Protein AF-0000000085157052 (afdb_homodimer)

InterPro domains:
  IPR001647 DNA-binding HTH domain, TetR-type [PF00440] (20-66)
  IPR001647 DNA-binding HTH domain, TetR-type [PR00455] (20-33)
  IPR001647 DNA-binding HTH domain, TetR-type [PR00455] (41-64)
  IPR001647 DNA-binding HTH domain, TetR-type [PS50977] (14-74)
  IPR009057 Homedomain-like superfamily [SSF46689] (8-84)
  IPR036271 Tetracyclin repressor-like, C-terminal domain superfamily [SSF48498] (90-199)
  IPR041583 Tetracyclin repressor-like, C-terminal, group 31 [PF17940] (91-197)
  IPR050109 HTH-type, TetR-like transcriptional regulator [PTHR30055] (3-199)

Sequence (402 aa):
MSPVKPLRSRPTRGEVRDRILDAAAKVFAAEGFAGATIDAIGQAAGFTKGAVYSNFESKDELFLALLDREFELRGQQIAIALDRSAGDTTAAAREVSRSVLDSVRDHSDYYVLLVEYWLRAQRDPQLRECLIERRRAAADQALHIVESTDTVPGDRRLTDIAQLVVTLNLGVAMEEVLRPGTINPDLLAQLITALLESIPVMSPVKPLRSRPTRGEVRDRILDAAAKVFAAEGFAGATIDAIGQAAGFTKGAVYSNFESKDELFLALLDREFELRGQQIAIALDRSAGDTTAAAREVSRSVLDSVRDHSDYYVLLVEYWLRAQRDPQLRECLIERRRAAADQALHIVESTDTVPGDRRLTDIAQLVVTLNLGVAMEEVLRPGTINPDLLAQLITALLESIPV

Foldseek 3Di:
DPPPPPPPPDDDLVRLLVLLLVLLLVQCLVQNLVRRDLQSSQVSSVHHSVSSCVNAVDSLRSLLVNLLVLLLVLLVQLLVLCVVCVPVLLSSLLSNLVSLLVSLVVRVSNLVNVVVLVVVCVVPVVSVVSVVVSLLVSLVSNLCSLVVPVDDPDPVLSSVLSSVVSVVSSVVSVVCSVPNPPDDSSVSSVVSSVSSVVRDD/DPPDPPPPPDDDLVRLLVLLLVLLLVQCLVQNLVRRDLQSSQVSSVHHSVSSCVNAVDSLRSLLVNLLVLLLVLLVQLLVLVVVCVPVLLSSLLSNLVSLLVSLVVRVSNLVNVVVLVVVCVVPVVSVVSVVVSLLVSLVSNLCSLVVPVADPPPPLSSVLSSVVSVVSSVVSVVCSVPNPPDDSSVSSVVSSVSSVVRDD

pLDDT: mean 83.73, std 13.66, range [43.28, 97.25]

Organism: Mycolicibacterium paratuberculosis (strain ATCC BAA-968 / K-10) (NCBI:txid262316)

Radius of gyration: 24.21 Å; Cα contacts (8 Å, |Δi|>4): 422; chains: 2; bounding box: 56×78×88 Å

Nearest PDB structures (foldseek):
  5gpa-assembly1_A  TM=6.678E-01  e=8.585E-06  Halalkalibacterium halodurans C-125
  5gp9-assembly1_A  TM=6.999E-01  e=1.475E-05  Halalkalibacterium halodurans C-125
  5gpa-assembly1_B  TM=6.176E-01  e=4.987E-05  Halalkalibacterium halodurans C-125
  3whc-assembly3_F  TM=6.626E-01  e=9.378E-05  Bacillus subtilis subsp. subtilis str. 168
  3on2-assembly3_C  TM=6.661E-01  e=3.317E-04  Rhodococcus jostii RHA1

Secondary structure (DSSP, 8-state):
------------HHHHHHHHHHHHHHHHHHHHHHH--HHHHHHHHTS-HHHHHHH-SSHHHHHHHHHHHHHHHHHHHHHHHHHHTTT-HHHHHHHHHHHHHHHHHHTHHHHHHHHHHHHHHHS-HHHHHHHHHHHHHHHHHHHHHHHTTTPPTT-HHHHHHHHHHHHHHHHHHHHHHHSTT-S-HHHHHHHHHHHHHHS--/------------HHHHHHHHHHHHHHHHHHHHHHH--HHHHHHHHT--HHHHHHH-SSHHHHHHHHHHHHHHHHHHHHHHHHHHTTT-HHHHHHHHHHHHHHHHHHTHHHHHHHHHHHHHHHS-HHHHHHHHHHHHHHHHHHHHHHHTTTSPTT-HHHHHHHHHHHHHHHHHHHHHHHSTT-S-HHHHHHHHHHHHHHS--

Structure (mmCIF, N/CA/C/O backbone):
data_AF-0000000085157052-model_v1
#
loop_
_entity.id
_entity.type
_entity.pdbx_description
1 polymer 'HTH tetR-type domain-containing protein'
#
loop_
_atom_site.group_PDB
_atom_site.id
_atom_site.type_symbol
_atom_site.label_atom_id
_atom_site.label_alt_id
_atom_site.label_comp_id
_atom_site.label_asym_id
_atom_site.label_entity_id
_atom_site.label_seq_id
_atom_site.pdbx_PDB_ins_code
_atom_site.Cartn_x
_atom_site.Cartn_y
_atom_site.Cartn_z
_atom_site.occupancy
_atom_site.B_iso_or_equiv
_atom_site.auth_seq_id
_atom_site.auth_comp_id
_atom_site.auth_asym_id
_atom_site.auth_atom_id
_atom_site.pdbx_PDB_model_num
ATOM 1 N N . MET A 1 1 ? -22.688 35.656 46.062 1 44.59 1 MET A N 1
ATOM 2 C CA . MET A 1 1 ? -22.969 35.719 44.625 1 44.59 1 MET A CA 1
ATOM 3 C C . MET A 1 1 ? -22.094 34.75 43.844 1 44.59 1 MET A C 1
ATOM 5 O O . MET A 1 1 ? -20.875 34.781 43.938 1 44.59 1 MET A O 1
ATOM 9 N N . SER A 1 2 ? -22.516 33.5 43.562 1 53.22 2 SER A N 1
ATOM 10 C CA . SER A 1 2 ? -21.797 32.406 42.938 1 53.22 2 SER A CA 1
ATOM 11 C C . SER A 1 2 ? -21.203 32.812 41.594 1 53.22 2 SER A C 1
ATOM 13 O O . SER A 1 2 ? -21.812 33.562 40.844 1 53.22 2 SER A O 1
ATOM 15 N N . PRO A 1 3 ? -19.906 32.812 41.438 1 49.75 3 PRO A N 1
ATOM 16 C CA . PRO A 1 3 ? -19.281 33.25 40.188 1 49.75 3 PRO A CA 1
ATOM 17 C C . PRO A 1 3 ? -19.984 32.656 38.969 1 49.75 3 PRO A C 1
ATOM 19 O O . PRO A 1 3 ? -20.5 31.516 39.031 1 49.75 3 PRO A O 1
ATOM 22 N N . VAL A 1 4 ? -20.781 33.344 38.219 1 45.78 4 VAL A N 1
ATOM 23 C CA . VAL A 1 4 ? -21.375 32.969 36.938 1 45.78 4 VAL A CA 1
ATOM 24 C C . VAL A 1 4 ? -20.391 32.125 36.125 1 45.78 4 VAL A C 1
ATOM 26 O O . VAL A 1 4 ? -19.203 32.406 36.094 1 45.78 4 VAL A O 1
ATOM 29 N N . LYS A 1 5 ? -20.609 30.938 36.156 1 55.5 5 LYS A N 1
ATOM 30 C CA . LYS A 1 5 ? -19.828 30.062 35.25 1 55.5 5 LYS A CA 1
ATOM 31 C C . LYS A 1 5 ? -19.469 30.781 33.969 1 55.5 5 LYS A C 1
ATOM 33 O O . LYS A 1 5 ? -20.344 31.344 33.312 1 55.5 5 LYS A O 1
ATOM 38 N N . PRO A 1 6 ? -18.344 31.219 33.719 1 49 6 PRO A N 1
ATOM 39 C CA . PRO A 1 6 ? -18.047 31.906 32.469 1 49 6 PRO A CA 1
ATOM 40 C C . PRO A 1 6 ? -18.859 31.375 31.281 1 49 6 PRO A C 1
ATOM 42 O O . PRO A 1 6 ? -19.234 30.203 31.266 1 49 6 PRO A O 1
ATOM 45 N N . LEU A 1 7 ? -19.688 32.125 30.562 1 47.53 7 LEU A N 1
ATOM 46 C CA . LEU A 1 7 ? -20.391 31.766 29.328 1 47.53 7 LEU A CA 1
ATOM 47 C C . LEU A 1 7 ? -19.531 30.938 28.406 1 47.53 7 LEU A C 1
ATOM 49 O O . LEU A 1 7 ? -18.406 31.328 28.078 1 47.53 7 LEU A O 1
ATOM 53 N N . ARG A 1 8 ? -19.516 29.641 28.469 1 53.25 8 ARG A N 1
ATOM 54 C CA . ARG A 1 8 ? -18.781 28.766 27.547 1 53.25 8 ARG A CA 1
ATOM 55 C C . ARG A 1 8 ? -18.781 29.359 26.141 1 53.25 8 ARG A C 1
ATOM 57 O O . ARG A 1 8 ? -19.844 29.562 25.547 1 53.25 8 ARG A O 1
ATOM 64 N N . SER A 1 9 ? -17.969 30.328 25.797 1 58.28 9 SER A N 1
ATOM 65 C CA . SER A 1 9 ? -17.844 30.984 24.5 1 58.28 9 SER A CA 1
ATOM 66 C C . SER A 1 9 ? -18.047 30 23.359 1 58.28 9 SER A C 1
ATOM 68 O O . SER A 1 9 ? -17.766 28.797 23.5 1 58.28 9 SER A O 1
ATOM 70 N N . ARG A 1 10 ? -19.047 30.281 22.453 1 65.5 10 ARG A N 1
ATOM 71 C CA . ARG A 1 10 ? -19.359 29.5 21.266 1 65.5 10 ARG A CA 1
ATOM 72 C C . ARG A 1 10 ? -18.094 29.094 20.531 1 65.5 10 ARG A C 1
ATOM 74 O O . ARG A 1 10 ? -17.219 29.938 20.281 1 65.5 10 ARG A O 1
ATOM 81 N N . PRO A 1 11 ? -17.828 27.828 20.516 1 69.44 11 PRO A N 1
ATOM 82 C CA . PRO A 1 11 ? -16.625 27.422 19.781 1 69.44 11 PRO A CA 1
ATOM 83 C C . PRO A 1 11 ? -16.516 28.094 18.422 1 69.44 11 PRO A C 1
ATOM 85 O O . PRO A 1 11 ? -17.531 28.375 17.766 1 69.44 11 PRO A O 1
ATOM 88 N N . THR A 1 12 ? -15.336 28.672 18.094 1 78.5 12 THR A N 1
ATOM 89 C CA . THR A 1 12 ? -15.047 29.234 16.781 1 78.5 12 THR A CA 1
ATOM 90 C C . THR A 1 12 ? -15.258 28.188 15.68 1 78.5 12 THR A C 1
ATOM 92 O O . THR A 1 12 ? -15.367 26.984 15.977 1 78.5 12 THR A O 1
ATOM 95 N N . ARG A 1 13 ? -15.5 28.578 14.484 1 79.94 13 ARG A N 1
ATOM 96 C CA . ARG A 1 13 ? -15.695 27.688 13.352 1 79.94 13 ARG A CA 1
ATOM 97 C C . ARG A 1 13 ? -14.57 26.656 13.258 1 79.94 13 ARG A C 1
ATOM 99 O O . ARG A 1 13 ? -14.805 25.484 12.961 1 79.94 13 ARG A O 1
ATOM 106 N N . GLY A 1 14 ? -13.398 27.141 13.555 1 85.38 14 GLY A N 1
ATOM 107 C CA . GLY A 1 14 ? -12.242 26.266 13.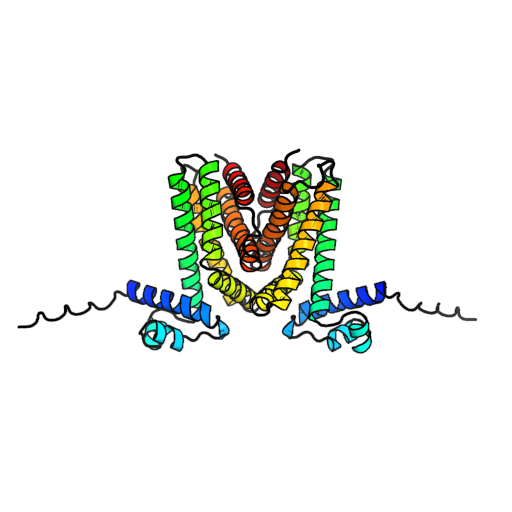523 1 85.38 14 GLY A CA 1
ATOM 108 C C . GLY A 1 14 ? -12.289 25.188 14.602 1 85.38 14 GLY A C 1
ATOM 109 O O . GLY A 1 14 ? -11.969 24.031 14.336 1 85.38 14 GLY A O 1
ATOM 110 N N . GLU A 1 15 ? -12.734 25.594 15.703 1 87.81 15 GLU A N 1
ATOM 111 C CA . GLU A 1 15 ? -12.844 24.656 16.812 1 87.81 15 GLU A CA 1
ATOM 112 C C . GLU A 1 15 ? -13.914 23.594 16.531 1 87.81 15 GLU A C 1
ATOM 114 O O . GLU A 1 15 ? -13.734 22.422 16.844 1 87.81 15 GLU A O 1
ATOM 119 N N . VAL A 1 16 ? -15.055 24.094 15.969 1 90.81 16 VAL A N 1
ATOM 120 C CA . VAL A 1 16 ? -16.141 23.172 15.617 1 90.81 16 VAL A CA 1
ATOM 121 C C . VAL A 1 16 ? -15.641 22.172 14.578 1 90.81 16 VAL A C 1
ATOM 123 O O . VAL A 1 16 ? -15.875 20.969 14.711 1 90.81 16 VAL A O 1
ATOM 126 N N . ARG A 1 17 ? -14.961 22.688 13.633 1 93.25 17 ARG A N 1
ATOM 127 C CA . ARG A 1 17 ? -14.422 21.828 12.578 1 93.25 17 ARG A CA 1
ATOM 128 C C . ARG A 1 17 ? -13.477 20.781 13.156 1 93.25 17 ARG A C 1
ATOM 130 O O . ARG A 1 17 ? -13.555 19.594 12.805 1 93.25 17 ARG A O 1
ATOM 137 N N . ASP A 1 18 ? -12.664 21.172 14.07 1 93.56 18 ASP A N 1
ATOM 138 C CA . ASP A 1 18 ? -11.703 20.266 14.688 1 93.56 18 ASP A CA 1
ATOM 139 C C . ASP A 1 18 ? -12.422 19.188 15.508 1 93.56 18 ASP A C 1
ATOM 141 O O . ASP A 1 18 ? -12.039 18.016 15.469 1 93.56 18 ASP A O 1
ATOM 145 N N . ARG A 1 19 ? -13.367 19.594 16.203 1 94.62 19 ARG A N 1
ATOM 146 C CA . ARG A 1 19 ? -14.133 18.656 17 1 94.62 19 ARG A CA 1
ATOM 147 C C . ARG A 1 19 ? -14.828 17.625 16.125 1 94.62 19 ARG A C 1
ATOM 149 O O . ARG A 1 19 ? -14.891 16.438 16.469 1 94.62 19 ARG A O 1
ATOM 156 N N . ILE A 1 20 ? -15.336 18.109 15.023 1 96.12 20 ILE A N 1
ATOM 157 C CA . ILE A 1 20 ? -16 17.219 14.086 1 96.12 20 ILE A CA 1
ATOM 158 C C . ILE A 1 20 ? -14.984 16.234 13.516 1 96.12 20 ILE A C 1
ATOM 160 O O . ILE A 1 20 ? -15.258 15.031 13.414 1 96.12 20 ILE A O 1
ATOM 164 N N . LEU A 1 21 ? -13.828 16.719 13.18 1 95.56 21 LEU A N 1
ATOM 165 C CA . LEU A 1 21 ? -12.789 15.859 12.625 1 95.56 21 LEU A CA 1
ATOM 166 C C . LEU A 1 21 ? -12.336 14.828 13.656 1 95.56 21 LEU A C 1
ATOM 168 O O . LEU A 1 21 ? -12.102 13.664 13.312 1 95.56 21 LEU A O 1
ATOM 172 N N . ASP A 1 22 ? -12.242 15.219 14.898 1 94.88 22 ASP A N 1
ATOM 173 C CA . ASP A 1 22 ? -11.891 14.289 15.969 1 94.88 22 ASP A CA 1
ATOM 174 C C . ASP A 1 22 ? -12.93 13.18 16.094 1 94.88 22 ASP A C 1
ATOM 176 O O . ASP A 1 22 ? -12.586 12 16.203 1 94.88 22 ASP A O 1
ATOM 180 N N . ALA A 1 23 ? -14.141 13.578 16.078 1 96.31 23 ALA A N 1
ATOM 181 C CA . ALA A 1 23 ? -15.234 12.617 16.156 1 96.31 23 ALA A CA 1
ATOM 182 C C . ALA A 1 23 ? -15.258 11.703 14.938 1 96.31 23 ALA A C 1
ATOM 184 O O . ALA A 1 23 ? -15.477 10.492 15.07 1 96.31 23 ALA A O 1
ATOM 185 N N . ALA A 1 24 ? -15.078 12.32 13.797 1 96.25 24 ALA A N 1
ATOM 186 C CA . ALA A 1 24 ? -15.062 11.547 12.555 1 96.25 24 ALA A CA 1
ATOM 187 C C . ALA A 1 24 ? -13.977 10.469 12.594 1 96.25 24 ALA A C 1
ATOM 189 O O . ALA A 1 24 ? -14.211 9.328 12.195 1 96.25 24 ALA A O 1
ATOM 190 N N . ALA A 1 25 ? -12.805 10.859 13.047 1 93.12 25 ALA A N 1
ATOM 191 C CA . ALA A 1 25 ? -11.703 9.914 13.156 1 93.12 25 ALA A CA 1
ATOM 192 C C . ALA A 1 25 ? -12.102 8.695 13.984 1 93.12 25 ALA A C 1
ATOM 194 O O . ALA A 1 25 ? -11.859 7.555 13.578 1 93.12 25 ALA A O 1
ATOM 195 N N . LYS A 1 26 ? -12.758 8.945 15.039 1 93.44 26 LYS A N 1
ATOM 196 C CA . LYS A 1 26 ? -13.18 7.871 15.938 1 93.44 26 LYS A CA 1
ATOM 197 C C . LYS A 1 26 ? -14.273 7.016 15.305 1 93.44 26 LYS A C 1
ATOM 199 O O . LYS A 1 26 ? -14.219 5.789 15.367 1 93.44 26 LYS A O 1
ATOM 204 N N . VAL A 1 27 ? -15.219 7.637 14.711 1 95.94 27 VAL A N 1
ATOM 205 C CA . VAL A 1 27 ? -16.359 6.926 14.133 1 95.94 27 VAL A CA 1
ATOM 206 C C . VAL A 1 27 ? -15.898 6.129 12.914 1 95.94 27 VAL A C 1
ATOM 208 O O . VAL A 1 27 ? -16.266 4.965 12.758 1 95.94 27 VAL A O 1
ATOM 211 N N . PHE A 1 28 ? -15.07 6.738 12.047 1 94 28 PHE A N 1
ATOM 212 C CA . PHE A 1 28 ? -14.531 6.023 10.898 1 94 28 PHE A CA 1
ATOM 213 C C . PHE A 1 28 ? -13.711 4.82 11.344 1 94 28 PHE A C 1
ATOM 215 O O . PHE A 1 28 ? -13.781 3.752 10.734 1 94 28 PHE A O 1
ATOM 222 N N . ALA A 1 29 ? -12.961 5.02 12.391 1 87.81 29 ALA A N 1
ATOM 223 C CA . ALA A 1 29 ? -12.133 3.928 12.906 1 87.81 29 ALA A CA 1
ATOM 224 C C . ALA A 1 29 ? -13.008 2.783 13.414 1 87.81 29 ALA A C 1
ATOM 226 O O . ALA A 1 29 ? -12.688 1.61 13.195 1 87.81 29 ALA A O 1
ATOM 227 N N . ALA A 1 30 ? -14.086 3.111 14.039 1 90 30 ALA A N 1
ATOM 228 C CA . ALA A 1 30 ? -14.938 2.115 14.688 1 90 30 ALA A CA 1
ATOM 229 C C . ALA A 1 30 ? -15.859 1.438 13.672 1 90 30 ALA A C 1
ATOM 231 O O . ALA A 1 30 ? -16.078 0.225 13.734 1 90 30 ALA A O 1
ATOM 232 N N . GLU A 1 31 ? -16.375 2.229 12.68 1 91.94 31 GLU A N 1
ATOM 233 C CA . GLU A 1 31 ? -17.469 1.735 11.844 1 91.94 31 GLU A CA 1
ATOM 234 C C . GLU A 1 31 ? -17.016 1.54 10.398 1 91.94 31 GLU A C 1
ATOM 236 O O . GLU A 1 31 ? -17.719 0.938 9.594 1 91.94 31 GLU A O 1
ATOM 241 N N . GLY A 1 32 ? -15.828 2.01 10.18 1 89.62 32 GLY A N 1
ATOM 242 C CA . GLY A 1 32 ? -15.445 2.064 8.781 1 89.62 32 GLY A CA 1
ATOM 243 C C . GLY A 1 32 ? -16.125 3.193 8.023 1 89.62 32 GLY A C 1
ATOM 244 O O . GLY A 1 32 ? -17.031 3.848 8.547 1 89.62 32 GLY A O 1
ATOM 245 N N . PHE A 1 33 ? -15.695 3.412 6.809 1 90.75 33 PHE A N 1
ATOM 246 C CA . PHE A 1 33 ? -16.234 4.508 6.02 1 90.75 33 PHE A CA 1
ATOM 247 C C . PHE A 1 33 ? -17.688 4.227 5.641 1 90.75 33 PHE A C 1
ATOM 249 O O . PHE A 1 33 ? -18.562 5.094 5.797 1 90.75 33 PHE A O 1
ATOM 256 N N . ALA A 1 34 ? -17.891 3.074 5.133 1 87.44 34 ALA A N 1
ATOM 257 C CA . ALA A 1 34 ? -19.234 2.719 4.684 1 87.44 34 ALA A CA 1
ATOM 258 C C . ALA A 1 34 ? -20.219 2.727 5.848 1 87.44 34 ALA A C 1
ATOM 260 O O . ALA A 1 34 ? -21.359 3.203 5.711 1 87.44 34 ALA A O 1
ATOM 261 N N . GLY A 1 35 ? -19.812 2.307 6.961 1 91.88 35 GLY A N 1
ATOM 262 C CA . GLY A 1 35 ? -20.703 2.174 8.109 1 91.88 35 GLY A CA 1
ATOM 263 C C . GLY A 1 35 ? -20.906 3.48 8.859 1 91.88 35 GLY A C 1
ATOM 264 O O . GLY A 1 35 ? -21.906 3.652 9.547 1 91.88 35 GLY A O 1
ATOM 265 N N . ALA A 1 36 ? -19.969 4.348 8.742 1 95.38 36 ALA A N 1
ATOM 266 C CA . ALA A 1 36 ? -20.047 5.633 9.43 1 95.38 36 ALA A CA 1
ATOM 267 C C . ALA A 1 36 ? -21.141 6.512 8.805 1 95.38 36 ALA A C 1
ATOM 269 O O . ALA A 1 36 ? -21.312 6.527 7.586 1 95.38 36 ALA A O 1
ATOM 270 N N . THR A 1 37 ? -21.844 7.223 9.688 1 96 37 THR A N 1
ATOM 271 C CA . THR A 1 37 ? -22.844 8.172 9.211 1 96 37 THR A CA 1
ATOM 272 C C . THR A 1 37 ? -22.578 9.57 9.75 1 96 37 THR A C 1
ATOM 274 O O . THR A 1 37 ? -21.938 9.727 10.797 1 96 37 THR A O 1
ATOM 277 N N . ILE A 1 38 ? -23.047 10.477 8.984 1 96.38 38 ILE A N 1
ATOM 278 C CA . ILE A 1 38 ? -22.906 11.859 9.422 1 96.38 38 ILE A CA 1
ATOM 279 C C . ILE A 1 38 ? -23.625 12.062 10.75 1 96.38 38 ILE A C 1
ATOM 281 O O . ILE A 1 38 ? -23.141 12.805 11.609 1 96.38 38 ILE A O 1
ATOM 285 N N . ASP A 1 39 ? -24.703 11.367 10.938 1 95.81 39 ASP A N 1
ATOM 286 C CA . ASP A 1 39 ? -25.453 11.438 12.188 1 95.81 39 ASP A CA 1
ATOM 287 C C . ASP A 1 39 ? -24.609 10.93 13.359 1 95.81 39 ASP A C 1
ATOM 289 O O . ASP A 1 39 ? -24.531 11.586 14.398 1 95.81 39 ASP A O 1
ATOM 293 N N . ALA A 1 40 ? -24.016 9.852 13.227 1 97 40 ALA A N 1
ATOM 294 C CA . ALA A 1 40 ? -23.188 9.273 14.273 1 97 40 ALA A CA 1
ATOM 295 C C . ALA A 1 40 ? -22 10.188 14.594 1 97 40 ALA A C 1
ATOM 297 O O . ALA A 1 40 ? -21.641 10.352 15.766 1 97 40 ALA A O 1
ATOM 298 N N . ILE A 1 41 ? -21.406 10.766 13.531 1 97.25 41 ILE A N 1
ATOM 299 C CA . ILE A 1 41 ? -20.281 11.68 13.703 1 97.25 41 ILE A CA 1
ATOM 300 C C . ILE A 1 41 ? -20.734 12.93 14.445 1 97.25 41 ILE A C 1
ATOM 302 O O . ILE A 1 41 ? -20.062 13.391 15.375 1 97.25 41 ILE A O 1
ATOM 306 N N . GLY A 1 42 ? -21.859 13.484 14.023 1 96.81 42 GLY A N 1
ATOM 307 C CA . GLY A 1 42 ? -22.422 14.625 14.727 1 96.81 42 GLY A CA 1
ATOM 308 C C . GLY A 1 42 ? -22.688 14.352 16.203 1 96.81 42 GLY A C 1
ATOM 309 O O . GLY A 1 42 ? -22.281 15.141 17.062 1 96.81 42 GLY A O 1
ATOM 310 N N . GLN A 1 43 ? -23.281 13.219 16.5 1 96.94 43 GLN A N 1
ATOM 311 C CA . GLN A 1 43 ? -23.578 12.836 17.875 1 96.94 43 GLN A CA 1
ATOM 312 C C . GLN A 1 43 ? -22.297 12.703 18.688 1 96.94 43 GLN A C 1
ATOM 314 O O . GLN A 1 43 ? -22.219 13.195 19.828 1 96.94 43 GLN A O 1
ATOM 319 N N . ALA A 1 44 ? -21.344 12.102 18.172 1 96.44 44 ALA A N 1
ATOM 320 C CA . ALA A 1 44 ? -20.062 11.906 18.844 1 96.44 44 ALA A CA 1
ATOM 321 C C . ALA A 1 44 ? -19.375 13.242 19.109 1 96.44 44 ALA A C 1
ATOM 323 O O . ALA A 1 44 ? -18.656 13.391 20.109 1 96.44 44 ALA A O 1
ATOM 324 N N . ALA A 1 45 ? -19.578 14.18 18.219 1 96.12 45 ALA A N 1
ATOM 325 C CA . ALA A 1 45 ? -18.938 15.492 18.328 1 96.12 45 ALA A CA 1
ATOM 326 C C . ALA A 1 45 ? -19.766 16.422 19.219 1 96.12 45 ALA A C 1
ATOM 328 O O . ALA A 1 45 ? -19.312 17.516 19.578 1 96.12 45 ALA A O 1
ATOM 329 N N . GLY A 1 46 ? -20.953 16.016 19.547 1 95.69 46 GLY A N 1
ATOM 330 C CA . GLY A 1 46 ? -21.859 16.859 20.344 1 95.69 46 GLY A CA 1
ATOM 331 C C . GLY A 1 46 ? -22.594 17.891 19.5 1 95.69 46 GLY A C 1
ATOM 332 O O . GLY A 1 46 ? -22.938 18.969 20 1 95.69 46 GLY A O 1
ATOM 333 N N . PHE A 1 47 ? -22.688 17.625 18.266 1 95.12 47 PHE A N 1
ATOM 334 C CA . PHE A 1 47 ? -23.359 18.547 17.344 1 95.12 47 PHE A CA 1
ATOM 335 C C . PHE A 1 47 ? -24.5 17.844 16.609 1 95.12 47 PHE A C 1
ATOM 337 O O . PHE A 1 47 ? -24.578 16.609 16.625 1 95.12 47 PHE A O 1
ATOM 344 N N . THR A 1 48 ? -25.344 18.641 16 1 92.62 48 THR A N 1
ATOM 345 C CA . THR A 1 48 ? -26.406 18.109 15.148 1 92.62 48 THR A CA 1
ATOM 346 C C . THR A 1 48 ? -25.859 17.719 13.781 1 92.62 48 THR A C 1
ATOM 348 O O . THR A 1 48 ? -24.766 18.156 13.391 1 92.62 48 THR A O 1
ATOM 351 N N . LYS A 1 49 ? -26.625 16.891 13.102 1 93.56 49 LYS A N 1
ATOM 352 C CA . LYS A 1 49 ? -26.297 16.531 11.719 1 93.56 49 LYS A CA 1
ATOM 353 C C . LYS A 1 49 ? -26.172 17.797 10.859 1 93.56 49 LYS A C 1
ATOM 355 O O . LYS A 1 49 ? -25.266 17.875 10.023 1 93.56 49 LYS A O 1
ATOM 360 N N . GLY A 1 50 ? -27.047 18.734 11.109 1 92.38 50 GLY A N 1
ATOM 361 C CA . GLY A 1 50 ? -27.031 19.984 10.375 1 92.38 50 GLY A CA 1
ATOM 362 C C . GLY A 1 50 ? -25.75 20.781 10.578 1 92.38 50 GLY A C 1
ATOM 363 O O . GLY A 1 50 ? -25.219 21.359 9.633 1 92.38 50 GLY A O 1
ATOM 364 N N . ALA A 1 51 ? -25.328 20.812 11.797 1 92.38 51 ALA A N 1
ATOM 365 C CA . ALA A 1 51 ? -24.078 21.5 12.117 1 92.38 51 ALA A CA 1
ATOM 366 C C . ALA A 1 51 ? -22.891 20.891 11.383 1 92.38 51 ALA A C 1
ATOM 368 O O . ALA A 1 51 ? -22 21.594 10.93 1 92.38 51 ALA A O 1
ATOM 369 N N . VAL A 1 52 ? -22.875 19.531 11.234 1 95.62 52 VAL A N 1
ATOM 370 C CA . VAL A 1 52 ? -21.812 18.859 10.508 1 95.62 52 VAL A CA 1
ATOM 371 C C . VAL A 1 52 ? -21.844 19.266 9.039 1 95.62 52 VAL A C 1
ATOM 373 O O . VAL A 1 52 ? -20.812 19.609 8.453 1 95.62 52 VAL A O 1
ATOM 376 N N . TYR A 1 53 ? -23.016 19.375 8.523 1 94.31 53 TYR A N 1
ATOM 377 C CA . TYR A 1 53 ? -23.172 19.688 7.109 1 94.31 53 TYR A CA 1
ATOM 378 C C . TYR A 1 53 ? -22.875 21.156 6.844 1 94.31 53 TYR A C 1
ATOM 380 O O . TYR A 1 53 ? -22.594 21.547 5.703 1 94.31 53 TYR A O 1
ATOM 388 N N . SER A 1 54 ? -23 22 7.852 1 94.12 54 SER A N 1
ATOM 389 C CA . SER A 1 54 ? -22.609 23.406 7.699 1 94.12 54 SER A CA 1
ATOM 390 C C . SER A 1 54 ? -21.094 23.531 7.508 1 94.12 54 SER A C 1
ATOM 392 O O . SER A 1 54 ? -20.625 24.531 6.965 1 94.12 54 SER A O 1
ATOM 394 N N . ASN A 1 55 ? -20.391 22.5 7.902 1 94.62 55 ASN A N 1
ATOM 395 C CA . ASN A 1 55 ? -18.922 22.547 7.84 1 94.62 55 ASN A CA 1
ATOM 396 C C . ASN A 1 55 ? -18.391 21.641 6.734 1 94.62 55 ASN A C 1
ATOM 398 O O . ASN A 1 55 ? -17.328 21.922 6.16 1 94.62 55 ASN A O 1
ATOM 402 N N . PHE A 1 56 ? -19.062 20.516 6.492 1 95.88 56 PHE A N 1
ATOM 403 C CA . PHE A 1 56 ? -18.625 19.547 5.492 1 95.88 56 PHE A CA 1
ATOM 404 C C . PHE A 1 56 ? -19.797 19.141 4.602 1 95.88 56 PHE A C 1
ATOM 406 O O . PHE A 1 56 ? -20.844 18.688 5.094 1 95.88 56 PHE A O 1
ATOM 413 N N . GLU A 1 57 ? -19.547 19.172 3.332 1 93.56 57 GLU A N 1
ATOM 414 C CA . GLU A 1 57 ? -20.609 19 2.355 1 93.56 57 GLU A CA 1
ATOM 415 C C . GLU A 1 57 ? -21.031 17.547 2.236 1 93.56 57 GLU A C 1
ATOM 417 O O . GLU A 1 57 ? -22.141 17.234 1.787 1 93.56 57 GLU A O 1
ATOM 422 N N . SER A 1 58 ? -20.156 16.641 2.555 1 94.38 58 SER A N 1
ATOM 423 C CA . SER A 1 58 ? -20.422 15.219 2.404 1 94.38 58 SER A CA 1
ATOM 424 C C . SER A 1 58 ? -19.5 14.383 3.291 1 94.38 58 SER A C 1
ATOM 426 O O . SER A 1 58 ? -18.516 14.906 3.836 1 94.38 58 SER A O 1
ATOM 428 N N . LYS A 1 59 ? -19.828 13.188 3.432 1 94.56 59 LYS A N 1
ATOM 429 C CA . LYS A 1 59 ? -18.969 12.25 4.168 1 94.56 59 LYS A CA 1
ATOM 430 C C . LYS A 1 59 ? -17.594 12.125 3.516 1 94.56 59 LYS A C 1
ATOM 432 O O . LYS A 1 59 ? -16.578 12.047 4.207 1 94.56 59 LYS A O 1
ATOM 437 N N . ASP A 1 60 ? -17.578 12.18 2.17 1 94.69 60 ASP A N 1
ATOM 438 C CA . ASP A 1 60 ? -16.328 12.133 1.435 1 94.69 60 ASP A CA 1
ATOM 439 C C . ASP A 1 60 ? -15.461 13.352 1.737 1 94.69 60 ASP A C 1
ATOM 441 O O . ASP A 1 60 ? -14.266 13.227 2.006 1 94.69 60 ASP A O 1
ATOM 445 N N . GLU A 1 61 ? -16.094 14.461 1.753 1 94.12 61 GLU A N 1
ATOM 446 C CA . GLU A 1 61 ? -15.352 15.688 2.062 1 94.12 61 GLU A CA 1
ATOM 447 C C . GLU A 1 61 ? -14.805 15.656 3.486 1 94.12 61 GLU A C 1
ATOM 449 O O . GLU A 1 61 ? -13.68 16.094 3.736 1 94.12 61 GLU A O 1
ATOM 454 N N . LEU A 1 62 ? -15.656 15.18 4.348 1 95.25 62 LEU A N 1
ATOM 455 C CA . LEU A 1 62 ? -15.227 15.047 5.738 1 95.25 62 LEU A CA 1
ATOM 456 C C . LEU A 1 62 ? -14.031 14.109 5.852 1 95.25 62 LEU A C 1
ATOM 458 O O . LEU A 1 62 ? -13.062 14.422 6.547 1 95.25 62 LEU A O 1
ATOM 462 N N . PHE A 1 63 ? -14.102 13.055 5.219 1 94.5 63 PHE A N 1
ATOM 463 C CA . PHE A 1 63 ? -13 12.102 5.254 1 94.5 63 PHE A CA 1
ATOM 464 C C . PHE A 1 63 ? -11.742 12.703 4.648 1 94.5 63 PHE A C 1
ATOM 466 O O . PHE A 1 63 ? -10.648 12.562 5.207 1 94.5 63 PHE A O 1
ATOM 473 N N . LEU A 1 64 ? -11.852 13.367 3.498 1 94.06 64 LEU A N 1
ATOM 474 C CA . LEU A 1 64 ? -10.711 13.984 2.834 1 94.06 64 LEU A CA 1
ATOM 475 C C . LEU A 1 64 ? -10.086 15.062 3.717 1 94.06 64 LEU A C 1
ATOM 477 O O . LEU A 1 64 ? -8.859 15.211 3.75 1 94.06 64 LEU A O 1
ATOM 481 N N . ALA A 1 65 ? -10.891 15.742 4.434 1 93.5 65 ALA A N 1
ATOM 482 C CA . ALA A 1 65 ? -10.383 16.734 5.383 1 93.5 65 ALA A CA 1
ATOM 483 C C . ALA A 1 65 ? -9.609 16.062 6.512 1 93.5 65 ALA A C 1
ATOM 485 O O . ALA A 1 65 ? -8.594 16.594 6.977 1 93.5 65 ALA A O 1
ATOM 486 N N . LEU A 1 66 ? -10.117 14.938 6.973 1 93.38 66 LEU A N 1
ATOM 487 C CA . LEU A 1 66 ? -9.422 14.156 7.98 1 93.38 66 LEU A CA 1
ATOM 488 C C . LEU A 1 66 ? -8.062 13.68 7.465 1 93.38 66 LEU A C 1
ATOM 490 O O . LEU A 1 66 ? -7.07 13.719 8.188 1 93.38 66 LEU A O 1
ATOM 494 N N . LEU A 1 67 ? -8.016 13.273 6.227 1 91.38 67 LEU A N 1
ATOM 495 C CA . LEU A 1 67 ? -6.766 12.867 5.594 1 91.38 67 LEU A CA 1
ATOM 496 C C . LEU A 1 67 ? -5.762 14.016 5.578 1 91.38 67 LEU A C 1
ATOM 498 O O . LEU A 1 67 ? -4.594 13.828 5.918 1 91.38 67 LEU A O 1
ATOM 502 N N . ASP A 1 68 ? -6.266 15.156 5.25 1 90.19 68 ASP A N 1
ATOM 503 C CA . ASP A 1 68 ? -5.418 16.344 5.219 1 90.19 68 ASP A CA 1
ATOM 504 C C . ASP A 1 68 ? -4.793 16.609 6.59 1 90.19 68 ASP A C 1
ATOM 506 O O . ASP A 1 68 ? -3.596 16.875 6.688 1 90.19 68 ASP A O 1
ATOM 510 N N . ARG A 1 69 ? -5.594 16.484 7.531 1 89.31 69 ARG A N 1
ATOM 511 C CA . ARG A 1 69 ? -5.113 16.719 8.891 1 89.31 69 ARG A CA 1
ATOM 512 C C . ARG A 1 69 ? -4.047 15.695 9.281 1 89.31 69 ARG A C 1
ATOM 514 O O . ARG A 1 69 ? -3.033 16.062 9.891 1 89.31 69 ARG A O 1
ATOM 521 N N . GLU A 1 70 ? -4.266 14.461 8.984 1 87.5 70 GLU A N 1
ATOM 522 C CA . GLU A 1 70 ? -3.303 13.414 9.312 1 87.5 70 GLU A CA 1
ATOM 523 C C . GLU A 1 70 ? -1.985 13.625 8.578 1 87.5 70 GLU A C 1
ATOM 525 O O . GLU A 1 70 ? -0.91 13.422 9.148 1 87.5 70 GLU A O 1
ATOM 530 N N . PHE A 1 71 ? -2.068 14.023 7.34 1 85.5 71 PHE A N 1
ATOM 531 C CA . PHE A 1 71 ? -0.868 14.305 6.562 1 85.5 71 PHE A CA 1
ATOM 532 C C . PHE A 1 71 ? -0.096 15.477 7.156 1 85.5 71 PHE A C 1
ATOM 534 O O . PHE A 1 71 ? 1.135 15.445 7.223 1 85.5 71 PHE A O 1
ATOM 541 N N . GLU A 1 72 ? -0.835 16.453 7.578 1 85.19 72 GLU A N 1
ATOM 542 C CA . GLU A 1 72 ? -0.205 17.609 8.195 1 85.19 72 GLU A CA 1
ATOM 543 C C . GLU A 1 72 ? 0.511 17.234 9.484 1 85.19 72 GLU A C 1
ATOM 545 O O . GLU A 1 72 ? 1.629 17.688 9.742 1 85.19 72 GLU A O 1
ATOM 550 N N . LEU A 1 73 ? -0.124 16.438 10.25 1 83.81 73 LEU A N 1
ATOM 551 C CA . LEU A 1 73 ? 0.468 15.977 11.508 1 83.81 73 LEU A CA 1
ATOM 552 C C . LEU A 1 73 ? 1.745 15.188 11.25 1 83.81 73 LEU A C 1
ATOM 554 O O . LEU A 1 73 ? 2.75 15.383 11.938 1 83.81 73 LEU A O 1
ATOM 558 N N . ARG A 1 74 ? 1.738 14.359 10.273 1 82.31 74 ARG A N 1
ATOM 559 C CA . ARG A 1 74 ? 2.916 13.578 9.922 1 82.31 74 ARG A CA 1
ATOM 560 C C . ARG A 1 74 ? 4.039 14.469 9.406 1 82.31 74 ARG A C 1
ATOM 562 O O . ARG A 1 74 ? 5.207 14.258 9.734 1 82.31 74 ARG A O 1
ATOM 569 N N . GLY A 1 75 ? 3.648 15.375 8.562 1 80.31 75 GLY A N 1
ATOM 570 C CA . GLY A 1 75 ? 4.625 16.328 8.078 1 80.31 75 GLY A CA 1
ATOM 571 C C . GLY A 1 75 ? 5.316 17.094 9.195 1 80.31 75 GLY A C 1
ATOM 572 O O . GLY A 1 75 ? 6.535 17.297 9.156 1 80.31 75 GLY A O 1
ATOM 573 N N . GLN A 1 76 ? 4.551 17.469 10.148 1 81 76 GLN A N 1
ATOM 574 C CA . GLN A 1 76 ? 5.102 18.188 11.289 1 81 76 GLN A CA 1
ATOM 575 C C . GLN A 1 76 ? 6.078 17.328 12.078 1 81 76 GLN A C 1
ATOM 577 O O . GLN A 1 76 ? 7.117 17.812 12.531 1 81 76 GLN A O 1
ATOM 582 N N . GLN A 1 77 ? 5.746 16.094 12.211 1 77.31 77 GLN A N 1
ATOM 583 C CA . GLN A 1 77 ? 6.617 15.172 12.93 1 77.31 77 GLN A CA 1
ATOM 584 C C . GLN A 1 77 ? 7.949 15 12.203 1 77.31 77 GLN A C 1
ATOM 586 O O . GLN A 1 77 ? 9.008 14.953 12.844 1 77.31 77 GLN A O 1
ATOM 591 N N . ILE A 1 78 ? 7.867 14.922 10.922 1 76.56 78 ILE A N 1
ATOM 592 C CA . ILE A 1 78 ? 9.07 14.781 10.109 1 76.56 78 ILE A CA 1
ATOM 593 C C . ILE A 1 78 ? 9.914 16.047 10.219 1 76.56 78 ILE A C 1
ATOM 595 O O . ILE A 1 78 ? 11.141 15.977 10.375 1 76.56 78 ILE A O 1
ATOM 599 N N . ALA A 1 79 ? 9.242 17.203 10.188 1 77.75 79 ALA A N 1
ATOM 600 C CA . ALA A 1 79 ? 9.938 18.484 10.312 1 77.75 79 ALA A CA 1
ATOM 601 C C . ALA A 1 79 ? 10.664 18.578 11.648 1 77.75 79 ALA A C 1
ATOM 603 O O . ALA A 1 79 ? 11.82 19.016 11.703 1 77.75 79 ALA A O 1
ATOM 604 N N . ILE A 1 80 ? 10.008 18.156 12.688 1 78.25 80 ILE A N 1
ATOM 605 C CA . ILE A 1 80 ? 10.57 18.203 14.031 1 78.25 80 ILE A CA 1
ATOM 606 C C . ILE A 1 80 ? 11.797 17.297 14.109 1 78.25 80 ILE A C 1
ATOM 608 O O . ILE A 1 80 ? 12.828 17.672 14.672 1 78.25 80 ILE A O 1
ATOM 612 N N . ALA A 1 81 ? 11.672 16.125 13.562 1 74 81 ALA A N 1
ATOM 613 C CA . ALA A 1 81 ? 12.773 15.172 13.57 1 74 81 ALA A CA 1
ATOM 614 C C . ALA A 1 81 ? 13.977 15.719 12.812 1 74 81 ALA A C 1
ATOM 616 O O . ALA A 1 81 ? 15.125 15.562 13.25 1 74 81 ALA A O 1
ATOM 617 N N . LEU A 1 82 ? 13.773 16.359 11.664 1 73.38 82 LEU A N 1
ATOM 618 C CA . LEU A 1 82 ? 14.836 16.922 10.852 1 73.38 82 LEU A CA 1
ATOM 619 C C . LEU A 1 82 ? 15.516 18.078 11.57 1 73.38 82 LEU A C 1
ATOM 621 O O . LEU A 1 82 ? 16.75 18.219 11.523 1 73.38 82 LEU A O 1
ATOM 625 N N . ASP A 1 83 ? 14.695 18.844 12.234 1 74.94 83 ASP A N 1
ATOM 626 C CA . ASP A 1 83 ? 15.219 19.984 12.977 1 74.94 83 ASP A CA 1
ATOM 627 C C . ASP A 1 83 ? 16.109 19.516 14.141 1 74.94 83 ASP A C 1
ATOM 629 O O . ASP A 1 83 ? 17.141 20.125 14.414 1 74.94 83 ASP A O 1
ATOM 633 N N . ARG A 1 84 ? 15.695 18.469 14.719 1 76.62 84 ARG A N 1
ATOM 634 C CA . ARG A 1 84 ? 16.391 17.953 15.891 1 76.62 84 ARG A CA 1
ATOM 635 C C . ARG A 1 84 ? 17.75 17.359 15.508 1 76.62 84 ARG A C 1
ATOM 637 O O . ARG A 1 84 ? 18.641 17.234 16.359 1 76.62 84 ARG A O 1
ATOM 644 N N . SER A 1 85 ? 17.906 16.969 14.281 1 75.5 85 SER A N 1
ATOM 645 C CA . SER A 1 85 ? 19.094 16.219 13.859 1 75.5 85 SER A CA 1
ATOM 646 C C . SER A 1 85 ? 20.281 17.156 13.609 1 75.5 85 SER A C 1
ATOM 648 O O . SER A 1 85 ? 21.406 16.703 13.445 1 75.5 85 SER A O 1
ATOM 650 N N . ALA A 1 86 ? 20.188 18.422 13.789 1 72.81 86 ALA A N 1
ATOM 651 C CA . ALA A 1 86 ? 21.234 19.422 13.664 1 72.81 86 ALA A CA 1
ATOM 652 C C . ALA A 1 86 ? 22.109 19.156 12.438 1 72.81 86 ALA A C 1
ATOM 654 O O . ALA A 1 86 ? 23.344 19.172 12.523 1 72.81 86 ALA A O 1
ATOM 655 N N . GLY A 1 87 ? 21.547 18.797 11.398 1 70.44 87 GLY A N 1
ATOM 656 C CA . GLY A 1 87 ? 22.297 18.625 10.156 1 70.44 87 GLY A CA 1
ATOM 657 C C . GLY A 1 87 ? 22.844 17.219 9.977 1 70.44 87 GLY A C 1
ATOM 658 O O . GLY A 1 87 ? 23.375 16.891 8.914 1 70.44 87 GLY A O 1
ATOM 659 N N . ASP A 1 88 ? 22.75 16.375 10.984 1 81 88 ASP A N 1
ATOM 660 C CA . ASP A 1 88 ? 23.156 14.977 10.867 1 81 88 ASP A CA 1
ATOM 661 C C . ASP A 1 88 ? 22.078 14.156 10.148 1 81 88 ASP A C 1
ATOM 663 O O . ASP A 1 88 ? 21.109 13.711 10.766 1 81 88 ASP A O 1
ATOM 667 N N . THR A 1 89 ? 22.297 13.922 8.891 1 75.94 89 THR A N 1
ATOM 668 C CA . THR A 1 89 ? 21.328 13.258 8.023 1 75.94 89 THR A CA 1
ATOM 669 C C . THR A 1 89 ? 20.984 11.867 8.562 1 75.94 89 THR A C 1
ATOM 671 O O . THR A 1 89 ? 19.828 11.469 8.547 1 75.94 89 THR A O 1
ATOM 674 N N . THR A 1 90 ? 21.984 11.219 9.094 1 81.44 90 THR A N 1
ATOM 675 C CA . THR A 1 90 ? 21.781 9.867 9.594 1 81.44 90 THR A CA 1
ATOM 676 C C . THR A 1 90 ? 20.922 9.883 10.859 1 81.44 90 THR A C 1
ATOM 678 O O . THR A 1 90 ? 20 9.078 11.008 1 81.44 90 THR A O 1
ATOM 681 N N . ALA A 1 91 ? 21.266 10.812 11.742 1 85.31 91 ALA A N 1
ATOM 682 C CA . ALA A 1 91 ? 20.469 10.953 12.961 1 85.31 91 ALA A CA 1
ATOM 683 C C . ALA A 1 91 ? 19.031 11.359 12.641 1 85.31 91 ALA A C 1
ATOM 685 O O . ALA A 1 91 ? 18.078 10.844 13.227 1 85.31 91 ALA A O 1
ATOM 686 N N . ALA A 1 92 ? 18.906 12.242 11.672 1 82.31 92 ALA A N 1
ATOM 687 C CA . ALA A 1 92 ? 17.578 12.672 11.242 1 82.31 92 ALA A CA 1
ATOM 688 C C . ALA A 1 92 ? 16.781 11.508 10.664 1 82.31 92 ALA A C 1
ATOM 690 O O . ALA A 1 92 ? 15.602 11.328 10.992 1 82.31 92 ALA A O 1
ATOM 691 N N . ALA A 1 93 ? 17.422 10.734 9.852 1 83.31 93 ALA A N 1
ATOM 692 C CA . ALA A 1 93 ? 16.781 9.586 9.219 1 83.31 93 ALA A CA 1
ATOM 693 C C . ALA A 1 93 ? 16.312 8.57 10.258 1 83.31 93 ALA A C 1
ATOM 695 O O . ALA A 1 93 ? 15.234 7.996 10.133 1 83.31 93 ALA A O 1
ATOM 696 N N . ARG A 1 94 ? 17.094 8.352 11.297 1 88.88 94 ARG A N 1
ATOM 697 C CA . ARG A 1 94 ? 16.734 7.422 12.359 1 88.88 94 ARG A CA 1
ATOM 698 C C . ARG A 1 94 ? 15.508 7.914 13.125 1 88.88 94 ARG A C 1
ATOM 700 O O . ARG A 1 94 ? 14.602 7.137 13.422 1 88.88 94 ARG A O 1
ATOM 707 N N . GLU A 1 95 ? 15.508 9.195 13.391 1 86.62 95 GLU A N 1
ATOM 708 C CA . GLU A 1 95 ? 14.375 9.773 14.102 1 86.62 95 GLU A CA 1
ATOM 709 C C . GLU A 1 95 ? 13.102 9.711 13.258 1 86.62 95 GLU A C 1
ATOM 711 O O . GLU A 1 95 ? 12.031 9.398 13.773 1 86.62 95 GLU A O 1
ATOM 716 N N . VAL A 1 96 ? 13.219 10.008 12.039 1 84.19 96 VAL A N 1
ATOM 717 C CA . VAL A 1 96 ? 12.078 9.969 11.133 1 84.19 96 VAL A CA 1
ATOM 718 C C . VAL A 1 96 ? 11.562 8.531 11.016 1 84.19 96 VAL A C 1
ATOM 720 O O . VAL A 1 96 ? 10.352 8.297 11.078 1 84.19 96 VAL A O 1
ATOM 723 N N . SER A 1 97 ? 12.492 7.621 10.836 1 88.81 97 SER A N 1
ATOM 724 C CA . SER A 1 97 ? 12.125 6.211 10.75 1 88.81 97 SER A CA 1
ATOM 725 C C . SER A 1 97 ? 11.312 5.773 11.961 1 88.81 97 SER A C 1
ATOM 727 O O . SER A 1 97 ? 10.25 5.164 11.82 1 88.81 97 SER A O 1
ATOM 729 N N . ARG A 1 98 ? 11.742 6.113 13.125 1 89 98 ARG A N 1
ATOM 730 C CA . ARG A 1 98 ? 11.047 5.746 14.359 1 89 98 ARG A CA 1
ATOM 731 C C . ARG A 1 98 ? 9.688 6.426 14.445 1 89 98 ARG A C 1
ATOM 733 O O . ARG A 1 98 ? 8.695 5.797 14.82 1 89 98 ARG A O 1
ATOM 740 N N . SER A 1 99 ? 9.703 7.641 14.117 1 85.69 99 SER A N 1
ATOM 741 C CA . SER A 1 99 ? 8.461 8.414 14.172 1 85.69 99 SER A CA 1
ATOM 742 C C . SER A 1 99 ? 7.41 7.84 13.227 1 85.69 99 SER A C 1
ATOM 744 O O . SER A 1 99 ? 6.234 7.75 13.586 1 85.69 99 SER A O 1
ATOM 746 N N . VAL A 1 100 ? 7.848 7.477 12.039 1 87.62 100 VAL A N 1
ATOM 747 C CA . VAL A 1 100 ? 6.953 6.895 11.047 1 87.62 100 VAL A CA 1
ATOM 748 C C . VAL A 1 100 ? 6.367 5.59 11.57 1 87.62 100 VAL A C 1
ATOM 750 O O . VAL A 1 100 ? 5.148 5.398 11.555 1 87.62 100 VAL A O 1
ATOM 753 N N . LEU A 1 101 ? 7.191 4.723 12.078 1 92.06 101 LEU A N 1
ATOM 754 C CA . LEU A 1 101 ? 6.734 3.416 12.539 1 92.06 101 LEU A CA 1
ATOM 755 C C . LEU A 1 101 ? 5.828 3.557 13.758 1 92.06 101 LEU A C 1
ATOM 757 O O . LEU A 1 101 ? 4.809 2.869 13.859 1 92.06 101 LEU A O 1
ATOM 761 N N . ASP A 1 102 ? 6.145 4.488 14.641 1 89.88 102 ASP A N 1
ATOM 762 C CA . ASP A 1 102 ? 5.297 4.75 15.797 1 89.88 102 ASP A CA 1
ATOM 763 C C . ASP A 1 102 ? 3.934 5.285 15.367 1 89.88 102 ASP A C 1
ATOM 765 O O . ASP A 1 102 ? 2.904 4.887 15.922 1 89.88 102 ASP A O 1
ATOM 769 N N . SER A 1 103 ? 3.979 6.152 14.453 1 87.5 103 SER A N 1
ATOM 770 C CA . SER A 1 103 ? 2.734 6.738 13.961 1 87.5 103 SER A CA 1
ATOM 771 C C . SER A 1 103 ? 1.83 5.68 13.344 1 87.5 103 SER A C 1
ATOM 773 O O . SER A 1 103 ? 0.615 5.691 13.547 1 87.5 103 SER A O 1
ATOM 775 N N . VAL A 1 104 ? 2.406 4.773 12.57 1 90.56 104 VAL A N 1
ATOM 776 C CA . VAL A 1 104 ? 1.634 3.699 11.961 1 90.56 104 VAL A CA 1
ATOM 777 C C . VAL A 1 104 ? 1.012 2.822 13.039 1 90.56 104 VAL A C 1
ATOM 779 O O . VAL A 1 104 ? -0.152 2.43 12.938 1 90.56 104 VAL A O 1
ATOM 782 N N . ARG A 1 105 ? 1.77 2.566 14.031 1 89.69 105 ARG A N 1
ATOM 783 C CA . ARG A 1 105 ? 1.28 1.734 15.125 1 89.69 105 ARG A CA 1
ATOM 784 C C . ARG A 1 105 ? 0.149 2.428 15.875 1 89.69 105 ARG A C 1
ATOM 786 O O . ARG A 1 105 ? -0.871 1.807 16.188 1 89.69 105 ARG A O 1
ATOM 793 N N . ASP A 1 106 ? 0.313 3.689 16.109 1 88.31 106 ASP A N 1
ATOM 794 C CA . ASP A 1 106 ? -0.639 4.445 16.922 1 88.31 106 ASP A CA 1
ATOM 795 C C . ASP A 1 106 ? -1.896 4.781 16.109 1 88.31 106 ASP A C 1
ATOM 797 O O . ASP A 1 106 ? -2.951 5.051 16.688 1 88.31 106 ASP A O 1
ATOM 801 N N . HIS A 1 107 ? -1.783 4.781 14.797 1 88.69 107 HIS A N 1
ATOM 802 C CA . HIS A 1 107 ? -2.898 5.184 13.953 1 88.69 107 HIS A CA 1
ATOM 803 C C . HIS A 1 107 ? -3.182 4.137 12.883 1 88.69 107 HIS A C 1
ATOM 805 O O . HIS A 1 107 ? -3.432 4.48 11.719 1 88.69 107 HIS A O 1
ATOM 811 N N . SER A 1 108 ? -3.131 2.9 13.273 1 91.62 108 SER A N 1
ATOM 812 C CA . SER A 1 108 ? -3.328 1.81 12.328 1 91.62 108 SER A CA 1
ATOM 813 C C . SER A 1 108 ? -4.707 1.888 11.68 1 91.62 108 SER A C 1
ATOM 815 O O . SER A 1 108 ? -4.852 1.617 10.484 1 91.62 108 SER A O 1
ATOM 817 N N . ASP A 1 109 ? -5.711 2.318 12.453 1 90 109 ASP A N 1
ATOM 818 C CA . ASP A 1 109 ? -7.074 2.412 11.93 1 90 109 ASP A CA 1
ATOM 819 C C . ASP A 1 109 ? -7.16 3.432 10.797 1 90 109 ASP A C 1
ATOM 821 O O . ASP A 1 109 ? -7.949 3.262 9.867 1 90 109 ASP A O 1
ATOM 825 N N . TYR A 1 110 ? -6.398 4.441 10.945 1 88.88 110 TYR A N 1
ATOM 826 C CA . TYR A 1 110 ? -6.371 5.465 9.906 1 88.88 110 TYR A CA 1
ATOM 827 C C . TYR A 1 110 ? -5.922 4.875 8.578 1 88.88 110 TYR A C 1
ATOM 829 O O . TYR A 1 110 ? -6.52 5.152 7.535 1 88.88 110 TYR A O 1
ATOM 837 N N . TYR A 1 111 ? -4.887 4.094 8.594 1 93.06 111 TYR A N 1
ATOM 838 C CA . TYR A 1 111 ? -4.344 3.527 7.359 1 93.06 111 TYR A CA 1
ATOM 839 C C . TYR A 1 111 ? -5.305 2.508 6.758 1 93.06 111 TYR A C 1
ATOM 841 O O . TYR A 1 111 ? -5.43 2.41 5.535 1 93.06 111 TYR A O 1
ATOM 849 N N . VAL A 1 112 ? -5.945 1.779 7.633 1 93.62 112 VAL A N 1
ATOM 850 C CA . VAL A 1 112 ? -6.961 0.858 7.133 1 93.62 112 VAL A CA 1
ATOM 851 C C . VAL A 1 112 ? -8.055 1.638 6.402 1 93.62 112 VAL A C 1
ATOM 853 O O . VAL A 1 112 ? -8.477 1.25 5.312 1 93.62 112 VAL A O 1
ATOM 856 N N . LEU A 1 113 ? -8.461 2.721 6.973 1 92.69 113 LEU A N 1
ATOM 857 C CA . LEU A 1 113 ? -9.477 3.562 6.359 1 92.69 113 LEU A CA 1
ATOM 858 C C . LEU A 1 113 ? -8.977 4.156 5.047 1 92.69 113 LEU A C 1
ATOM 860 O O . LEU A 1 113 ? -9.727 4.254 4.074 1 92.69 113 LEU A O 1
ATOM 864 N N . LEU A 1 114 ? -7.723 4.582 5.051 1 93.12 114 LEU A N 1
ATOM 865 C CA . LEU A 1 114 ? -7.133 5.141 3.838 1 93.12 114 LEU A CA 1
ATOM 866 C C . LEU A 1 114 ? -7.137 4.113 2.709 1 93.12 114 LEU A C 1
ATOM 868 O O . LEU A 1 114 ? -7.48 4.441 1.571 1 93.12 114 LEU A O 1
ATOM 872 N N . VAL A 1 115 ? -6.812 2.926 3.004 1 94.56 115 VAL A N 1
ATOM 873 C CA . VAL A 1 115 ? -6.789 1.853 2.018 1 94.56 115 VAL A CA 1
ATOM 874 C C . VAL A 1 115 ? -8.211 1.556 1.541 1 94.56 115 VAL A C 1
ATOM 876 O O . VAL A 1 115 ? -8.438 1.329 0.35 1 94.56 115 VAL A O 1
ATOM 879 N N . GLU A 1 116 ? -9.133 1.559 2.49 1 92.69 116 GLU A N 1
ATOM 880 C CA . GLU A 1 116 ? -10.531 1.396 2.104 1 92.69 116 GLU A CA 1
ATOM 881 C C . GLU A 1 116 ? -10.969 2.49 1.135 1 92.69 116 GLU A C 1
ATOM 883 O O . GLU A 1 116 ? -11.648 2.215 0.142 1 92.69 116 GLU A O 1
ATOM 888 N N . TYR A 1 117 ? -10.625 3.664 1.479 1 93.06 117 TYR A N 1
ATOM 889 C CA . TYR A 1 117 ? -10.984 4.793 0.629 1 93.06 117 TYR A CA 1
ATOM 890 C C . TYR A 1 117 ? -10.289 4.699 -0.725 1 93.06 117 TYR A C 1
ATOM 892 O O . TYR A 1 117 ? -10.875 5.039 -1.755 1 93.06 117 TYR A O 1
ATOM 900 N N . TRP A 1 118 ? -9.039 4.281 -0.768 1 95.06 118 TRP A N 1
ATOM 901 C CA . TRP A 1 118 ? -8.297 4.055 -2.004 1 95.06 118 TRP A CA 1
ATOM 902 C C . TRP A 1 118 ? -9.039 3.07 -2.906 1 95.06 118 TRP A C 1
ATOM 904 O O . TRP A 1 118 ? -9.156 3.293 -4.113 1 95.06 118 TRP A O 1
ATOM 914 N N . LEU A 1 119 ? -9.594 2.047 -2.357 1 92.94 119 LEU A N 1
ATOM 915 C CA . LEU A 1 119 ? -10.344 1.061 -3.127 1 92.94 119 LEU A CA 1
ATOM 916 C C . LEU A 1 119 ? -11.609 1.677 -3.711 1 92.94 119 LEU A C 1
ATOM 918 O O . LEU A 1 119 ? -11.945 1.437 -4.875 1 92.94 119 LEU A O 1
ATOM 922 N N . ARG A 1 120 ? -12.266 2.414 -2.869 1 91.75 120 ARG A N 1
ATOM 923 C CA . ARG A 1 120 ? -13.477 3.082 -3.342 1 91.75 120 ARG A CA 1
ATOM 924 C C . ARG A 1 120 ? -13.164 4.016 -4.508 1 91.75 120 ARG A C 1
ATOM 926 O O . ARG A 1 120 ? -13.945 4.113 -5.457 1 91.75 120 ARG A O 1
ATOM 933 N N . ALA A 1 121 ? -12.055 4.676 -4.398 1 93.94 121 ALA A N 1
ATOM 934 C CA . ALA A 1 121 ? -11.633 5.637 -5.414 1 93.94 121 ALA A CA 1
ATOM 935 C C . ALA A 1 121 ? -11.383 4.945 -6.754 1 93.94 121 ALA A C 1
ATOM 937 O O . ALA A 1 121 ? -11.438 5.582 -7.809 1 93.94 121 ALA A O 1
ATOM 938 N N . GLN A 1 122 ? -11.078 3.627 -6.723 1 91.31 122 GLN A N 1
ATOM 939 C CA . GLN A 1 122 ? -10.844 2.885 -7.957 1 91.31 122 GLN A CA 1
ATOM 940 C C . GLN A 1 122 ? -12.133 2.746 -8.766 1 91.31 122 GLN A C 1
ATOM 942 O O . GLN A 1 122 ? -12.086 2.578 -9.984 1 91.31 122 GLN A O 1
ATOM 947 N N . ARG A 1 123 ? -13.266 2.859 -8.125 1 88.5 123 ARG A N 1
ATOM 948 C CA . ARG A 1 123 ? -14.547 2.625 -8.773 1 88.5 123 ARG A CA 1
ATOM 949 C C . ARG A 1 123 ? -15.32 3.93 -8.945 1 88.5 123 ARG A C 1
ATOM 951 O O . ARG A 1 123 ? -16.453 3.928 -9.438 1 88.5 123 ARG A O 1
ATOM 958 N N . ASP A 1 124 ? -14.797 5.047 -8.484 1 93.75 124 ASP A N 1
ATOM 959 C CA . ASP A 1 124 ? -15.414 6.371 -8.547 1 93.75 124 ASP A CA 1
ATOM 960 C C . ASP A 1 124 ? -14.414 7.418 -9.047 1 93.75 124 ASP A C 1
ATOM 962 O O . ASP A 1 124 ? -13.602 7.922 -8.266 1 93.75 124 ASP A O 1
ATOM 966 N N . PRO A 1 125 ? -14.562 7.789 -10.289 1 94.5 125 PRO A N 1
ATOM 967 C CA . PRO A 1 125 ? -13.586 8.711 -10.883 1 94.5 125 PRO A CA 1
ATOM 968 C C . PRO A 1 125 ? -13.5 10.031 -10.125 1 94.5 125 PRO A C 1
ATOM 970 O O . PRO A 1 125 ? -12.414 10.617 -10.031 1 94.5 125 PRO A O 1
ATOM 973 N N . GLN A 1 126 ? -14.602 10.508 -9.664 1 94.5 126 GLN A N 1
ATOM 974 C CA . GLN A 1 126 ? -14.578 11.766 -8.922 1 94.5 126 GLN A CA 1
ATOM 975 C C . GLN A 1 126 ? -13.805 11.617 -7.617 1 94.5 126 GLN A C 1
ATOM 977 O O . GLN A 1 126 ? -12.992 12.477 -7.266 1 94.5 126 GLN A O 1
ATOM 982 N N . LEU A 1 127 ? -14.086 10.562 -6.934 1 93.56 127 LEU A N 1
ATOM 983 C CA . LEU A 1 127 ? -13.367 10.289 -5.695 1 93.56 127 LEU A CA 1
ATOM 984 C C . LEU A 1 127 ? -11.883 10.078 -5.961 1 93.56 127 LEU A C 1
ATOM 986 O O . LEU A 1 127 ? -11.039 10.5 -5.168 1 93.56 127 LEU A O 1
ATOM 990 N N . ARG A 1 128 ? -11.625 9.414 -7.07 1 95.44 128 ARG A N 1
ATOM 991 C CA . ARG A 1 128 ? -10.234 9.18 -7.465 1 95.44 128 ARG A CA 1
ATOM 992 C C . ARG A 1 128 ? -9.492 10.5 -7.641 1 95.44 128 ARG A C 1
ATOM 994 O O . ARG A 1 128 ? -8.383 10.664 -7.121 1 95.44 128 ARG A O 1
ATOM 1001 N N . GLU A 1 129 ? -10.07 11.445 -8.32 1 95.69 129 GLU A N 1
ATOM 1002 C CA . GLU A 1 129 ? -9.445 12.75 -8.539 1 95.69 129 GLU A CA 1
ATOM 1003 C C . GLU A 1 129 ? -9.234 13.492 -7.219 1 95.69 129 GLU A C 1
ATOM 1005 O O . GLU A 1 129 ? -8.203 14.133 -7.016 1 95.69 129 GLU A O 1
ATOM 1010 N N . CYS A 1 130 ? -10.172 13.352 -6.34 1 93.81 130 CYS A N 1
ATOM 1011 C CA . CYS A 1 130 ? -10.055 13.984 -5.031 1 93.81 130 CYS A CA 1
ATOM 1012 C C . CYS A 1 130 ? -8.891 13.391 -4.242 1 93.81 130 CYS A C 1
ATOM 1014 O O . CYS A 1 130 ? -8.109 14.125 -3.637 1 93.81 130 CYS A O 1
ATOM 1016 N N . LEU A 1 131 ? -8.797 12.102 -4.246 1 93.88 131 LEU A N 1
ATOM 1017 C CA . LEU A 1 131 ? -7.73 11.43 -3.516 1 93.88 131 LEU A CA 1
ATOM 1018 C C . LEU A 1 131 ? -6.367 11.773 -4.113 1 93.88 131 LEU A C 1
ATOM 1020 O O . LEU A 1 131 ? -5.402 12.008 -3.377 1 93.88 131 LEU A O 1
ATOM 1024 N N . ILE A 1 132 ? -6.293 11.844 -5.469 1 94.06 132 ILE A N 1
ATOM 1025 C CA . ILE A 1 132 ? -5.059 12.211 -6.152 1 94.06 132 ILE A CA 1
ATOM 1026 C C . ILE A 1 132 ? -4.613 13.602 -5.699 1 94.06 132 ILE A C 1
ATOM 1028 O O . ILE A 1 132 ? -3.439 13.82 -5.391 1 94.06 132 ILE A O 1
ATOM 1032 N N . GLU A 1 133 ? -5.512 14.453 -5.609 1 92.38 133 GLU A N 1
ATOM 1033 C CA . GLU A 1 133 ? -5.211 15.82 -5.191 1 92.38 133 GLU A CA 1
ATOM 1034 C C . GLU A 1 133 ? -4.688 15.852 -3.758 1 92.38 133 GLU A C 1
ATOM 1036 O O . GLU A 1 133 ? -3.76 16.609 -3.449 1 92.38 133 GLU A O 1
ATOM 1041 N N . ARG A 1 134 ? -5.25 15.062 -2.949 1 90.06 134 ARG A N 1
ATOM 1042 C CA . ARG A 1 134 ? -4.812 15.047 -1.559 1 90.06 134 ARG A CA 1
ATOM 1043 C C . ARG A 1 134 ? -3.43 14.414 -1.428 1 90.06 134 ARG A C 1
ATOM 1045 O O . ARG A 1 134 ? -2.609 14.867 -0.628 1 90.06 134 ARG A O 1
ATOM 1052 N N . ARG A 1 135 ? -3.215 13.391 -2.164 1 87.75 135 ARG A N 1
ATOM 1053 C CA . ARG A 1 135 ? -1.895 12.766 -2.15 1 87.75 135 ARG A CA 1
ATOM 1054 C C . ARG A 1 135 ? -0.827 13.742 -2.645 1 87.75 135 ARG A C 1
ATOM 1056 O O . ARG A 1 135 ? 0.279 13.781 -2.102 1 87.75 135 ARG A O 1
ATOM 1063 N N . ARG A 1 136 ? -1.18 14.508 -3.662 1 87.31 136 ARG A N 1
ATOM 1064 C CA . ARG A 1 136 ? -0.272 15.531 -4.168 1 87.31 136 ARG A CA 1
ATOM 1065 C C . ARG A 1 136 ? 0.014 16.578 -3.102 1 87.31 136 ARG A C 1
ATOM 1067 O O . ARG A 1 136 ? 1.152 17.031 -2.953 1 87.31 136 ARG A O 1
ATOM 1074 N N . ALA A 1 137 ? -1.008 16.953 -2.441 1 86.19 137 ALA A N 1
ATOM 1075 C CA . ALA A 1 137 ? -0.84 17.922 -1.369 1 86.19 137 ALA A CA 1
ATOM 1076 C C . ALA A 1 137 ? 0.081 17.391 -0.277 1 86.19 137 ALA A C 1
ATOM 1078 O O . ALA A 1 137 ? 0.874 18.141 0.298 1 86.19 137 ALA A O 1
ATOM 1079 N N . ALA A 1 138 ? -0.047 16.125 0.046 1 84.88 138 ALA A N 1
ATOM 1080 C CA . ALA A 1 138 ? 0.834 15.484 1.021 1 84.88 138 ALA A CA 1
ATOM 1081 C C . ALA A 1 138 ? 2.287 15.523 0.557 1 84.88 138 ALA A C 1
ATOM 1083 O O . ALA A 1 138 ? 3.188 15.828 1.344 1 84.88 138 ALA A O 1
ATOM 1084 N N . ALA A 1 139 ? 2.523 15.234 -0.705 1 83.94 139 ALA A N 1
ATOM 1085 C CA . ALA A 1 139 ? 3.867 15.297 -1.273 1 83.94 139 ALA A CA 1
ATOM 1086 C C . ALA A 1 139 ? 4.418 16.719 -1.234 1 83.94 139 ALA A C 1
ATOM 1088 O O . ALA A 1 139 ? 5.594 16.922 -0.935 1 83.94 139 ALA A O 1
ATOM 1089 N N . ASP A 1 140 ? 3.553 17.672 -1.548 1 83.81 140 ASP A N 1
ATOM 1090 C CA . ASP A 1 140 ? 3.949 19.078 -1.504 1 83.81 140 ASP A CA 1
ATOM 1091 C C . ASP A 1 140 ? 4.34 19.5 -0.088 1 83.81 140 ASP A C 1
ATOM 1093 O O . ASP A 1 140 ? 5.293 20.266 0.1 1 83.81 140 ASP A O 1
ATOM 1097 N N . GLN A 1 141 ? 3.609 19.016 0.859 1 80.62 141 GLN A N 1
ATOM 1098 C CA . GLN A 1 141 ? 3.932 19.297 2.252 1 80.62 141 GLN A CA 1
ATOM 1099 C C . GLN A 1 141 ? 5.281 18.703 2.641 1 80.62 141 GLN A C 1
ATOM 1101 O O . GLN A 1 141 ? 6.074 19.344 3.33 1 80.62 141 GLN A O 1
ATOM 1106 N N . ALA A 1 142 ? 5.488 17.469 2.221 1 75.31 142 ALA A N 1
ATOM 1107 C CA . ALA A 1 142 ? 6.77 16.828 2.482 1 75.31 142 ALA A CA 1
ATOM 1108 C C . ALA A 1 142 ? 7.918 17.609 1.854 1 75.31 142 ALA A C 1
ATOM 1110 O O . ALA A 1 142 ? 8.992 17.734 2.453 1 75.31 142 ALA A O 1
ATOM 1111 N N . LEU A 1 143 ? 7.684 18.094 0.668 1 76.69 143 LEU A N 1
ATOM 1112 C CA . LEU A 1 143 ? 8.672 18.906 -0.039 1 76.69 143 LEU A CA 1
ATOM 1113 C C . LEU A 1 143 ? 9.008 20.156 0.754 1 76.69 143 LEU A C 1
ATOM 1115 O O . LEU A 1 143 ? 10.18 20.516 0.888 1 76.69 143 LEU A O 1
ATOM 1119 N N . HIS A 1 144 ? 7.977 20.812 1.236 1 76.44 144 HIS A N 1
ATOM 1120 C CA . HIS A 1 144 ? 8.156 22.047 1.975 1 76.44 144 HIS A CA 1
ATOM 1121 C C . HIS A 1 144 ? 8.984 21.828 3.238 1 76.44 144 HIS A C 1
ATOM 1123 O O . HIS A 1 144 ? 9.773 22.688 3.625 1 76.44 144 HIS A O 1
ATOM 1129 N N . ILE A 1 145 ? 8.844 20.75 3.818 1 70.81 145 ILE A N 1
ATOM 1130 C CA . ILE A 1 145 ? 9.562 20.422 5.047 1 70.81 145 ILE A CA 1
ATOM 1131 C C . ILE A 1 145 ? 11.039 20.219 4.738 1 70.81 145 ILE A C 1
ATOM 1133 O O . ILE A 1 145 ? 11.906 20.656 5.496 1 70.81 145 ILE A O 1
ATOM 1137 N N . VAL A 1 146 ? 11.281 19.578 3.609 1 65 146 VAL A N 1
ATOM 1138 C CA . VAL A 1 146 ? 12.664 19.297 3.246 1 65 146 VAL A CA 1
ATOM 1139 C C . VAL A 1 146 ? 13.328 20.562 2.725 1 65 146 VAL A C 1
ATOM 1141 O O . VAL A 1 146 ? 14.523 20.781 2.936 1 65 146 VAL A O 1
ATOM 1144 N N . GLU A 1 147 ? 12.531 21.312 1.842 1 65.38 147 GLU A N 1
ATOM 1145 C CA . GLU A 1 147 ? 13.062 22.547 1.303 1 65.38 147 GLU A CA 1
ATOM 1146 C C . GLU A 1 147 ? 13.383 23.547 2.418 1 65.38 147 GLU A C 1
ATOM 1148 O O . GLU A 1 147 ? 14.258 24.391 2.266 1 65.38 147 GLU A O 1
ATOM 1153 N N . SER A 1 148 ? 12.492 23.625 3.303 1 55.25 148 SER A N 1
ATOM 1154 C CA . SER A 1 148 ? 12.797 24.609 4.328 1 55.25 148 SER A CA 1
ATOM 1155 C C . SER A 1 148 ? 14.227 24.469 4.828 1 55.25 148 SER A C 1
ATOM 1157 O O . SER A 1 148 ? 14.75 25.375 5.492 1 55.25 148 SER A O 1
ATOM 1159 N N . THR A 1 149 ? 14.727 23.344 4.422 1 48.34 149 THR A N 1
ATOM 1160 C CA . THR A 1 149 ? 16.172 23.328 4.605 1 48.34 149 THR A CA 1
ATOM 1161 C C . THR A 1 149 ? 16.875 23.938 3.398 1 48.34 149 THR A C 1
ATOM 1163 O O . THR A 1 149 ? 16.297 24.047 2.32 1 48.34 149 THR A O 1
ATOM 1166 N N . ASP A 1 150 ? 18 24.609 3.477 1 45.25 150 ASP A N 1
ATOM 1167 C CA . ASP A 1 150 ? 18.719 25.484 2.553 1 45.25 150 ASP A CA 1
ATOM 1168 C C . ASP A 1 150 ? 18.641 24.953 1.123 1 45.25 150 ASP A C 1
ATOM 1170 O O . ASP A 1 150 ? 19.484 25.281 0.285 1 45.25 150 ASP A O 1
ATOM 1174 N N . THR A 1 151 ? 17.75 24.031 0.933 1 46.41 151 THR A N 1
ATOM 1175 C CA . THR A 1 151 ? 17.859 23.5 -0.419 1 46.41 151 THR A CA 1
ATOM 1176 C C . THR A 1 151 ? 17 24.312 -1.392 1 46.41 151 THR A C 1
ATOM 1178 O O . THR A 1 151 ? 16.016 24.922 -0.995 1 46.41 151 THR A O 1
ATOM 1181 N N . VAL A 1 152 ? 17.406 24.562 -2.66 1 43.81 152 VAL A N 1
ATOM 1182 C CA . VAL A 1 152 ? 16.906 25.391 -3.75 1 43.81 152 VAL A CA 1
ATOM 1183 C C . VAL A 1 152 ? 15.469 24.984 -4.07 1 43.81 152 VAL A C 1
ATOM 1185 O O . VAL A 1 152 ? 15.172 23.812 -4.281 1 43.81 152 VAL A O 1
ATOM 1188 N N . PRO A 1 153 ? 14.477 25.828 -3.965 1 47.53 153 PRO A N 1
ATOM 1189 C CA . PRO A 1 153 ? 13.078 25.828 -4.387 1 47.53 153 PRO A CA 1
ATOM 1190 C C . PRO A 1 153 ? 12.891 25.375 -5.832 1 47.53 153 PRO A C 1
ATOM 1192 O O . PRO A 1 153 ? 13.688 25.734 -6.703 1 47.53 153 PRO A O 1
ATOM 1195 N N . GLY A 1 154 ? 12.008 24.469 -6.188 1 52.12 154 GLY A N 1
ATOM 1196 C CA . GLY A 1 154 ? 11.578 24.266 -7.562 1 52.12 154 GLY A CA 1
ATOM 1197 C C . GLY A 1 154 ? 12.164 23.016 -8.195 1 52.12 154 GLY A C 1
ATOM 1198 O O . GLY A 1 154 ? 12.031 22.812 -9.406 1 52.12 154 GLY A O 1
ATOM 1199 N N . ASP A 1 155 ? 13.078 22.328 -7.516 1 63.12 155 ASP A N 1
ATOM 1200 C CA . ASP A 1 155 ? 13.797 21.234 -8.156 1 63.12 155 ASP A CA 1
ATOM 1201 C C . ASP A 1 155 ? 12.906 20 -8.312 1 63.12 155 ASP A C 1
ATOM 1203 O O . ASP A 1 155 ? 12.383 19.469 -7.32 1 63.12 155 ASP A O 1
ATOM 1207 N N . ARG A 1 156 ? 12.352 19.797 -9.516 1 68.44 156 ARG A N 1
ATOM 1208 C CA . ARG A 1 156 ? 11.578 18.625 -9.906 1 68.44 156 ARG A CA 1
ATOM 1209 C C . ARG A 1 156 ? 12.07 17.375 -9.172 1 68.44 156 ARG A C 1
ATOM 1211 O O . ARG A 1 156 ? 11.273 16.531 -8.781 1 68.44 156 ARG A O 1
ATOM 1218 N N . ARG A 1 157 ? 13.242 17.531 -8.883 1 72 157 ARG A N 1
ATOM 1219 C CA . ARG A 1 157 ? 13.836 16.391 -8.203 1 72 157 ARG A CA 1
ATOM 1220 C C . ARG A 1 157 ? 13.336 16.281 -6.766 1 72 157 ARG A C 1
ATOM 1222 O O . ARG A 1 157 ? 13.062 15.188 -6.277 1 72 157 ARG A O 1
ATOM 1229 N N . LEU A 1 158 ? 13.125 17.469 -6.145 1 73.12 158 LEU A N 1
ATOM 1230 C CA . LEU A 1 158 ? 12.633 17.469 -4.77 1 73.12 158 LEU A CA 1
ATOM 1231 C C . LEU A 1 158 ? 11.18 17 -4.711 1 73.12 158 LEU A C 1
ATOM 1233 O O . LEU A 1 158 ? 10.805 16.266 -3.791 1 73.12 158 LEU A O 1
ATOM 1237 N N . THR A 1 159 ? 10.523 17.422 -5.75 1 77.12 159 THR A N 1
ATOM 1238 C CA . THR A 1 159 ? 9.133 16.984 -5.832 1 77.12 159 THR A CA 1
ATOM 1239 C C . THR A 1 159 ? 9.055 15.469 -6.008 1 77.12 159 THR A C 1
ATOM 1241 O O . THR A 1 159 ? 8.227 14.805 -5.371 1 77.12 159 THR A O 1
ATOM 1244 N N . ASP A 1 160 ? 9.922 14.938 -6.812 1 80.25 160 ASP A N 1
ATOM 1245 C CA . ASP A 1 160 ? 9.945 13.5 -7.055 1 80.25 160 ASP A CA 1
ATOM 1246 C C . ASP A 1 160 ? 10.344 12.734 -5.793 1 80.25 160 ASP A C 1
ATOM 1248 O O . ASP A 1 160 ? 9.797 11.664 -5.508 1 80.25 160 ASP A O 1
ATOM 1252 N N . ILE A 1 161 ? 11.203 13.289 -5.047 1 76.94 161 ILE A N 1
ATOM 1253 C CA . ILE A 1 161 ? 11.648 12.664 -3.807 1 76.94 161 ILE A CA 1
ATOM 1254 C C . ILE A 1 161 ? 10.508 12.672 -2.791 1 76.94 161 ILE A C 1
ATOM 1256 O O . ILE A 1 161 ? 10.242 11.656 -2.146 1 76.94 161 ILE A O 1
ATOM 1260 N N . ALA A 1 162 ? 9.844 13.844 -2.664 1 78.44 162 ALA A N 1
ATOM 1261 C CA . ALA A 1 162 ? 8.719 13.953 -1.743 1 78.44 162 ALA A CA 1
ATOM 1262 C C . ALA A 1 162 ? 7.633 12.93 -2.086 1 78.44 162 ALA A C 1
ATOM 1264 O O . ALA A 1 162 ? 7.074 12.289 -1.193 1 78.44 162 ALA A O 1
ATOM 1265 N N . GLN A 1 163 ? 7.379 12.758 -3.326 1 83.12 163 GLN A N 1
ATOM 1266 C CA . GLN A 1 163 ? 6.41 11.773 -3.793 1 83.12 163 GLN A CA 1
ATOM 1267 C C . GLN A 1 163 ? 6.832 10.359 -3.4 1 83.12 163 GLN A C 1
ATOM 1269 O O . GLN A 1 163 ? 6 9.555 -2.973 1 83.12 163 GLN A O 1
ATOM 1274 N N . LEU A 1 164 ? 8.062 10.086 -3.545 1 79.44 164 LEU A N 1
ATOM 1275 C CA . LEU A 1 164 ? 8.57 8.758 -3.227 1 79.44 164 LEU A CA 1
ATOM 1276 C C . LEU A 1 164 ? 8.484 8.492 -1.728 1 79.44 164 LEU A C 1
ATOM 1278 O O . LEU A 1 164 ? 8.188 7.367 -1.311 1 79.44 164 LEU A O 1
ATOM 1282 N N . VAL A 1 165 ? 8.703 9.516 -0.931 1 79.69 165 VAL A N 1
ATOM 1283 C CA . VAL A 1 165 ? 8.609 9.375 0.519 1 79.69 165 VAL A CA 1
ATOM 1284 C C . VAL A 1 165 ? 7.176 9.031 0.916 1 79.69 165 VAL A C 1
ATOM 1286 O O . VAL A 1 165 ? 6.945 8.117 1.71 1 79.69 165 VAL A O 1
ATOM 1289 N N . VAL A 1 166 ? 6.246 9.727 0.325 1 84.69 166 VAL A N 1
ATOM 1290 C CA . VAL A 1 166 ? 4.836 9.484 0.609 1 84.69 166 VAL A CA 1
ATOM 1291 C C . VAL A 1 166 ? 4.457 8.07 0.156 1 84.69 166 VAL A C 1
ATOM 1293 O O . VAL A 1 166 ? 3.727 7.367 0.853 1 84.69 166 VAL A O 1
ATOM 1296 N N . THR A 1 167 ? 4.984 7.688 -0.968 1 87.12 167 THR A N 1
ATOM 1297 C CA . THR A 1 167 ? 4.738 6.363 -1.528 1 87.12 167 THR A CA 1
ATOM 1298 C C . THR A 1 167 ? 5.285 5.277 -0.61 1 87.12 167 THR A C 1
ATOM 1300 O O . THR A 1 167 ? 4.594 4.301 -0.31 1 87.12 167 THR A O 1
ATOM 1303 N N . LEU A 1 168 ? 6.469 5.449 -0.158 1 85.25 168 LEU A N 1
ATOM 1304 C CA . LEU A 1 168 ? 7.105 4.484 0.734 1 85.25 168 LEU A CA 1
ATOM 1305 C C . LEU A 1 168 ? 6.336 4.371 2.047 1 85.25 168 LEU A C 1
ATOM 1307 O O . LEU A 1 168 ? 6.199 3.275 2.596 1 85.25 168 LEU A O 1
ATOM 1311 N N . ASN A 1 169 ? 5.91 5.492 2.527 1 88.06 169 ASN A N 1
ATOM 1312 C CA . ASN A 1 169 ? 5.152 5.484 3.775 1 88.06 169 ASN A CA 1
ATOM 1313 C C . ASN A 1 169 ? 3.91 4.605 3.674 1 88.06 169 ASN A C 1
ATOM 1315 O O . ASN A 1 169 ? 3.58 3.879 4.613 1 88.06 169 ASN A O 1
ATOM 1319 N N . LEU A 1 170 ? 3.254 4.688 2.6 1 91.38 170 LEU A N 1
ATOM 1320 C CA . LEU A 1 170 ? 2.057 3.877 2.408 1 91.38 170 LEU A CA 1
ATOM 1321 C C . LEU A 1 170 ? 2.398 2.393 2.414 1 91.38 170 LEU A C 1
ATOM 1323 O O . LEU A 1 170 ? 1.716 1.596 3.062 1 91.38 170 LEU A O 1
ATOM 1327 N N . GLY A 1 171 ? 3.475 1.991 1.689 1 93.94 171 GLY A N 1
ATOM 1328 C CA . GLY A 1 171 ? 3.918 0.606 1.71 1 93.94 171 GLY A CA 1
ATOM 1329 C C . GLY A 1 171 ? 4.305 0.123 3.096 1 93.94 171 GLY A C 1
ATOM 1330 O O . GLY A 1 171 ? 3.9 -0.963 3.516 1 93.94 171 GLY A O 1
ATOM 1331 N N . VAL A 1 172 ? 5.027 0.92 3.795 1 93 172 VAL A N 1
ATOM 1332 C CA . VAL A 1 172 ? 5.457 0.607 5.152 1 93 172 VAL A CA 1
ATOM 1333 C C . VAL A 1 172 ? 4.242 0.454 6.062 1 93 172 VAL A C 1
ATOM 1335 O O . VAL A 1 172 ? 4.156 -0.496 6.844 1 93 172 VAL A O 1
ATOM 1338 N N . ALA A 1 173 ? 3.34 1.374 5.938 1 94.44 173 ALA A N 1
ATOM 1339 C CA . ALA A 1 173 ? 2.141 1.338 6.773 1 94.44 173 ALA A CA 1
ATOM 1340 C C . ALA A 1 173 ? 1.354 0.049 6.547 1 94.44 173 ALA A C 1
ATOM 1342 O O . ALA A 1 173 ? 0.941 -0.607 7.504 1 94.44 173 ALA A O 1
ATOM 1343 N N . MET A 1 174 ? 1.188 -0.302 5.348 1 95.56 174 MET A N 1
ATOM 1344 C CA . MET A 1 174 ? 0.407 -1.496 5.043 1 95.56 174 MET A CA 1
ATOM 1345 C C . MET A 1 174 ? 1.076 -2.744 5.609 1 95.56 174 MET A C 1
ATOM 1347 O O . MET A 1 174 ? 0.407 -3.607 6.18 1 95.56 174 MET A O 1
ATOM 1351 N N . GLU A 1 175 ? 2.387 -2.818 5.457 1 94.69 175 GLU A N 1
ATOM 1352 C CA . GLU A 1 175 ? 3.105 -3.975 5.984 1 94.69 175 GLU A CA 1
ATOM 1353 C C . GLU A 1 175 ? 3.041 -4.02 7.508 1 94.69 175 GLU A C 1
ATOM 1355 O O . GLU A 1 175 ? 2.791 -5.074 8.094 1 94.69 175 GLU A O 1
ATOM 1360 N N . GLU A 1 176 ? 3.229 -2.895 8.133 1 94.81 176 GLU A N 1
ATOM 1361 C CA . GLU A 1 176 ? 3.258 -2.82 9.594 1 94.81 176 GLU A CA 1
ATOM 1362 C C . GLU A 1 176 ? 1.872 -3.062 10.188 1 94.81 176 GLU A C 1
ATOM 1364 O O . GLU A 1 176 ? 1.746 -3.629 11.273 1 94.81 176 GLU A O 1
ATOM 1369 N N . VAL A 1 177 ? 0.862 -2.572 9.5 1 94.81 177 VAL A N 1
ATOM 1370 C CA . VAL A 1 177 ? -0.5 -2.814 9.961 1 94.81 177 VAL A CA 1
ATOM 1371 C C . VAL A 1 177 ? -0.821 -4.305 9.867 1 94.81 177 VAL A C 1
ATOM 1373 O O . VAL A 1 177 ? -1.449 -4.867 10.773 1 94.81 177 VAL A O 1
ATOM 1376 N N . LEU A 1 178 ? -0.426 -4.945 8.797 1 94.31 178 LEU A N 1
ATOM 1377 C CA . LEU A 1 178 ? -0.674 -6.367 8.594 1 94.31 178 LEU A CA 1
ATOM 1378 C C . LEU A 1 178 ? 0.065 -7.207 9.625 1 94.31 178 LEU A C 1
ATOM 1380 O O . LEU A 1 178 ? -0.522 -8.102 10.242 1 94.31 178 LEU A O 1
ATOM 1384 N N . ARG A 1 179 ? 1.349 -6.902 9.781 1 93.69 179 ARG A N 1
ATOM 1385 C CA . ARG A 1 179 ? 2.213 -7.602 10.734 1 93.69 179 ARG A CA 1
ATOM 1386 C C . ARG A 1 179 ? 3.137 -6.625 11.453 1 93.69 179 ARG A C 1
ATOM 1388 O O . ARG A 1 179 ? 4.219 -6.301 10.953 1 93.69 179 ARG A O 1
ATOM 1395 N N . PRO A 1 180 ? 2.713 -6.184 12.664 1 92.56 180 PRO A N 1
ATOM 1396 C CA . PRO A 1 180 ? 3.525 -5.227 13.422 1 92.56 180 PRO A CA 1
ATOM 1397 C C . PRO A 1 180 ? 4.945 -5.734 13.68 1 92.56 180 PRO A C 1
ATOM 1399 O O . PRO A 1 180 ? 5.133 -6.906 14.016 1 92.56 180 PRO A O 1
ATOM 1402 N N . GLY A 1 181 ? 5.941 -4.883 13.43 1 91.38 181 GLY A N 1
ATOM 1403 C CA . GLY A 1 181 ? 7.332 -5.227 13.68 1 91.38 181 GLY A CA 1
ATOM 1404 C C . GLY A 1 181 ? 8.031 -5.793 12.453 1 91.38 181 GLY A C 1
ATOM 1405 O O . GLY A 1 181 ? 9.188 -6.215 12.531 1 91.38 181 GLY A O 1
ATOM 1406 N N . THR A 1 182 ? 7.363 -5.809 11.352 1 91.06 182 THR A N 1
ATOM 1407 C CA . THR A 1 182 ? 7.906 -6.398 10.133 1 91.06 182 THR A CA 1
ATOM 1408 C C . THR A 1 182 ? 9.039 -5.539 9.57 1 91.06 182 THR A C 1
ATOM 1410 O O . THR A 1 182 ? 10.008 -6.062 9.016 1 91.06 182 THR A O 1
ATOM 1413 N N . ILE A 1 183 ? 8.906 -4.219 9.688 1 91.69 183 ILE A N 1
ATOM 1414 C CA . ILE A 1 183 ? 9.875 -3.305 9.094 1 91.69 183 ILE A CA 1
ATOM 1415 C C . ILE A 1 183 ? 11.016 -3.055 10.078 1 91.69 183 ILE A C 1
ATOM 1417 O O . ILE A 1 183 ? 10.789 -2.662 11.227 1 91.69 183 ILE A O 1
ATOM 1421 N N . ASN A 1 184 ? 12.195 -3.355 9.648 1 90.62 184 ASN A N 1
ATOM 1422 C CA . ASN A 1 184 ? 13.375 -3.021 10.43 1 90.62 184 ASN A CA 1
ATOM 1423 C C . ASN A 1 184 ? 13.641 -1.518 10.438 1 90.62 184 ASN A C 1
ATOM 1425 O O . ASN A 1 184 ? 13.953 -0.934 9.398 1 90.62 184 ASN A O 1
ATOM 1429 N N . PRO A 1 185 ? 13.516 -0.917 11.641 1 90.5 185 PRO A N 1
ATOM 1430 C CA . PRO A 1 185 ? 13.648 0.542 11.688 1 90.5 185 PRO A CA 1
ATOM 1431 C C . PRO A 1 185 ? 15.016 1.024 11.195 1 90.5 185 PRO A C 1
ATOM 1433 O O . PRO A 1 185 ? 15.117 2.102 10.602 1 90.5 185 PRO A O 1
ATOM 1436 N N . ASP A 1 186 ? 16.047 0.263 11.414 1 88.06 186 ASP A N 1
ATOM 1437 C CA . ASP A 1 186 ? 17.375 0.67 10.977 1 88.06 186 ASP A CA 1
ATOM 1438 C C . ASP A 1 186 ? 17.5 0.651 9.461 1 88.06 186 ASP A C 1
ATOM 1440 O O . ASP A 1 186 ? 18.125 1.527 8.867 1 88.06 186 ASP A O 1
ATOM 1444 N N . LEU A 1 187 ? 16.922 -0.282 8.898 1 82.12 187 LEU A N 1
ATOM 1445 C CA . LEU A 1 187 ? 16.953 -0.364 7.445 1 82.12 187 LEU A CA 1
ATOM 1446 C C . LEU A 1 187 ? 16.094 0.729 6.816 1 82.12 187 LEU A C 1
ATOM 1448 O O . LEU A 1 187 ? 16.469 1.295 5.785 1 82.12 187 LEU A O 1
ATOM 1452 N N . LEU A 1 188 ? 14.93 0.963 7.391 1 87.19 188 LEU A N 1
ATOM 1453 C CA . LEU A 1 188 ? 14.125 2.084 6.922 1 87.19 188 LEU A CA 1
ATOM 1454 C C . LEU A 1 188 ? 14.906 3.391 7.008 1 87.19 188 LEU A C 1
ATOM 1456 O O . LEU A 1 188 ? 14.867 4.199 6.078 1 87.19 188 LEU A O 1
ATOM 1460 N N . ALA A 1 189 ? 15.617 3.562 8.133 1 86.06 189 ALA A N 1
ATOM 1461 C CA . ALA A 1 189 ? 16.453 4.754 8.305 1 86.06 189 ALA A CA 1
ATOM 1462 C C . ALA A 1 189 ? 17.5 4.848 7.211 1 86.06 189 ALA A C 1
ATOM 1464 O O . ALA A 1 189 ? 17.797 5.938 6.715 1 86.06 189 ALA A O 1
ATOM 1465 N N . GLN A 1 190 ? 18.062 3.756 6.863 1 81 190 GLN A N 1
ATOM 1466 C CA . GLN A 1 190 ? 19.062 3.727 5.809 1 81 190 GLN A CA 1
ATOM 1467 C C . GLN A 1 190 ? 18.469 4.133 4.465 1 81 190 GLN A C 1
ATOM 1469 O O . GLN A 1 190 ? 19.109 4.844 3.686 1 81 190 GLN A O 1
ATOM 1474 N N . LEU A 1 191 ? 17.312 3.703 4.215 1 79.94 191 LEU A N 1
ATOM 1475 C CA . LEU A 1 191 ? 16.625 4.066 2.98 1 79.94 191 LEU A CA 1
ATOM 1476 C C . LEU A 1 191 ? 16.328 5.562 2.943 1 79.94 191 LEU A C 1
ATOM 1478 O O . LEU A 1 191 ? 16.531 6.215 1.919 1 79.94 191 LEU A O 1
ATOM 1482 N N . ILE A 1 192 ? 15.844 6.02 4.043 1 79.94 192 ILE A N 1
ATOM 1483 C CA . ILE A 1 192 ? 15.555 7.445 4.145 1 79.94 192 ILE A CA 1
ATOM 1484 C C . ILE A 1 192 ? 16.844 8.25 3.949 1 79.94 192 ILE A C 1
ATOM 1486 O O . ILE A 1 192 ? 16.828 9.273 3.262 1 79.94 192 ILE A O 1
ATOM 1490 N N . THR A 1 193 ? 17.906 7.773 4.539 1 78.31 193 THR A N 1
ATOM 1491 C CA . THR A 1 193 ? 19.203 8.43 4.383 1 78.31 193 THR A CA 1
ATOM 1492 C C . THR A 1 193 ? 19.609 8.477 2.912 1 78.31 193 THR A C 1
ATOM 1494 O O . THR A 1 193 ? 20.047 9.523 2.418 1 78.31 193 THR A O 1
ATOM 1497 N N . ALA A 1 194 ? 19.438 7.422 2.234 1 73.56 194 ALA A N 1
ATOM 1498 C CA . ALA A 1 194 ? 19.781 7.352 0.818 1 73.56 194 ALA A CA 1
ATOM 1499 C C . ALA A 1 194 ? 18.953 8.336 0.001 1 73.56 194 ALA A C 1
ATOM 1501 O O . ALA A 1 194 ? 19.469 8.984 -0.912 1 73.56 194 ALA A O 1
ATOM 1502 N N . LEU A 1 195 ? 17.734 8.469 0.317 1 73.88 195 LEU A N 1
ATOM 1503 C CA . LEU A 1 195 ? 16.844 9.398 -0.377 1 73.88 195 LEU A CA 1
ATOM 1504 C C . LEU A 1 195 ? 17.25 10.844 -0.12 1 73.88 195 LEU A C 1
ATOM 1506 O O . LEU A 1 195 ? 17.312 11.648 -1.05 1 73.88 195 LEU A O 1
ATOM 1510 N N . LEU A 1 196 ? 17.562 11.078 1.145 1 70.88 196 LEU A N 1
ATOM 1511 C CA . LEU A 1 196 ? 17.953 12.438 1.509 1 70.88 196 LEU A CA 1
ATOM 1512 C C . LEU A 1 196 ? 19.281 12.812 0.856 1 70.88 196 LEU A C 1
ATOM 1514 O O . LEU A 1 196 ? 19.469 13.969 0.468 1 70.88 196 LEU A O 1
ATOM 1518 N N . GLU A 1 197 ? 20.109 11.812 0.757 1 70.69 197 GLU A N 1
ATOM 1519 C CA . GLU A 1 197 ? 21.422 12.07 0.172 1 70.69 197 GLU A CA 1
ATOM 1520 C C . GLU A 1 197 ? 21.344 12.203 -1.346 1 70.69 197 GLU A C 1
ATOM 1522 O O . GLU A 1 197 ? 22.25 12.727 -1.983 1 70.69 197 GLU A O 1
ATOM 1527 N N . SER A 1 198 ? 20.344 11.586 -1.922 1 64.81 198 SER A N 1
ATOM 1528 C CA . SER A 1 198 ? 20.141 11.688 -3.365 1 64.81 198 SER A CA 1
ATOM 1529 C C . SER A 1 198 ? 19.641 13.07 -3.756 1 64.81 198 SER A C 1
ATOM 1531 O O . SER A 1 198 ? 19.609 13.414 -4.941 1 64.81 198 SER A O 1
ATOM 1533 N N . ILE A 1 199 ? 19.141 13.828 -2.777 1 55.88 199 ILE A N 1
ATOM 1534 C CA . ILE A 1 199 ? 18.734 15.203 -3.008 1 55.88 199 ILE A CA 1
ATOM 1535 C C . ILE A 1 199 ? 19.953 16.078 -3.287 1 55.88 199 ILE A C 1
ATOM 1537 O O . ILE A 1 199 ? 20.891 16.109 -2.49 1 55.88 199 ILE A O 1
ATOM 1541 N N . PRO A 1 200 ? 20.094 16.281 -4.66 1 48.06 200 PRO A N 1
ATOM 1542 C CA . PRO A 1 200 ? 21.25 17.141 -4.949 1 48.06 200 PRO A CA 1
ATOM 1543 C C . PRO A 1 200 ? 21.328 18.359 -4.027 1 48.06 200 PRO A C 1
ATOM 1545 O O . PRO A 1 200 ? 20.312 18.906 -3.637 1 48.06 200 PRO A O 1
ATOM 1548 N N . VAL A 1 201 ? 22.484 18.453 -3.162 1 44.03 201 VAL A N 1
ATOM 1549 C CA . VAL A 1 201 ? 22.812 19.688 -2.445 1 44.03 201 VAL A CA 1
ATOM 1550 C C . VAL A 1 201 ? 22.953 20.844 -3.436 1 44.03 201 VAL A C 1
ATOM 1552 O O . VAL A 1 201 ? 23.422 20.641 -4.562 1 44.03 201 VAL A O 1
ATOM 1555 N N . MET B 1 1 ? -8.617 -42.656 -44.719 1 44.19 1 MET B N 1
ATOM 1556 C CA . MET B 1 1 ? -8.703 -42.812 -43.281 1 44.19 1 MET B CA 1
ATOM 1557 C C . MET B 1 1 ? -8.227 -41.562 -42.562 1 44.19 1 MET B C 1
ATOM 1559 O O . MET B 1 1 ? -7.102 -41.094 -42.781 1 44.19 1 MET B O 1
ATOM 1563 N N . SER B 1 2 ? -9.078 -40.594 -42.219 1 52.34 2 SER B N 1
ATOM 1564 C CA . SER B 1 2 ? -8.789 -39.25 -41.656 1 52.34 2 SER B CA 1
ATOM 1565 C C . SER B 1 2 ? -7.969 -39.375 -40.375 1 52.34 2 SER B C 1
ATOM 1567 O O . SER B 1 2 ? -8.172 -40.312 -39.562 1 52.34 2 SER B O 1
ATOM 1569 N N . PRO B 1 3 ? -6.762 -38.875 -40.344 1 48.5 3 PRO B N 1
ATOM 1570 C CA . PRO B 1 3 ? -5.93 -39 -39.156 1 48.5 3 PRO B CA 1
ATOM 1571 C C . PRO B 1 3 ? -6.695 -38.688 -37.875 1 48.5 3 PRO B C 1
ATOM 1573 O O . PRO B 1 3 ? -7.633 -37.875 -37.875 1 48.5 3 PRO B O 1
ATOM 1576 N N . VAL B 1 4 ? -7.066 -39.656 -37.062 1 44.5 4 VAL B N 1
ATOM 1577 C CA . VAL B 1 4 ? -7.633 -39.5 -35.719 1 44.5 4 VAL B CA 1
ATOM 1578 C C . VAL B 1 4 ? -6.992 -38.312 -35.031 1 44.5 4 VAL B C 1
ATOM 1580 O O . VAL B 1 4 ? -5.781 -38.094 -35.125 1 44.5 4 VAL B O 1
ATOM 1583 N N . LYS B 1 5 ? -7.621 -37.281 -35 1 54.53 5 LYS B N 1
ATOM 1584 C CA . LYS B 1 5 ? -7.18 -36.156 -34.188 1 54.53 5 LYS B CA 1
ATOM 1585 C C . LYS B 1 5 ? -6.422 -36.625 -32.938 1 54.53 5 LYS B C 1
ATOM 1587 O O . LYS B 1 5 ? -6.91 -37.469 -32.188 1 54.53 5 LYS B O 1
ATOM 1592 N N . PRO B 1 6 ? -5.207 -36.562 -32.812 1 49.09 6 PRO B N 1
ATOM 1593 C CA . PRO B 1 6 ? -4.516 -37.031 -31.609 1 49.09 6 PRO B CA 1
ATOM 1594 C C . PRO B 1 6 ? -5.359 -36.875 -30.359 1 49.09 6 PRO B C 1
ATOM 1596 O O . PRO B 1 6 ? -6.195 -35.969 -30.281 1 49.09 6 PRO B O 1
ATOM 1599 N N . LEU B 1 7 ? -5.719 -37.844 -29.547 1 47.56 7 LEU B N 1
ATOM 1600 C CA . LEU B 1 7 ? -6.387 -37.812 -28.25 1 47.56 7 LEU B CA 1
ATOM 1601 C C . LEU B 1 7 ? -5.867 -36.656 -27.391 1 47.56 7 LEU B C 1
ATOM 1603 O O . LEU B 1 7 ? -4.656 -36.531 -27.203 1 47.56 7 LEU B O 1
ATOM 1607 N N . ARG B 1 8 ? -6.41 -35.5 -27.438 1 53.38 8 ARG B N 1
ATOM 1608 C CA . ARG B 1 8 ? -6.051 -34.375 -26.578 1 53.38 8 ARG B CA 1
ATOM 1609 C C . ARG B 1 8 ? -5.637 -34.875 -25.188 1 53.38 8 ARG B C 1
ATOM 1611 O O . ARG B 1 8 ? -6.422 -35.531 -24.5 1 53.38 8 ARG B O 1
ATOM 1618 N N . SER B 1 9 ? -4.449 -35.375 -24.969 1 57.66 9 SER B N 1
ATOM 1619 C CA . SER B 1 9 ? -3.916 -35.875 -23.703 1 57.66 9 SER B CA 1
ATOM 1620 C C . SER B 1 9 ? -4.445 -35.062 -22.516 1 57.66 9 SER B C 1
ATOM 1622 O O . SER B 1 9 ? -4.75 -33.875 -22.656 1 57.66 9 SER B O 1
ATOM 1624 N N . ARG B 1 10 ? -5.117 -35.781 -21.547 1 64.88 10 ARG B N 1
ATOM 1625 C CA . ARG B 1 10 ? -5.645 -35.188 -20.312 1 64.88 10 ARG B CA 1
ATOM 1626 C C . ARG B 1 10 ? -4.641 -34.25 -19.672 1 64.88 10 ARG B C 1
ATOM 1628 O O . ARG B 1 10 ? -3.469 -34.594 -19.516 1 64.88 10 ARG B O 1
ATOM 1635 N N . PRO B 1 11 ? -4.969 -33 -19.656 1 69.06 11 PRO B N 1
ATOM 1636 C CA . PRO B 1 11 ? -4.031 -32.062 -19.016 1 69.06 11 PRO B CA 1
ATOM 1637 C C . PRO B 1 11 ? -3.504 -32.594 -17.672 1 69.06 11 PRO B C 1
ATOM 1639 O O . PRO B 1 11 ? -4.223 -33.281 -16.953 1 69.06 11 PRO B O 1
ATOM 1642 N N . THR B 1 12 ? -2.168 -32.531 -17.469 1 77.94 12 THR B N 1
ATOM 1643 C CA . THR B 1 12 ? -1.553 -32.875 -16.188 1 77.94 12 THR B CA 1
ATOM 1644 C C . THR B 1 12 ? -2.121 -32.031 -15.062 1 77.94 12 THR B C 1
ATOM 1646 O O . THR B 1 12 ? -2.781 -31.016 -15.328 1 77.94 12 THR B O 1
ATOM 1649 N N . ARG B 1 13 ? -2.064 -32.469 -13.867 1 79.69 13 ARG B N 1
ATOM 1650 C CA . ARG B 1 13 ? -2.551 -31.734 -12.703 1 79.69 13 ARG B CA 1
ATOM 1651 C C . ARG B 1 13 ? -2.006 -30.297 -12.688 1 79.69 13 ARG B C 1
ATOM 1653 O O . ARG B 1 13 ? -2.725 -29.359 -12.352 1 79.69 13 ARG B O 1
ATOM 1660 N N . GLY B 1 14 ? -0.77 -30.219 -13.086 1 85.25 14 GLY B N 1
ATOM 1661 C CA . GLY B 1 14 ? -0.144 -28.906 -13.133 1 85.25 14 GLY B CA 1
ATOM 1662 C C . GLY B 1 14 ? -0.755 -28 -14.188 1 85.25 14 GLY B C 1
ATOM 1663 O O . GLY B 1 14 ? -0.977 -26.812 -13.93 1 85.25 14 GLY B O 1
ATOM 1664 N N . GLU B 1 15 ? -1.064 -28.578 -15.258 1 87.81 15 GLU B N 1
ATOM 1665 C CA . GLU B 1 15 ? -1.682 -27.812 -16.328 1 87.81 15 GLU B CA 1
ATOM 1666 C C . GLU B 1 15 ? -3.086 -27.359 -15.945 1 87.81 15 GLU B C 1
ATOM 1668 O O . GLU B 1 15 ? -3.482 -26.234 -16.25 1 87.81 15 GLU B O 1
ATOM 1673 N N . VAL B 1 16 ? -3.836 -28.297 -15.312 1 90.81 16 VAL B N 1
ATOM 1674 C CA . VAL B 1 16 ? -5.18 -27.953 -14.852 1 90.81 16 VAL B CA 1
ATOM 1675 C C . VAL B 1 16 ? -5.113 -26.812 -13.844 1 90.81 16 VAL B C 1
ATOM 1677 O O . VAL B 1 16 ? -5.875 -25.844 -13.938 1 90.81 16 VAL B O 1
ATOM 1680 N N . ARG B 1 17 ? -4.203 -26.9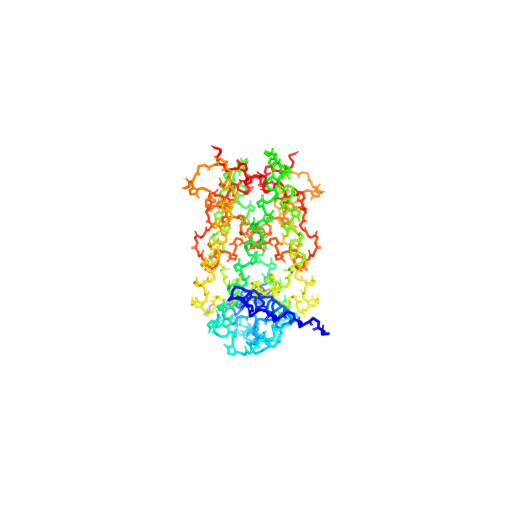53 -12.961 1 93.31 17 ARG B N 1
ATOM 1681 C CA . ARG B 1 17 ? -4.027 -25.922 -11.938 1 93.31 17 ARG B CA 1
ATOM 1682 C C . ARG B 1 17 ? -3.709 -24.578 -12.57 1 93.31 17 ARG B C 1
ATOM 1684 O O . ARG B 1 17 ? -4.285 -23.547 -12.195 1 93.31 17 ARG B O 1
ATOM 1691 N N . ASP B 1 18 ? -2.877 -24.578 -13.547 1 93.62 18 ASP B N 1
ATOM 1692 C CA . ASP B 1 18 ? -2.488 -23.344 -14.219 1 93.62 18 ASP B CA 1
ATOM 1693 C C . ASP B 1 18 ? -3.674 -22.734 -14.961 1 93.62 18 ASP B C 1
ATOM 1695 O O . ASP B 1 18 ? -3.861 -21.516 -14.93 1 93.62 18 ASP B O 1
ATOM 1699 N N . ARG B 1 19 ? -4.375 -23.547 -15.586 1 94.62 19 ARG B N 1
ATOM 1700 C CA . ARG B 1 19 ? -5.547 -23.062 -16.312 1 94.62 19 ARG B CA 1
ATOM 1701 C C . ARG B 1 19 ? -6.566 -22.438 -15.352 1 94.62 19 ARG B C 1
ATOM 1703 O O . ARG B 1 19 ? -7.18 -21.422 -15.672 1 94.62 19 ARG B O 1
ATOM 1710 N N . ILE B 1 20 ? -6.715 -23.078 -14.234 1 96.12 20 ILE B N 1
ATOM 1711 C CA . ILE B 1 20 ? -7.633 -22.562 -13.227 1 96.12 20 ILE B CA 1
ATOM 1712 C C . ILE B 1 20 ? -7.133 -21.203 -12.719 1 96.12 20 ILE B C 1
ATOM 1714 O O . ILE B 1 20 ? -7.91 -20.266 -12.578 1 96.12 20 ILE B O 1
ATOM 1718 N N . LEU B 1 21 ? -5.859 -21.109 -12.484 1 95.62 21 LEU B N 1
ATOM 1719 C CA . LEU B 1 21 ? -5.281 -19.859 -12 1 95.62 21 LEU B CA 1
ATOM 1720 C C . LEU B 1 21 ? -5.426 -18.766 -13.047 1 95.62 21 LEU B C 1
ATOM 1722 O O . LEU B 1 21 ? -5.719 -17.609 -12.703 1 95.62 21 LEU B O 1
ATOM 1726 N N . ASP B 1 22 ? -5.262 -19.094 -14.312 1 94.94 22 ASP B N 1
ATOM 1727 C CA . ASP B 1 22 ? -5.453 -18.125 -15.383 1 94.94 22 ASP B CA 1
ATOM 1728 C C . ASP B 1 22 ? -6.891 -17.609 -15.406 1 94.94 22 ASP B C 1
ATOM 1730 O O . ASP B 1 22 ? -7.125 -16.406 -15.531 1 94.94 22 ASP B O 1
ATOM 1734 N N . ALA B 1 23 ? -7.777 -18.516 -15.289 1 96.31 23 ALA B N 1
ATOM 1735 C CA . ALA B 1 23 ? -9.195 -18.156 -15.266 1 96.31 23 ALA B CA 1
ATOM 1736 C C . ALA B 1 23 ? -9.531 -17.312 -14.039 1 96.31 23 ALA B C 1
ATOM 1738 O O . ALA B 1 23 ? -10.281 -16.344 -14.125 1 96.31 23 ALA B O 1
ATOM 1739 N N . ALA B 1 24 ? -9 -17.75 -12.922 1 96.31 24 ALA B N 1
ATOM 1740 C CA . ALA B 1 24 ? -9.234 -17.031 -11.68 1 96.31 24 ALA B CA 1
ATOM 1741 C C . ALA B 1 24 ? -8.758 -15.586 -11.781 1 96.31 24 ALA B C 1
ATOM 1743 O O . ALA B 1 24 ? -9.445 -14.664 -11.344 1 96.31 24 ALA B O 1
ATOM 1744 N N . ALA B 1 25 ? -7.57 -15.422 -12.344 1 93.25 25 ALA B N 1
ATOM 1745 C CA . ALA B 1 25 ? -7.027 -14.078 -12.523 1 93.25 25 ALA B CA 1
ATOM 1746 C C . ALA B 1 25 ? -8.008 -13.188 -13.289 1 93.25 25 ALA B C 1
ATOM 1748 O O . ALA B 1 25 ? -8.273 -12.055 -12.891 1 93.25 25 ALA B O 1
ATOM 1749 N N . LYS B 1 26 ? -8.562 -13.734 -14.289 1 93.5 26 LYS B N 1
ATOM 1750 C CA . LYS B 1 26 ? -9.492 -12.984 -15.133 1 93.5 26 LYS B CA 1
ATOM 1751 C C . LYS B 1 26 ? -10.805 -12.703 -14.398 1 93.5 26 LYS B C 1
ATOM 1753 O O . LYS B 1 26 ? -11.312 -11.586 -14.438 1 93.5 26 LYS B O 1
ATOM 1758 N N . VAL B 1 27 ? -11.328 -13.664 -13.75 1 96 27 VAL B N 1
ATOM 1759 C CA . VAL B 1 27 ? -12.609 -13.531 -13.07 1 96 27 VAL B CA 1
ATOM 1760 C C . VAL B 1 27 ? -12.469 -12.586 -11.875 1 96 27 VAL B C 1
ATOM 1762 O O . VAL B 1 27 ? -13.312 -11.711 -11.664 1 96 27 VAL B O 1
ATOM 1765 N N . PHE B 1 28 ? -11.383 -12.742 -11.086 1 94.06 28 PHE B N 1
ATOM 1766 C CA . PHE B 1 28 ? -11.133 -11.836 -9.977 1 94.06 28 PHE B CA 1
ATOM 1767 C C . PHE B 1 28 ? -10.984 -10.406 -10.461 1 94.06 28 PHE B C 1
ATOM 1769 O O . PHE B 1 28 ? -11.484 -9.469 -9.836 1 94.06 28 PHE B O 1
ATOM 1776 N N . ALA B 1 29 ? -10.305 -10.266 -11.57 1 87.88 29 ALA B N 1
ATOM 1777 C CA . ALA B 1 29 ? -10.117 -8.93 -12.125 1 87.88 29 ALA B CA 1
ATOM 1778 C C . ALA B 1 29 ? -11.445 -8.312 -12.547 1 87.88 29 ALA B C 1
ATOM 1780 O O . ALA B 1 29 ? -11.68 -7.121 -12.336 1 87.88 29 ALA B O 1
ATOM 1781 N N . ALA B 1 30 ? -12.312 -9.109 -13.086 1 90.12 30 ALA B N 1
ATOM 1782 C CA . ALA B 1 30 ? -13.57 -8.617 -13.648 1 90.12 30 ALA B CA 1
ATOM 1783 C C . ALA B 1 30 ? -14.609 -8.414 -12.562 1 90.12 30 ALA B C 1
ATOM 1785 O O . ALA B 1 30 ? -15.359 -7.43 -12.586 1 90.12 30 ALA B O 1
ATOM 1786 N N . GLU B 1 31 ? -14.633 -9.336 -11.539 1 92.06 31 GLU B N 1
ATOM 1787 C CA . GLU B 1 31 ? -15.766 -9.375 -10.609 1 92.06 31 GLU B CA 1
ATOM 1788 C C . GLU B 1 31 ? -15.336 -8.969 -9.203 1 92.06 31 GLU B C 1
ATOM 1790 O O . GLU B 1 31 ? -16.188 -8.742 -8.328 1 92.06 31 GLU B O 1
ATOM 1795 N N . GLY B 1 32 ? -14.047 -8.836 -9.086 1 89.69 32 GLY B N 1
ATOM 1796 C CA . GLY B 1 32 ? -13.578 -8.68 -7.723 1 89.69 32 GLY B CA 1
ATOM 1797 C C . GLY B 1 32 ? -13.602 -9.977 -6.93 1 89.69 32 GLY B C 1
ATOM 1798 O O . GLY B 1 32 ? -14.141 -10.984 -7.391 1 89.69 32 GLY B O 1
ATOM 1799 N N . PHE B 1 33 ? -13.031 -9.945 -5.762 1 90.88 33 PHE B N 1
ATOM 1800 C CA . PHE B 1 33 ? -12.961 -11.148 -4.945 1 90.88 33 PHE B CA 1
ATOM 1801 C C . PHE B 1 33 ? -14.344 -11.555 -4.449 1 90.88 33 PHE B C 1
ATOM 1803 O O . PHE B 1 33 ? -14.727 -12.719 -4.547 1 90.88 33 PHE B O 1
ATOM 1810 N N . ALA B 1 34 ? -14.992 -10.602 -3.898 1 87.5 34 ALA B N 1
ATOM 1811 C CA . ALA B 1 34 ? -16.312 -10.883 -3.34 1 87.5 34 ALA B CA 1
ATOM 1812 C C . ALA B 1 34 ? -17.281 -11.359 -4.422 1 87.5 34 ALA B C 1
ATOM 1814 O O . ALA B 1 34 ? -18.062 -12.289 -4.203 1 87.5 34 ALA B O 1
ATOM 1815 N N . GLY B 1 35 ? -17.203 -10.82 -5.555 1 91.94 35 GLY B N 1
ATOM 1816 C CA . GLY B 1 35 ? -18.125 -11.125 -6.633 1 91.94 35 GLY B CA 1
ATOM 1817 C C . GLY B 1 35 ? -17.781 -12.398 -7.379 1 91.94 35 GLY B C 1
ATOM 1818 O O . GLY B 1 35 ? -18.656 -13.023 -7.988 1 91.94 35 GLY B O 1
ATOM 1819 N N . ALA B 1 36 ? -16.547 -12.758 -7.355 1 95.5 36 ALA B N 1
ATOM 1820 C CA . ALA B 1 36 ? -16.094 -13.961 -8.055 1 95.5 36 ALA B CA 1
ATOM 1821 C C . ALA B 1 36 ? -16.609 -15.219 -7.359 1 95.5 36 ALA B C 1
ATOM 1823 O O . ALA B 1 36 ? -16.672 -15.281 -6.129 1 95.5 36 ALA B O 1
ATOM 1824 N N . THR B 1 37 ? -16.984 -16.188 -8.18 1 96 37 THR B N 1
ATOM 1825 C CA . THR B 1 37 ? -17.406 -17.484 -7.641 1 96 37 THR B CA 1
ATOM 1826 C C . THR B 1 37 ? -16.578 -18.609 -8.227 1 96 37 THR B C 1
ATOM 1828 O O . THR B 1 37 ? -16.031 -18.484 -9.32 1 96 37 THR B O 1
ATOM 1831 N N . ILE B 1 38 ? -16.531 -19.625 -7.453 1 96.31 38 ILE B N 1
ATOM 1832 C CA . ILE B 1 38 ? -15.812 -20.812 -7.918 1 96.31 38 ILE B CA 1
ATOM 1833 C C . ILE B 1 38 ? -16.469 -21.344 -9.195 1 96.31 38 ILE B C 1
ATOM 1835 O O . ILE B 1 38 ? -15.781 -21.797 -10.102 1 96.31 38 ILE B O 1
ATOM 1839 N N . ASP B 1 39 ? -17.766 -21.219 -9.273 1 95.81 39 ASP B N 1
ATOM 1840 C CA . ASP B 1 39 ? -18.484 -21.641 -10.461 1 95.81 39 ASP B CA 1
ATOM 1841 C C . ASP B 1 39 ? -18.062 -20.828 -11.688 1 95.81 39 ASP B C 1
ATOM 1843 O O . ASP B 1 39 ? -17.781 -21.406 -12.742 1 95.81 39 ASP B O 1
ATOM 1847 N N . ALA B 1 40 ? -18.016 -19.594 -11.586 1 97 40 ALA B N 1
ATOM 1848 C CA . ALA B 1 40 ? -17.625 -18.719 -12.688 1 97 40 ALA B CA 1
ATOM 1849 C C . ALA B 1 40 ? -16.188 -19 -13.125 1 97 40 ALA B C 1
ATOM 1851 O O . ALA B 1 40 ? -15.891 -19 -14.32 1 97 40 ALA B O 1
ATOM 1852 N N . ILE B 1 41 ? -15.312 -19.234 -12.117 1 97.25 41 ILE B N 1
ATOM 1853 C CA . ILE B 1 41 ? -13.914 -19.531 -12.406 1 97.25 41 ILE B CA 1
ATOM 1854 C C . ILE B 1 41 ? -13.812 -20.875 -13.133 1 97.25 41 ILE B C 1
ATOM 1856 O O . ILE B 1 41 ? -13.086 -21 -14.125 1 97.25 41 ILE B O 1
ATOM 1860 N N . GLY B 1 42 ? -14.523 -21.875 -12.633 1 96.88 42 GLY B N 1
ATOM 1861 C CA . GLY B 1 42 ? -14.57 -23.156 -13.305 1 96.88 42 GLY B CA 1
ATOM 1862 C C . GLY B 1 42 ? -15.039 -23.062 -14.742 1 96.88 42 GLY B C 1
ATOM 1863 O O . GLY B 1 42 ? -14.391 -23.594 -15.648 1 96.88 42 GLY B O 1
ATOM 1864 N N . GLN B 1 43 ? -16.094 -22.328 -14.969 1 96.94 43 GLN B N 1
ATOM 1865 C CA . GLN B 1 43 ? -16.641 -22.141 -16.312 1 96.94 43 GLN B CA 1
ATOM 1866 C C . GLN B 1 43 ? -15.633 -21.469 -17.234 1 96.94 43 GLN B C 1
ATOM 1868 O O . GLN B 1 43 ? -15.438 -21.891 -18.375 1 96.94 43 GLN B O 1
ATOM 1873 N N . ALA B 1 44 ? -15.016 -20.484 -16.766 1 96.44 44 ALA B N 1
ATOM 1874 C CA . ALA B 1 44 ? -14.023 -19.75 -17.547 1 96.44 44 ALA B CA 1
ATOM 1875 C C . ALA B 1 44 ? -12.828 -20.641 -17.891 1 96.44 44 ALA B C 1
ATOM 1877 O O . ALA B 1 44 ? -12.203 -20.469 -18.938 1 96.44 44 ALA B O 1
ATOM 1878 N N . ALA B 1 45 ? -12.508 -21.547 -17 1 96.19 45 ALA B N 1
ATOM 1879 C CA . ALA B 1 45 ? -11.367 -22.438 -17.188 1 96.19 45 ALA B CA 1
ATOM 1880 C C . ALA B 1 45 ? -11.75 -23.656 -18.016 1 96.19 45 ALA B C 1
ATOM 1882 O O . ALA B 1 45 ? -10.891 -24.438 -18.422 1 96.19 45 ALA B O 1
ATOM 1883 N N . GLY B 1 46 ? -13.023 -23.828 -18.25 1 95.75 46 GLY B N 1
ATOM 1884 C CA . GLY B 1 46 ? -13.508 -25 -18.984 1 95.75 46 GLY B CA 1
ATOM 1885 C C . GLY B 1 46 ? -13.625 -26.234 -18.109 1 95.75 46 GLY B C 1
ATOM 1886 O O . GLY B 1 46 ? -13.492 -27.359 -18.594 1 95.75 46 GLY B O 1
ATOM 1887 N N . PHE B 1 47 ? -13.727 -26.016 -16.859 1 95.12 47 PHE B N 1
ATOM 1888 C CA . PHE B 1 47 ? -13.836 -27.109 -15.906 1 95.12 47 PHE B CA 1
ATOM 1889 C C . PHE B 1 47 ? -15.102 -26.984 -15.07 1 95.12 47 PHE B C 1
ATOM 1891 O O . PHE B 1 47 ? -15.734 -25.938 -15.055 1 95.12 47 PHE B O 1
ATOM 1898 N N . THR B 1 48 ? -15.453 -28.078 -14.391 1 92.69 48 THR B N 1
ATOM 1899 C CA . THR B 1 48 ? -16.562 -28.047 -13.453 1 92.69 48 THR B CA 1
ATOM 1900 C C . THR B 1 48 ? -16.141 -27.438 -12.125 1 92.69 48 THR B C 1
ATOM 1902 O O . THR B 1 48 ? -14.945 -27.328 -11.836 1 92.69 48 THR B O 1
ATOM 1905 N N . LYS B 1 49 ? -17.141 -27.016 -11.383 1 93.5 49 LYS B N 1
ATOM 1906 C CA . LYS B 1 49 ? -16.906 -26.547 -10.023 1 93.5 49 LYS B CA 1
ATOM 1907 C C . LYS B 1 49 ? -16.156 -27.578 -9.203 1 93.5 49 LYS B C 1
ATOM 1909 O O . LYS B 1 49 ? -15.242 -27.234 -8.438 1 93.5 49 LYS B O 1
ATOM 1914 N N . GLY B 1 50 ? -16.531 -28.812 -9.383 1 92.38 50 GLY B N 1
ATOM 1915 C CA . GLY B 1 50 ? -15.891 -29.922 -8.68 1 92.38 50 GLY B CA 1
ATOM 1916 C C . GLY B 1 50 ? -14.414 -30.047 -9 1 92.38 50 GLY B C 1
ATOM 1917 O O . GLY B 1 50 ? -13.594 -30.297 -8.117 1 92.38 50 GLY B O 1
ATOM 1918 N N . ALA B 1 51 ? -14.109 -29.906 -10.258 1 92.38 51 ALA B N 1
ATOM 1919 C CA . ALA B 1 51 ? -12.711 -29.984 -10.688 1 92.38 51 ALA B CA 1
ATOM 1920 C C . ALA B 1 51 ? -11.883 -28.875 -10.039 1 92.38 51 ALA B C 1
ATOM 1922 O O . ALA B 1 51 ? -10.719 -29.094 -9.688 1 92.38 51 ALA B O 1
ATOM 1923 N N . VAL B 1 52 ? -12.461 -27.656 -9.867 1 95.62 52 VAL B N 1
ATOM 1924 C CA . VAL B 1 52 ? -11.758 -26.562 -9.219 1 95.62 52 VAL B CA 1
ATOM 1925 C C . VAL B 1 52 ? -11.484 -26.922 -7.754 1 95.62 52 VAL B C 1
ATOM 1927 O O . VAL B 1 52 ? -10.367 -26.734 -7.266 1 95.62 52 VAL B O 1
ATOM 1930 N N . TYR B 1 53 ? -12.43 -27.531 -7.145 1 94.31 53 TYR B N 1
ATOM 1931 C CA . TYR B 1 53 ? -12.312 -27.859 -5.73 1 94.31 53 TYR B CA 1
ATOM 1932 C C . TYR B 1 53 ? -11.359 -29.031 -5.52 1 94.31 53 TYR B C 1
ATOM 1934 O O . TYR B 1 53 ? -10.844 -29.219 -4.414 1 94.31 53 TYR B O 1
ATOM 1942 N N . SER B 1 54 ? -11.18 -29.859 -6.531 1 94.19 54 SER B N 1
ATOM 1943 C CA . SER B 1 54 ? -10.188 -30.922 -6.438 1 94.19 54 SER B CA 1
ATOM 1944 C C . SER B 1 54 ? -8.773 -30.359 -6.367 1 94.19 54 SER B C 1
ATOM 1946 O O . SER B 1 54 ? -7.855 -31.016 -5.883 1 94.19 54 SER B O 1
ATOM 1948 N N . ASN B 1 55 ? -8.633 -29.125 -6.801 1 94.62 55 ASN B N 1
ATOM 1949 C CA . ASN B 1 55 ? -7.312 -28.5 -6.855 1 94.62 55 ASN B CA 1
ATOM 1950 C C . ASN B 1 55 ? -7.152 -27.422 -5.777 1 94.62 55 ASN B C 1
ATOM 1952 O O . ASN B 1 55 ? -6.043 -27.188 -5.293 1 94.62 55 ASN B O 1
ATOM 1956 N N . PHE B 1 56 ? -8.234 -26.719 -5.453 1 95.94 56 PHE B N 1
ATOM 1957 C CA . PHE B 1 56 ? -8.219 -25.641 -4.477 1 95.94 56 PHE B CA 1
ATOM 1958 C C . PHE B 1 56 ? -9.367 -25.781 -3.488 1 95.94 56 PHE B C 1
ATOM 1960 O O . PHE B 1 56 ? -10.531 -25.859 -3.887 1 95.94 56 PHE B O 1
ATOM 1967 N N . GLU B 1 57 ? -9.031 -25.656 -2.258 1 93.56 57 GLU B N 1
ATOM 1968 C CA . GLU B 1 57 ? -9.977 -25.969 -1.194 1 93.56 57 GLU B CA 1
ATOM 1969 C C . GLU B 1 57 ? -11 -24.859 -1.02 1 93.56 57 GLU B C 1
ATOM 1971 O O . GLU B 1 57 ? -12.094 -25.078 -0.491 1 93.56 57 GLU B O 1
ATOM 1976 N N . SER B 1 58 ? -10.656 -23.672 -1.376 1 94.31 58 SER B N 1
ATOM 1977 C CA . SER B 1 58 ? -11.523 -22.516 -1.182 1 94.31 58 SER B CA 1
ATOM 1978 C C .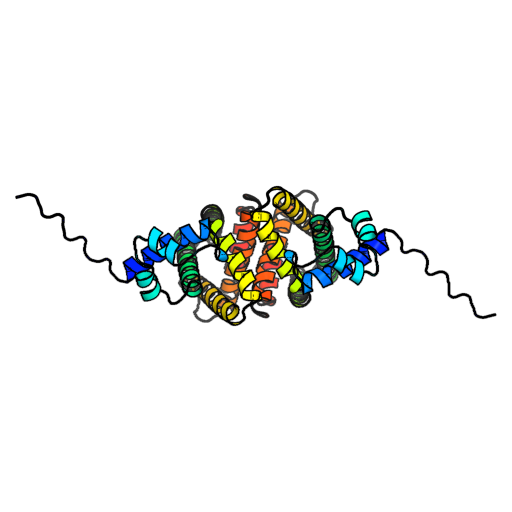 SER B 1 58 ? -11.148 -21.375 -2.125 1 94.31 58 SER B C 1
ATOM 1980 O O . SER B 1 58 ? -10.094 -21.406 -2.75 1 94.31 58 SER B O 1
ATOM 1982 N N . LYS B 1 59 ? -11.992 -20.469 -2.232 1 94.62 59 LYS B N 1
ATOM 1983 C CA . LYS B 1 59 ? -11.727 -19.266 -3.016 1 94.62 59 LYS B CA 1
ATOM 1984 C C . LYS B 1 59 ? -10.508 -18.516 -2.477 1 94.62 59 LYS B C 1
ATOM 1986 O O . LYS B 1 59 ? -9.695 -18 -3.246 1 94.62 59 LYS B O 1
ATOM 1991 N N . ASP B 1 60 ? -10.367 -18.516 -1.132 1 94.81 60 ASP B N 1
ATOM 1992 C CA . ASP B 1 60 ? -9.211 -17.875 -0.499 1 94.81 60 ASP B CA 1
ATOM 1993 C C . ASP B 1 60 ? -7.918 -18.594 -0.891 1 94.81 60 ASP B C 1
ATOM 1995 O O . ASP B 1 60 ? -6.934 -17.938 -1.25 1 94.81 60 ASP B O 1
ATOM 1999 N N . GLU B 1 61 ? -7.98 -19.875 -0.884 1 94.25 61 GLU B N 1
ATOM 2000 C CA . GLU B 1 61 ? -6.793 -20.625 -1.27 1 94.25 61 GLU B CA 1
ATOM 2001 C C . GLU B 1 61 ? -6.434 -20.391 -2.732 1 94.25 61 GLU B C 1
ATOM 2003 O O . GLU B 1 61 ? -5.254 -20.281 -3.078 1 94.25 61 GLU B O 1
ATOM 2008 N N . LEU B 1 62 ? -7.461 -20.359 -3.512 1 95.38 62 LEU B N 1
ATOM 2009 C CA . LEU B 1 62 ? -7.25 -20.094 -4.93 1 95.38 62 LEU B CA 1
ATOM 2010 C C . LEU B 1 62 ? -6.621 -18.719 -5.125 1 95.38 62 LEU B C 1
ATOM 2012 O O . LEU B 1 62 ? -5.672 -18.562 -5.895 1 95.38 62 LEU B O 1
ATOM 2016 N N . PHE B 1 63 ? -7.117 -17.781 -4.469 1 94.56 63 PHE B N 1
ATOM 2017 C CA . PHE B 1 63 ? -6.574 -16.438 -4.574 1 94.56 63 PHE B CA 1
ATOM 2018 C C . PHE B 1 63 ? -5.133 -16.391 -4.082 1 94.56 63 PHE B C 1
ATOM 2020 O O . PHE B 1 63 ? -4.27 -15.781 -4.723 1 94.56 63 PHE B O 1
ATOM 2027 N N . LEU B 1 64 ? -4.848 -17.016 -2.939 1 94.19 64 LEU B N 1
ATOM 2028 C CA . LEU B 1 64 ? -3.502 -17.031 -2.379 1 94.19 64 LEU B CA 1
ATOM 2029 C C . LEU B 1 64 ? -2.529 -17.734 -3.322 1 94.19 64 LEU B C 1
ATOM 2031 O O . LEU B 1 64 ? -1.377 -17.312 -3.457 1 94.19 64 LEU B O 1
ATOM 2035 N N . ALA B 1 65 ? -2.988 -18.719 -3.986 1 93.62 65 ALA B N 1
ATOM 2036 C CA . ALA B 1 65 ? -2.164 -19.391 -4.988 1 93.62 65 ALA B CA 1
ATOM 2037 C C . ALA B 1 65 ? -1.869 -18.469 -6.164 1 93.62 65 ALA B C 1
ATOM 2039 O O . ALA B 1 65 ? -0.768 -18.484 -6.723 1 93.62 65 ALA B O 1
ATOM 2040 N N . LEU B 1 66 ? -2.867 -17.703 -6.566 1 93.56 66 LEU B N 1
ATOM 2041 C CA . LEU B 1 66 ? -2.682 -16.703 -7.617 1 93.56 66 LEU B CA 1
ATOM 2042 C C . LEU B 1 66 ? -1.648 -15.664 -7.203 1 93.56 66 LEU B C 1
ATOM 2044 O O . LEU B 1 66 ? -0.807 -15.266 -8.008 1 93.56 66 LEU B O 1
ATOM 2048 N N . LEU B 1 67 ? -1.692 -15.258 -5.965 1 91.62 67 LEU B N 1
ATOM 2049 C CA . LEU B 1 67 ? -0.715 -14.312 -5.43 1 91.62 67 LEU B CA 1
ATOM 2050 C C . LEU B 1 67 ? 0.696 -14.891 -5.52 1 91.62 67 LEU B C 1
ATOM 2052 O O . LEU B 1 67 ? 1.624 -14.195 -5.945 1 91.62 67 LEU B O 1
ATOM 2056 N N . ASP B 1 68 ? 0.79 -16.125 -5.168 1 90.38 68 ASP B N 1
ATOM 2057 C CA . ASP B 1 68 ? 2.084 -16.797 -5.23 1 90.38 68 ASP B CA 1
ATOM 2058 C C . ASP B 1 68 ? 2.646 -16.781 -6.648 1 90.38 68 ASP B C 1
ATOM 2060 O O . ASP B 1 68 ? 3.826 -16.484 -6.852 1 90.38 68 ASP B O 1
ATOM 2064 N N . ARG B 1 69 ? 1.795 -17.047 -7.52 1 89.44 69 ARG B N 1
ATOM 2065 C CA . ARG B 1 69 ? 2.219 -17.078 -8.914 1 89.44 69 ARG B CA 1
ATOM 2066 C C . ARG B 1 69 ? 2.678 -15.695 -9.375 1 89.44 69 ARG B C 1
ATOM 2068 O O . ARG B 1 69 ? 3.688 -15.57 -10.07 1 89.44 69 ARG B O 1
ATOM 2075 N N . GLU B 1 70 ? 1.95 -14.68 -9.039 1 87.5 70 GLU B N 1
ATOM 2076 C CA . GLU B 1 70 ? 2.307 -13.32 -9.43 1 87.5 70 GLU B CA 1
ATOM 2077 C C . GLU B 1 70 ? 3.633 -12.891 -8.805 1 87.5 70 GLU B C 1
ATOM 2079 O O . GLU B 1 70 ? 4.453 -12.25 -9.453 1 87.5 70 GLU B O 1
ATOM 2084 N N . PHE B 1 71 ? 3.844 -13.266 -7.578 1 85.62 71 PHE B N 1
ATOM 2085 C CA . PHE B 1 71 ? 5.098 -12.961 -6.902 1 85.62 71 PHE B CA 1
ATOM 2086 C C . PHE B 1 71 ? 6.266 -13.672 -7.578 1 85.62 71 PHE B C 1
ATOM 2088 O O . PHE B 1 71 ? 7.34 -13.094 -7.742 1 85.62 71 PHE B O 1
ATOM 2095 N N . GLU B 1 72 ? 6.008 -14.875 -7.961 1 85.31 72 GLU B N 1
ATOM 2096 C CA . GLU B 1 72 ? 7.043 -15.648 -8.648 1 85.31 72 GLU B CA 1
ATOM 2097 C C . GLU B 1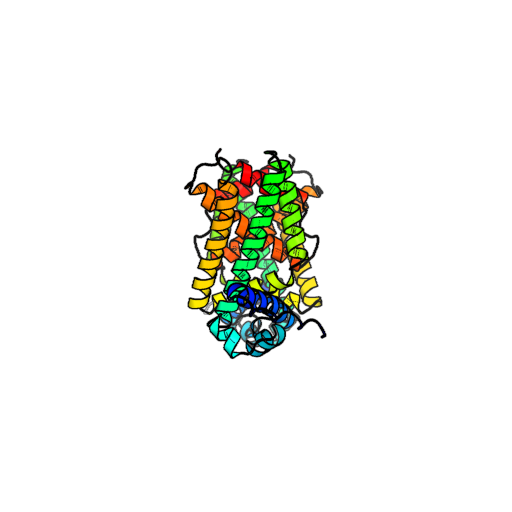 72 ? 7.402 -15.016 -9.992 1 85.31 72 GLU B C 1
ATOM 2099 O O . GLU B 1 72 ? 8.578 -14.922 -10.344 1 85.31 72 GLU B O 1
ATOM 2104 N N . LEU B 1 73 ? 6.418 -14.602 -10.68 1 83.88 73 LEU B N 1
ATOM 2105 C CA . LEU B 1 73 ? 6.641 -13.961 -11.977 1 83.88 73 LEU B CA 1
ATOM 2106 C C . LEU B 1 73 ? 7.441 -12.672 -11.812 1 83.88 73 LEU B C 1
ATOM 2108 O O . LEU B 1 73 ? 8.367 -12.406 -12.578 1 83.88 73 LEU B O 1
ATOM 2112 N N . ARG B 1 74 ? 7.145 -11.914 -10.812 1 82.19 74 ARG B N 1
ATOM 2113 C CA . ARG B 1 74 ? 7.867 -10.68 -10.547 1 82.19 74 ARG B CA 1
ATOM 2114 C C . ARG B 1 74 ? 9.305 -10.961 -10.133 1 82.19 74 ARG B C 1
ATOM 2116 O O . ARG B 1 74 ? 10.227 -10.258 -10.555 1 82.19 74 ARG B O 1
ATOM 2123 N N . GLY B 1 75 ? 9.438 -11.922 -9.281 1 80.19 75 GLY B N 1
ATOM 2124 C CA . GLY B 1 75 ? 10.773 -12.336 -8.891 1 80.19 75 GLY B CA 1
ATOM 2125 C C . GLY B 1 75 ? 11.641 -12.727 -10.07 1 80.19 75 GLY B C 1
ATOM 2126 O O . GLY B 1 75 ? 12.82 -12.352 -10.141 1 80.19 75 GLY B O 1
ATOM 2127 N N . GLN B 1 76 ? 11.055 -13.414 -10.969 1 81 76 GLN B N 1
ATOM 2128 C CA . GLN B 1 76 ? 11.781 -13.844 -12.156 1 81 76 GLN B CA 1
ATOM 2129 C C . GLN B 1 76 ? 12.203 -12.656 -13.008 1 81 76 GLN B C 1
ATOM 2131 O O . GLN B 1 76 ? 13.305 -12.625 -13.555 1 81 76 GLN B O 1
ATOM 2136 N N . GLN B 1 77 ? 11.344 -11.711 -13.094 1 77 77 GLN B N 1
ATOM 2137 C CA . GLN B 1 77 ? 11.648 -10.508 -13.867 1 77 77 GLN B CA 1
ATOM 2138 C C . GLN B 1 77 ? 12.82 -9.742 -13.25 1 77 77 GLN B C 1
ATOM 2140 O O . GLN B 1 77 ? 13.688 -9.242 -13.969 1 77 77 GLN B O 1
ATOM 2145 N N . ILE B 1 78 ? 12.812 -9.68 -11.961 1 76.31 78 ILE B N 1
ATOM 2146 C CA . ILE B 1 78 ? 13.891 -9 -11.25 1 76.31 78 ILE B CA 1
ATOM 2147 C C . ILE B 1 78 ? 15.195 -9.758 -11.445 1 76.31 78 ILE B C 1
ATOM 2149 O O . ILE B 1 78 ? 16.234 -9.148 -11.703 1 76.31 78 ILE B O 1
ATOM 2153 N N . ALA B 1 79 ? 15.117 -11.078 -11.383 1 77.56 79 ALA B N 1
ATOM 2154 C CA . ALA B 1 79 ? 16.297 -11.914 -11.578 1 77.56 79 ALA B CA 1
ATOM 2155 C C . ALA B 1 79 ? 16.891 -11.719 -12.977 1 77.56 79 ALA B C 1
ATOM 2157 O O . ALA B 1 79 ? 18.109 -11.594 -13.125 1 77.56 79 ALA B O 1
ATOM 2158 N N . ILE B 1 80 ? 16.016 -11.648 -13.945 1 78.31 80 ILE B N 1
ATOM 2159 C CA . ILE B 1 80 ? 16.438 -11.469 -15.328 1 78.31 80 ILE B CA 1
ATOM 2160 C C . ILE B 1 80 ? 17.125 -10.117 -15.492 1 78.31 80 ILE B C 1
ATOM 2162 O O . ILE B 1 80 ? 18.156 -10.008 -16.141 1 78.31 80 ILE B O 1
ATOM 2166 N N . ALA B 1 81 ? 16.531 -9.102 -14.914 1 74 81 ALA B N 1
ATOM 2167 C CA . ALA B 1 81 ? 17.094 -7.758 -14.992 1 74 81 ALA B CA 1
ATOM 2168 C C . ALA B 1 81 ? 18.469 -7.695 -14.344 1 74 81 ALA B C 1
ATOM 2170 O O . ALA B 1 81 ? 19.391 -7.059 -14.875 1 74 81 ALA B O 1
ATOM 2171 N N . LEU B 1 82 ? 18.656 -8.336 -13.203 1 73.38 82 LEU B N 1
ATOM 2172 C CA . LEU B 1 82 ? 19.922 -8.352 -12.477 1 73.38 82 LEU B CA 1
ATOM 2173 C C . LEU B 1 82 ? 21 -9.094 -13.273 1 73.38 82 LEU B C 1
ATOM 2175 O O . LEU B 1 82 ? 22.156 -8.664 -13.328 1 73.38 82 LEU B O 1
ATOM 2179 N N . ASP B 1 83 ? 20.547 -10.148 -13.891 1 75.06 83 ASP B N 1
ATOM 2180 C CA . ASP B 1 83 ? 21.469 -10.945 -14.688 1 75.06 83 ASP B CA 1
ATOM 2181 C C . ASP B 1 83 ? 21.953 -10.172 -15.906 1 75.06 83 ASP B C 1
ATOM 2183 O O . ASP B 1 83 ? 23.125 -10.25 -16.266 1 75.06 83 ASP B O 1
ATOM 2187 N N . ARG B 1 84 ? 21.062 -9.422 -16.438 1 76.69 84 ARG B N 1
ATOM 2188 C CA . ARG B 1 84 ? 21.375 -8.68 -17.656 1 76.69 84 ARG B CA 1
ATOM 2189 C C . ARG B 1 84 ? 22.328 -7.527 -17.375 1 76.69 84 ARG B C 1
ATOM 2191 O O . ARG B 1 84 ? 23 -7.027 -18.281 1 76.69 84 ARG B O 1
ATOM 2198 N N . SER B 1 85 ? 22.391 -7.062 -16.156 1 75.5 85 SER B N 1
ATOM 2199 C CA . SER B 1 85 ? 23.141 -5.855 -15.828 1 75.5 85 SER B CA 1
ATOM 2200 C C . SER B 1 85 ? 24.625 -6.145 -15.688 1 75.5 85 SER B C 1
ATOM 2202 O O . SER B 1 85 ? 25.438 -5.219 -15.609 1 75.5 85 SER B O 1
ATOM 2204 N N . ALA B 1 86 ? 25.109 -7.324 -15.875 1 73.06 86 ALA B N 1
ATOM 2205 C CA . ALA B 1 86 ? 26.5 -7.734 -15.852 1 73.06 86 ALA B CA 1
ATOM 2206 C C . ALA B 1 86 ? 27.25 -7.066 -14.703 1 73.06 86 ALA B C 1
ATOM 2208 O O . ALA B 1 86 ? 28.344 -6.531 -14.891 1 73.06 86 ALA B O 1
ATOM 2209 N N . GLY B 1 87 ? 26.688 -6.969 -13.609 1 70.5 87 GLY B N 1
ATOM 2210 C CA . GLY B 1 87 ? 27.359 -6.449 -12.438 1 70.5 87 GLY B CA 1
ATOM 2211 C C . GLY B 1 87 ? 27.219 -4.949 -12.273 1 70.5 87 GLY B C 1
ATOM 2212 O O . GLY B 1 87 ? 27.625 -4.387 -11.258 1 70.5 87 GLY B O 1
ATOM 2213 N N . ASP B 1 88 ? 26.672 -4.254 -13.25 1 80.88 88 ASP B N 1
ATOM 2214 C CA . ASP B 1 88 ? 26.391 -2.826 -13.141 1 80.88 88 ASP B CA 1
ATOM 2215 C C . ASP B 1 88 ? 25.125 -2.57 -12.328 1 80.88 88 ASP B C 1
ATOM 2217 O O . ASP B 1 88 ? 24.016 -2.607 -12.875 1 80.88 88 ASP B O 1
ATOM 2221 N N . THR B 1 89 ? 25.297 -2.248 -11.094 1 75.75 89 THR B N 1
ATOM 2222 C CA . THR B 1 89 ? 24.203 -2.086 -10.141 1 75.75 89 THR B CA 1
ATOM 2223 C C . THR B 1 89 ? 23.234 -1.012 -10.617 1 75.75 89 THR B C 1
ATOM 2225 O O . THR B 1 89 ? 22.016 -1.175 -10.5 1 75.75 89 THR B O 1
ATOM 2228 N N . THR B 1 90 ? 23.797 0.01 -11.203 1 81.38 90 THR B N 1
ATOM 2229 C CA . THR B 1 90 ? 22.953 1.116 -11.656 1 81.38 90 THR B CA 1
ATOM 2230 C C . THR B 1 90 ? 22.109 0.699 -12.852 1 81.38 90 THR B C 1
ATOM 2232 O O . THR B 1 90 ? 20.922 1.006 -12.914 1 81.38 90 THR B O 1
ATOM 2235 N N . ALA B 1 91 ? 22.75 0.011 -13.773 1 85.25 91 ALA B N 1
ATOM 2236 C CA . ALA B 1 91 ? 22.016 -0.489 -14.938 1 85.25 91 ALA B CA 1
ATOM 2237 C C . ALA B 1 91 ? 20.938 -1.495 -14.516 1 85.25 91 ALA B C 1
ATOM 2239 O O . ALA B 1 91 ? 19.812 -1.467 -15.016 1 85.25 91 ALA B O 1
ATOM 2240 N N . ALA B 1 92 ? 21.297 -2.314 -13.562 1 82.12 92 ALA B N 1
ATOM 2241 C CA . ALA B 1 92 ? 20.344 -3.293 -13.039 1 82.12 92 ALA B CA 1
ATOM 2242 C C . ALA B 1 92 ? 19.156 -2.602 -12.383 1 82.12 92 ALA B C 1
ATOM 2244 O O . ALA B 1 92 ? 18 -2.98 -12.609 1 82.12 92 ALA B O 1
ATOM 2245 N N . ALA B 1 93 ? 19.453 -1.609 -11.609 1 83.12 93 ALA B N 1
ATOM 2246 C CA . ALA B 1 93 ? 18.406 -0.869 -10.898 1 83.12 93 ALA B CA 1
ATOM 2247 C C . ALA B 1 93 ? 17.453 -0.182 -11.875 1 83.12 93 ALA B C 1
ATOM 2249 O O . ALA B 1 93 ? 16.25 -0.15 -11.648 1 83.12 93 ALA B O 1
ATOM 2250 N N . ARG B 1 94 ? 17.969 0.347 -12.961 1 88.81 94 ARG B N 1
ATOM 2251 C CA . ARG B 1 94 ? 17.141 0.995 -13.977 1 88.81 94 ARG B CA 1
ATOM 2252 C C . ARG B 1 94 ? 16.219 -0.009 -14.648 1 88.81 94 ARG B C 1
ATOM 2254 O O . ARG B 1 94 ? 15.031 0.275 -14.852 1 88.81 94 ARG B O 1
ATOM 2261 N N . GLU B 1 95 ? 16.766 -1.149 -14.938 1 86.5 95 GLU B N 1
ATOM 2262 C CA . GLU B 1 95 ? 15.961 -2.188 -15.57 1 86.5 95 GLU B CA 1
ATOM 2263 C C . GLU B 1 95 ? 14.867 -2.691 -14.625 1 86.5 95 GLU B C 1
ATOM 2265 O O . GLU B 1 95 ? 13.727 -2.902 -15.039 1 86.5 95 GLU B O 1
ATOM 2270 N N . VAL B 1 96 ? 15.203 -2.883 -13.414 1 84.12 96 VAL B N 1
ATOM 2271 C CA . VAL B 1 96 ? 14.242 -3.342 -12.414 1 84.12 96 VAL B CA 1
ATOM 2272 C C . VAL B 1 96 ? 13.148 -2.293 -12.234 1 84.12 96 VAL B C 1
ATOM 2274 O O . VAL B 1 96 ? 11.961 -2.625 -12.195 1 84.12 96 VAL B O 1
ATOM 2277 N N . SER B 1 97 ? 13.586 -1.06 -12.117 1 88.62 97 SER B N 1
ATOM 2278 C CA . SER B 1 97 ? 12.633 0.04 -11.977 1 88.62 97 SER B CA 1
ATOM 2279 C C . SER B 1 97 ? 11.617 0.046 -13.109 1 88.62 97 SER B C 1
ATOM 2281 O O . SER B 1 97 ? 10.414 0.109 -12.867 1 88.62 97 SER B O 1
ATOM 2283 N N . ARG B 1 98 ? 12.055 -0.085 -14.312 1 88.88 98 ARG B N 1
ATOM 2284 C CA . ARG B 1 98 ? 11.172 -0.089 -15.477 1 88.88 98 ARG B CA 1
ATOM 2285 C C . ARG B 1 98 ? 10.258 -1.31 -15.461 1 88.88 98 ARG B C 1
ATOM 2287 O O . ARG B 1 98 ? 9.062 -1.199 -15.75 1 88.88 98 ARG B O 1
ATOM 2294 N N . SER B 1 99 ? 10.844 -2.381 -15.172 1 85.75 99 SER B N 1
ATOM 2295 C CA . SER B 1 99 ? 10.078 -3.625 -15.141 1 85.75 99 SER B CA 1
ATOM 2296 C C . SER B 1 99 ? 8.961 -3.57 -14.102 1 85.75 99 SER B C 1
ATOM 2298 O O . SER B 1 99 ? 7.848 -4.027 -14.359 1 85.75 99 SER B O 1
ATOM 2300 N N . VAL B 1 100 ? 9.297 -3.039 -12.945 1 87.56 100 VAL B N 1
ATOM 2301 C CA . VAL B 1 100 ? 8.32 -2.9 -11.867 1 87.56 100 VAL B CA 1
ATOM 2302 C C . VAL B 1 100 ? 7.164 -2.01 -12.328 1 87.56 100 VAL B C 1
ATOM 2304 O O . VAL B 1 100 ? 5.996 -2.385 -12.203 1 87.56 100 VAL B O 1
ATOM 2307 N N . LEU B 1 101 ? 7.465 -0.875 -12.875 1 92 101 LEU B N 1
ATOM 2308 C CA . LEU B 1 101 ? 6.434 0.078 -13.281 1 92 101 LEU B CA 1
ATOM 2309 C C . LEU B 1 101 ? 5.594 -0.48 -14.422 1 92 101 LEU B C 1
ATOM 2311 O O . LEU B 1 101 ? 4.367 -0.328 -14.422 1 92 101 LEU B O 1
ATOM 2315 N N . ASP B 1 102 ? 6.223 -1.188 -15.344 1 89.81 102 ASP B N 1
ATOM 2316 C CA . ASP B 1 102 ? 5.492 -1.829 -16.438 1 89.81 102 ASP B CA 1
ATOM 2317 C C . ASP B 1 102 ? 4.555 -2.912 -15.906 1 89.81 102 ASP B C 1
ATOM 2319 O O . ASP B 1 102 ? 3.416 -3.031 -16.359 1 89.81 102 ASP B O 1
ATOM 2323 N N . SER B 1 103 ? 5.059 -3.641 -15 1 87.5 103 SER B N 1
ATOM 2324 C CA . SER B 1 103 ? 4.254 -4.715 -14.43 1 87.5 103 SER B CA 1
ATOM 2325 C C . SER B 1 103 ? 3.025 -4.164 -13.719 1 87.5 103 SER B C 1
ATOM 2327 O O . SER B 1 103 ? 1.934 -4.723 -13.828 1 87.5 103 SER B O 1
ATOM 2329 N N . VAL B 1 104 ? 3.191 -3.088 -12.984 1 90.56 104 VAL B N 1
ATOM 2330 C CA . VAL B 1 104 ? 2.07 -2.465 -12.289 1 90.56 104 VAL B CA 1
ATOM 2331 C C . VAL B 1 104 ? 1.035 -1.986 -13.305 1 90.56 104 VAL B C 1
ATOM 2333 O O . VAL B 1 104 ? -0.169 -2.158 -13.102 1 90.56 104 VAL B O 1
ATOM 2336 N N . ARG B 1 105 ? 1.514 -1.433 -14.352 1 89.75 105 ARG B N 1
ATOM 2337 C CA . ARG B 1 105 ? 0.617 -0.933 -15.391 1 89.75 105 ARG B CA 1
ATOM 2338 C C . ARG B 1 105 ? -0.137 -2.076 -16.062 1 89.75 105 ARG B C 1
ATOM 2340 O O . ARG B 1 105 ? -1.348 -1.987 -16.266 1 89.75 105 ARG B O 1
ATOM 2347 N N . ASP B 1 106 ? 0.559 -3.133 -16.328 1 88.38 106 ASP B N 1
ATOM 2348 C CA . ASP B 1 106 ? -0.011 -4.25 -17.062 1 88.38 106 ASP B CA 1
ATOM 2349 C C . ASP B 1 106 ? -0.911 -5.102 -16.172 1 88.38 106 ASP B C 1
ATOM 2351 O O . ASP B 1 106 ? -1.771 -5.832 -16.672 1 88.38 106 ASP B O 1
ATOM 2355 N N . HIS B 1 107 ? -0.701 -5.02 -14.875 1 88.69 107 HIS B N 1
ATOM 2356 C CA . HIS B 1 107 ? -1.44 -5.867 -13.945 1 88.69 107 HIS B CA 1
ATOM 2357 C C . HIS B 1 107 ? -2.082 -5.043 -12.836 1 88.69 107 HIS B C 1
ATOM 2359 O O . HIS B 1 107 ? -2.061 -5.441 -11.664 1 88.69 107 HIS B O 1
ATOM 2365 N N . SER B 1 108 ? -2.627 -3.932 -13.203 1 91.69 108 SER B N 1
ATOM 2366 C CA . SER B 1 108 ? -3.221 -3.033 -12.219 1 91.69 108 SER B CA 1
ATOM 2367 C C . SER B 1 108 ? -4.355 -3.713 -11.461 1 91.69 108 SER B C 1
ATOM 2369 O O . SER B 1 108 ? -4.512 -3.514 -10.258 1 91.69 108 SER B O 1
ATOM 2371 N N . ASP B 1 109 ? -5.117 -4.562 -12.164 1 90.12 109 ASP B N 1
ATOM 2372 C CA . ASP B 1 109 ? -6.242 -5.25 -11.539 1 90.12 109 ASP B CA 1
ATOM 2373 C C . ASP B 1 109 ? -5.766 -6.176 -10.422 1 90.12 109 ASP B C 1
ATOM 2375 O O . ASP B 1 109 ? -6.465 -6.363 -9.422 1 90.12 109 ASP B O 1
ATOM 2379 N N . TYR B 1 110 ? -4.645 -6.73 -10.656 1 89.06 110 TYR B N 1
ATOM 2380 C CA . TYR B 1 110 ? -4.074 -7.609 -9.641 1 89.06 110 TYR B CA 1
ATOM 2381 C C . TYR B 1 110 ? -3.83 -6.855 -8.336 1 89.06 110 TYR B C 1
ATOM 2383 O O . TYR B 1 110 ? -4.156 -7.352 -7.258 1 89.06 110 TYR B O 1
ATOM 2391 N N . TYR B 1 111 ? -3.27 -5.699 -8.414 1 93.06 111 TYR B N 1
ATOM 2392 C CA . TYR B 1 111 ? -2.943 -4.926 -7.219 1 93.06 111 TYR B CA 1
ATOM 2393 C C . TYR B 1 111 ? -4.207 -4.441 -6.52 1 93.06 111 TYR B C 1
ATOM 2395 O O . TYR B 1 111 ? -4.262 -4.387 -5.289 1 93.06 111 TYR B O 1
ATOM 2403 N N . VAL B 1 112 ? -5.184 -4.098 -7.324 1 93.62 112 VAL B N 1
ATOM 2404 C CA . VAL B 1 112 ? -6.461 -3.729 -6.727 1 93.62 112 VAL B CA 1
ATOM 2405 C C . VAL B 1 112 ? -7.016 -4.902 -5.926 1 93.62 112 VAL B C 1
ATOM 2407 O O . VAL B 1 112 ? -7.484 -4.73 -4.797 1 93.62 112 VAL B O 1
ATOM 2410 N N . LEU B 1 113 ? -6.926 -6.059 -6.484 1 92.81 113 LEU B N 1
ATOM 2411 C CA . LEU B 1 113 ? -7.402 -7.258 -5.801 1 92.81 113 LEU B CA 1
ATOM 2412 C C . LEU B 1 113 ? -6.578 -7.531 -4.547 1 92.81 113 LEU B C 1
ATOM 2414 O O . LEU B 1 113 ? -7.121 -7.941 -3.52 1 92.81 113 LEU B O 1
ATOM 2418 N N . LEU B 1 114 ? -5.27 -7.352 -4.66 1 93.25 114 LEU B N 1
ATOM 2419 C CA . LEU B 1 114 ? -4.395 -7.555 -3.51 1 93.25 114 LEU B CA 1
ATOM 2420 C C . LEU B 1 114 ? -4.777 -6.625 -2.363 1 93.25 114 LEU B C 1
ATOM 2422 O O . LEU B 1 114 ? -4.844 -7.051 -1.209 1 93.25 114 LEU B O 1
ATOM 2426 N N . VAL B 1 115 ? -5.051 -5.418 -2.66 1 94.5 115 VAL B N 1
ATOM 2427 C CA . VAL B 1 115 ? -5.441 -4.43 -1.658 1 94.5 115 VAL B CA 1
ATOM 2428 C C . VAL B 1 115 ? -6.797 -4.805 -1.063 1 94.5 115 VAL B C 1
ATOM 2430 O O . VAL B 1 115 ? -7.004 -4.688 0.146 1 94.5 115 VAL B O 1
ATOM 2433 N N . GLU B 1 116 ? -7.695 -5.242 -1.933 1 92.69 116 GLU B N 1
ATOM 2434 C CA . GLU B 1 116 ? -8.977 -5.727 -1.433 1 92.69 116 GLU B CA 1
ATOM 2435 C C . GLU B 1 116 ? -8.789 -6.879 -0.453 1 92.69 116 GLU B C 1
ATOM 2437 O O . GLU B 1 116 ? -9.438 -6.922 0.598 1 92.69 116 GLU B O 1
ATOM 2442 N N . TYR B 1 117 ? -7.98 -7.773 -0.843 1 93.19 117 TYR B N 1
ATOM 2443 C CA . TYR B 1 117 ? -7.719 -8.93 0.012 1 93.19 117 TYR B CA 1
ATOM 2444 C C . TYR B 1 117 ? -7.039 -8.5 1.308 1 93.19 117 TYR B C 1
ATOM 2446 O O . TYR B 1 117 ? -7.32 -9.055 2.375 1 93.19 117 TYR B O 1
ATOM 2454 N N . TRP B 1 118 ? -6.109 -7.562 1.256 1 95.12 118 TRP B N 1
ATOM 2455 C CA . TRP B 1 118 ? -5.453 -7 2.434 1 95.12 118 TRP B CA 1
ATOM 2456 C C . TRP B 1 118 ? -6.484 -6.441 3.41 1 95.12 118 TRP B C 1
ATOM 2458 O O . TRP B 1 118 ? -6.387 -6.668 4.621 1 95.12 118 TRP B O 1
ATOM 2468 N N . LEU B 1 119 ? -7.484 -5.789 2.928 1 92.94 119 LEU B N 1
ATOM 2469 C CA . LEU B 1 119 ? -8.539 -5.238 3.775 1 92.94 119 LEU B CA 1
ATOM 2470 C C . LEU B 1 119 ? -9.336 -6.355 4.445 1 92.94 119 LEU B C 1
ATOM 2472 O O . LEU B 1 119 ? -9.641 -6.273 5.637 1 92.94 119 LEU B O 1
ATOM 2476 N N . ARG B 1 120 ? -9.656 -7.332 3.65 1 91.94 120 ARG B N 1
ATOM 2477 C CA . ARG B 1 120 ? -10.383 -8.469 4.207 1 91.94 120 ARG B CA 1
ATOM 2478 C C . ARG B 1 120 ? -9.586 -9.133 5.324 1 91.94 120 ARG B C 1
ATOM 2480 O O . ARG B 1 120 ? -10.156 -9.555 6.332 1 91.94 120 ARG B O 1
ATOM 2487 N N . ALA B 1 121 ? -8.312 -9.227 5.109 1 94.06 121 ALA B N 1
ATOM 2488 C CA . ALA B 1 121 ? -7.414 -9.867 6.066 1 94.06 121 ALA B CA 1
ATOM 2489 C C . ALA B 1 121 ? -7.395 -9.109 7.395 1 94.06 121 ALA B C 1
ATOM 2491 O O . ALA B 1 121 ? -7.07 -9.68 8.438 1 94.06 121 ALA B O 1
ATOM 2492 N N . GLN B 1 122 ? -7.727 -7.789 7.352 1 91.38 122 GLN B N 1
ATOM 2493 C CA . GLN B 1 122 ? -7.75 -6.996 8.578 1 91.38 122 GLN B CA 1
ATOM 2494 C C . GLN B 1 122 ? -8.883 -7.438 9.5 1 91.38 122 GLN B C 1
ATOM 2496 O O . GLN B 1 122 ? -8.82 -7.238 10.711 1 91.38 122 GLN B O 1
ATOM 2501 N N . ARG B 1 123 ? -9.898 -8.062 8.945 1 88.56 123 ARG B N 1
ATOM 2502 C CA . ARG B 1 123 ? -11.086 -8.414 9.703 1 88.56 123 ARG B CA 1
ATOM 2503 C C . ARG B 1 123 ? -11.172 -9.922 9.922 1 88.56 123 ARG B C 1
ATOM 2505 O O . ARG B 1 123 ? -12.141 -10.414 10.508 1 88.56 123 ARG B O 1
ATOM 2512 N N . ASP B 1 124 ? -10.234 -10.695 9.406 1 93.94 124 ASP B N 1
ATOM 2513 C CA . ASP B 1 124 ? -10.18 -12.148 9.508 1 93.94 124 ASP B CA 1
ATOM 2514 C C . ASP B 1 124 ? -8.781 -12.625 9.891 1 93.94 124 ASP B C 1
ATOM 2516 O O . ASP B 1 124 ? -7.895 -12.719 9.039 1 93.94 124 ASP B O 1
ATOM 2520 N N . PRO B 1 125 ? -8.633 -12.992 11.141 1 94.56 125 PRO B N 1
ATOM 2521 C CA . PRO B 1 125 ? -7.305 -13.367 11.633 1 94.56 125 PRO B CA 1
ATOM 2522 C C . PRO B 1 125 ? -6.691 -14.523 10.844 1 94.56 125 PRO B C 1
ATOM 2524 O O . PRO B 1 125 ? -5.473 -14.562 10.641 1 94.56 125 PRO B O 1
ATOM 2527 N N . GLN B 1 126 ? -7.5 -15.438 10.469 1 94.62 126 GLN B N 1
ATOM 2528 C CA . GLN B 1 126 ? -6.977 -16.562 9.703 1 94.62 126 GLN B CA 1
ATOM 2529 C C . GLN B 1 126 ? -6.465 -16.109 8.336 1 94.62 126 GLN B C 1
ATOM 2531 O O . GLN B 1 126 ? -5.387 -16.516 7.902 1 94.62 126 GLN B O 1
ATOM 2536 N N . LEU B 1 127 ? -7.25 -15.32 7.699 1 93.75 127 LEU B N 1
ATOM 2537 C CA . LEU B 1 127 ? -6.84 -14.773 6.406 1 93.75 127 LEU B CA 1
ATOM 2538 C C . LEU B 1 127 ? -5.594 -13.914 6.559 1 93.75 127 LEU B C 1
ATOM 2540 O O . LEU B 1 127 ? -4.715 -13.922 5.688 1 93.75 127 LEU B O 1
ATOM 2544 N N . ARG B 1 128 ? -5.574 -13.18 7.652 1 95.56 128 ARG B N 1
ATOM 2545 C CA . ARG B 1 128 ? -4.414 -12.344 7.938 1 95.56 128 ARG B CA 1
ATOM 2546 C C . ARG B 1 128 ? -3.143 -13.18 8.023 1 95.56 128 ARG B C 1
ATOM 2548 O O . ARG B 1 128 ? -2.127 -12.836 7.414 1 95.56 128 ARG B O 1
ATOM 2555 N N . GLU B 1 129 ? -3.174 -14.258 8.734 1 95.88 129 GLU B N 1
ATOM 2556 C CA . GLU B 1 129 ? -2.014 -15.133 8.875 1 95.88 129 GLU B CA 1
ATOM 2557 C C . GLU B 1 129 ? -1.604 -15.727 7.531 1 95.88 129 GLU B C 1
ATOM 2559 O O . GLU B 1 129 ? -0.412 -15.836 7.234 1 95.88 129 GLU B O 1
ATOM 2564 N N . CYS B 1 130 ? -2.57 -16.047 6.734 1 94 130 CYS B N 1
ATOM 2565 C CA . CYS B 1 130 ? -2.287 -16.594 5.406 1 94 130 CYS B CA 1
ATOM 2566 C C . CYS B 1 130 ? -1.585 -15.555 4.539 1 94 130 CYS B C 1
ATOM 2568 O O . CYS B 1 130 ? -0.608 -15.867 3.857 1 94 130 CYS B O 1
ATOM 2570 N N . LEU B 1 131 ? -2.086 -14.367 4.559 1 94.06 131 LEU B N 1
ATOM 2571 C CA . LEU B 1 131 ? -1.495 -13.305 3.756 1 94.06 1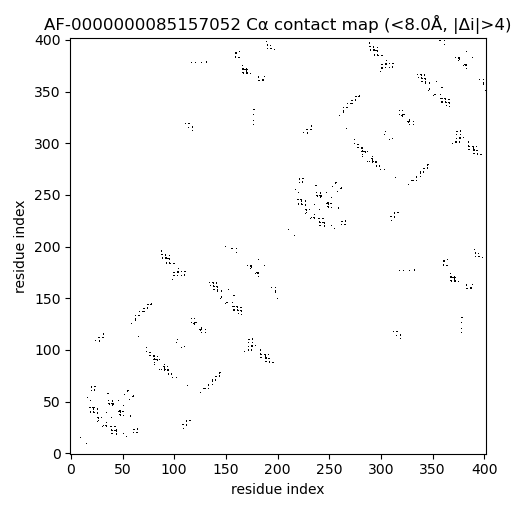31 LEU B CA 1
ATOM 2572 C C . LEU B 1 131 ? -0.082 -12.984 4.234 1 94.06 131 LEU B C 1
ATOM 2574 O O . LEU B 1 131 ? 0.819 -12.766 3.418 1 94.06 131 LEU B O 1
ATOM 2578 N N . ILE B 1 132 ? 0.126 -12.977 5.582 1 94.12 132 ILE B N 1
ATOM 2579 C CA . ILE B 1 132 ? 1.446 -12.734 6.152 1 94.12 132 ILE B CA 1
ATOM 2580 C C . ILE B 1 132 ? 2.432 -13.781 5.637 1 94.12 132 ILE B C 1
ATOM 2582 O O . ILE B 1 132 ? 3.547 -13.445 5.23 1 94.12 132 ILE B O 1
ATOM 2586 N N . GLU B 1 133 ? 2.008 -14.945 5.605 1 92.56 133 GLU B N 1
ATOM 2587 C CA . GLU B 1 133 ? 2.859 -16.031 5.141 1 92.56 133 GLU B CA 1
ATOM 2588 C C . GLU B 1 133 ? 3.221 -15.859 3.668 1 92.56 133 GLU B C 1
ATOM 2590 O O . GLU B 1 133 ? 4.359 -16.109 3.27 1 92.56 133 GLU B O 1
ATOM 2595 N N . ARG B 1 134 ? 2.297 -15.438 2.928 1 90.25 134 ARG B N 1
ATOM 2596 C CA . ARG B 1 134 ? 2.562 -15.258 1.504 1 90.25 134 ARG B CA 1
ATOM 2597 C C . ARG B 1 134 ? 3.49 -14.07 1.268 1 90.25 134 ARG B C 1
ATOM 2599 O O . ARG B 1 134 ? 4.359 -14.117 0.395 1 90.25 134 ARG B O 1
ATOM 2606 N N . ARG B 1 135 ? 3.277 -13.031 1.997 1 87.81 135 ARG B N 1
ATOM 2607 C CA . ARG B 1 135 ? 4.168 -11.883 1.882 1 87.81 135 ARG B CA 1
ATOM 2608 C C . ARG B 1 135 ? 5.598 -12.25 2.268 1 87.81 135 ARG B C 1
ATOM 2610 O O . ARG B 1 135 ? 6.555 -11.805 1.634 1 87.81 135 ARG B O 1
ATOM 2617 N N . ARG B 1 136 ? 5.715 -13.07 3.297 1 87.38 136 ARG B N 1
ATOM 2618 C CA . ARG B 1 136 ? 7.027 -13.562 3.707 1 87.38 136 ARG B CA 1
ATOM 2619 C C . ARG B 1 136 ? 7.668 -14.398 2.604 1 87.38 136 ARG B C 1
ATOM 2621 O O . ARG B 1 136 ? 8.875 -14.289 2.354 1 87.38 136 ARG B O 1
ATOM 2628 N N . ALA B 1 137 ? 6.875 -15.203 2.023 1 86.19 137 ALA B N 1
ATOM 2629 C CA . ALA B 1 137 ? 7.379 -16.031 0.924 1 86.19 137 ALA B CA 1
ATOM 2630 C C . ALA B 1 137 ? 7.863 -15.156 -0.234 1 86.19 137 ALA B C 1
ATOM 2632 O O . ALA B 1 137 ? 8.859 -15.477 -0.887 1 86.19 137 ALA B O 1
ATOM 2633 N N . ALA B 1 138 ? 7.145 -14.086 -0.521 1 84.81 138 ALA B N 1
ATOM 2634 C CA . ALA B 1 138 ? 7.559 -13.148 -1.557 1 84.81 138 ALA B CA 1
ATOM 2635 C C . ALA B 1 138 ? 8.906 -12.516 -1.219 1 84.81 138 ALA B C 1
ATOM 2637 O O . ALA B 1 138 ? 9.773 -12.398 -2.084 1 84.81 138 ALA B O 1
ATOM 2638 N N . ALA B 1 139 ? 9.094 -12.125 0.022 1 83.69 139 ALA B N 1
ATOM 2639 C CA . ALA B 1 139 ? 10.359 -11.555 0.472 1 83.69 139 ALA B CA 1
ATOM 2640 C C . ALA B 1 139 ? 11.484 -12.578 0.364 1 83.69 139 ALA B C 1
ATOM 2642 O O . ALA B 1 139 ? 12.602 -12.242 -0.039 1 83.69 139 ALA B O 1
ATOM 2643 N N . ASP B 1 140 ? 11.172 -13.812 0.737 1 83.69 140 ASP B N 1
ATOM 2644 C CA . ASP B 1 140 ? 12.156 -14.891 0.641 1 83.69 140 ASP B CA 1
ATOM 2645 C C . ASP B 1 140 ? 12.578 -15.117 -0.809 1 83.69 140 ASP B C 1
ATOM 2647 O O . ASP B 1 140 ? 13.75 -15.367 -1.087 1 83.69 140 ASP B O 1
ATOM 2651 N N . GLN B 1 141 ? 11.648 -15.047 -1.679 1 80.38 141 GLN B N 1
ATOM 2652 C CA . GLN B 1 141 ? 11.953 -15.195 -3.098 1 80.38 141 GLN B CA 1
ATOM 2653 C C . GLN B 1 141 ? 12.852 -14.062 -3.588 1 80.38 141 GLN B C 1
ATOM 2655 O O . GLN B 1 141 ? 13.797 -14.289 -4.348 1 80.38 141 GLN B O 1
ATOM 2660 N N . ALA B 1 142 ? 12.508 -12.852 -3.182 1 75.06 142 ALA B N 1
ATOM 2661 C CA . ALA B 1 142 ? 13.336 -11.695 -3.541 1 75.06 142 ALA B CA 1
ATOM 2662 C C . ALA B 1 142 ? 14.758 -11.859 -3.021 1 75.06 142 ALA B C 1
ATOM 2664 O O . ALA B 1 142 ? 15.719 -11.508 -3.709 1 75.06 142 ALA B O 1
ATOM 2665 N N . LEU B 1 143 ? 14.859 -12.375 -1.819 1 76.31 143 LEU B N 1
ATOM 2666 C CA . LEU B 1 143 ? 16.156 -12.633 -1.206 1 76.31 143 LEU B CA 1
ATOM 2667 C C . LEU B 1 143 ? 16.969 -13.625 -2.039 1 76.31 143 LEU B C 1
ATOM 2669 O O . LEU B 1 143 ? 18.156 -13.414 -2.277 1 76.31 143 LEU B O 1
ATOM 2673 N N . HIS B 1 144 ? 16.297 -14.672 -2.436 1 76.31 144 HIS B N 1
ATOM 2674 C CA . HIS B 1 144 ? 16.969 -15.719 -3.199 1 76.31 144 HIS B CA 1
ATOM 2675 C C . HIS B 1 144 ? 17.5 -15.188 -4.523 1 76.31 144 HIS B C 1
ATOM 2677 O O . HIS B 1 144 ? 18.562 -15.602 -4.984 1 76.31 144 HIS B O 1
ATOM 2683 N N . ILE B 1 145 ? 16.859 -14.312 -5.078 1 70.5 145 ILE B N 1
ATOM 2684 C CA . ILE B 1 145 ? 17.25 -13.719 -6.355 1 70.5 145 ILE B CA 1
ATOM 2685 C C . ILE B 1 145 ? 18.484 -12.859 -6.168 1 70.5 145 ILE B C 1
ATOM 2687 O O . ILE B 1 145 ? 19.406 -12.883 -7 1 70.5 145 ILE B O 1
ATOM 2691 N N . VAL B 1 146 ? 18.484 -12.133 -5.059 1 64.69 146 VAL B N 1
ATOM 2692 C CA . VAL B 1 146 ? 19.625 -11.242 -4.805 1 64.69 146 VAL B CA 1
ATOM 2693 C C . VAL B 1 146 ? 20.828 -12.062 -4.359 1 64.69 146 VAL B C 1
ATOM 2695 O O . VAL B 1 146 ? 21.969 -11.727 -4.676 1 64.69 146 VAL B O 1
ATOM 2698 N N . GLU B 1 147 ? 20.516 -13.07 -3.428 1 64.94 147 GLU B N 1
ATOM 2699 C CA . GLU B 1 147 ? 21.609 -13.93 -2.959 1 64.94 147 GLU B CA 1
ATOM 2700 C C . GLU B 1 147 ? 22.234 -14.695 -4.113 1 64.94 147 GLU B C 1
ATOM 2702 O O . GLU B 1 147 ? 23.422 -15.055 -4.055 1 64.94 147 GLU B O 1
ATOM 2707 N N . SER B 1 148 ? 21.391 -15.195 -4.902 1 55.41 148 SER B N 1
ATOM 2708 C CA . SER B 1 148 ? 22.016 -15.969 -5.973 1 55.41 148 SER B CA 1
ATOM 2709 C C . SER B 1 148 ? 23.172 -15.211 -6.609 1 55.41 148 SER B C 1
ATOM 2711 O O . SER B 1 148 ? 23.984 -15.797 -7.328 1 55.41 148 SER B O 1
ATOM 2713 N N . THR B 1 149 ? 23.125 -13.977 -6.242 1 48.69 149 THR B N 1
ATOM 2714 C CA . THR B 1 149 ? 24.375 -13.305 -6.57 1 48.69 149 THR B CA 1
ATOM 2715 C C . THR B 1 149 ? 25.406 -13.477 -5.449 1 48.69 149 THR B C 1
ATOM 2717 O O . THR B 1 149 ? 25.031 -13.82 -4.324 1 48.69 149 THR B O 1
ATOM 2720 N N . ASP B 1 150 ? 26.688 -13.492 -5.648 1 45.81 150 ASP B N 1
ATOM 2721 C CA . ASP B 1 150 ? 27.812 -13.898 -4.812 1 45.81 150 ASP B CA 1
ATOM 2722 C C . ASP B 1 150 ? 27.625 -13.445 -3.369 1 45.81 150 ASP B C 1
ATOM 2724 O O . ASP B 1 150 ? 28.594 -13.305 -2.621 1 45.81 150 ASP B O 1
ATOM 2728 N N . THR B 1 151 ? 26.406 -13.086 -3.084 1 47.09 151 THR B N 1
ATOM 2729 C CA . THR B 1 151 ? 26.359 -12.523 -1.737 1 47.09 151 THR B CA 1
ATOM 2730 C C . THR B 1 151 ? 26.078 -13.617 -0.708 1 47.09 151 THR B C 1
ATOM 2732 O O . THR B 1 151 ? 25.453 -14.641 -1.029 1 47.09 151 THR B O 1
ATOM 2735 N N . VAL B 1 152 ? 26.656 -13.602 0.52 1 44.34 152 VAL B N 1
ATOM 2736 C CA . VAL B 1 152 ? 26.672 -14.547 1.631 1 44.34 152 VAL B CA 1
ATOM 2737 C C . VAL B 1 152 ? 25.25 -14.852 2.076 1 44.34 152 VAL B C 1
ATOM 2739 O O . VAL B 1 152 ? 24.469 -13.938 2.35 1 44.34 152 VAL B O 1
ATOM 2742 N N . PRO B 1 153 ? 24.75 -16.078 2.018 1 47.94 153 PRO B N 1
ATOM 2743 C CA . PRO B 1 153 ? 23.531 -16.688 2.549 1 47.94 153 PRO B CA 1
ATOM 2744 C C . PRO B 1 153 ? 23.297 -16.344 4.016 1 47.94 153 PRO B C 1
ATOM 2746 O O . PRO B 1 153 ? 24.234 -16.297 4.809 1 47.94 153 PRO B O 1
ATOM 2749 N N . GLY B 1 154 ? 22.125 -15.93 4.48 1 52.22 154 GLY B N 1
ATOM 2750 C CA . GLY B 1 154 ? 21.766 -15.922 5.891 1 52.22 154 GLY B CA 1
ATOM 2751 C C . GLY B 1 154 ? 21.797 -14.539 6.504 1 52.22 154 GLY B C 1
ATOM 2752 O O . GLY B 1 154 ? 21.688 -14.391 7.723 1 52.22 154 GLY B O 1
ATOM 2753 N N . ASP B 1 155 ? 22.219 -13.516 5.789 1 63 155 ASP B N 1
ATOM 2754 C CA . ASP B 1 155 ? 22.422 -12.195 6.371 1 63 155 AS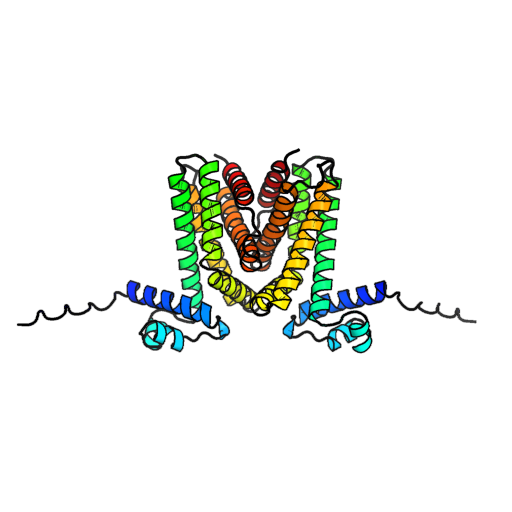P B CA 1
ATOM 2755 C C . ASP B 1 155 ? 21.078 -11.5 6.621 1 63 155 ASP B C 1
ATOM 2757 O O . ASP B 1 155 ? 20.297 -11.297 5.691 1 63 155 ASP B O 1
ATOM 2761 N N . ARG B 1 156 ? 20.609 -11.586 7.898 1 68.38 156 ARG B N 1
ATOM 2762 C CA . ARG B 1 156 ? 19.438 -10.867 8.375 1 68.38 156 ARG B CA 1
ATOM 2763 C C . ARG B 1 156 ? 19.25 -9.555 7.621 1 68.38 156 ARG B C 1
ATOM 2765 O O . ARG B 1 156 ? 18.125 -9.156 7.324 1 68.38 156 ARG B O 1
ATOM 2772 N N . ARG B 1 157 ? 20.344 -9.18 7.234 1 71.25 157 ARG B N 1
ATOM 2773 C CA . ARG B 1 157 ? 20.297 -7.898 6.535 1 71.25 157 ARG B CA 1
ATOM 2774 C C . ARG B 1 157 ? 19.688 -8.055 5.145 1 71.25 157 ARG B C 1
ATOM 2776 O O . ARG B 1 157 ? 18.906 -7.211 4.703 1 71.25 157 ARG B O 1
ATOM 2783 N N . LEU B 1 158 ? 19.969 -9.211 4.52 1 73 158 LEU B N 1
ATOM 2784 C CA . LEU B 1 158 ? 19.422 -9.469 3.189 1 73 158 LEU B CA 1
ATOM 2785 C C . LEU B 1 158 ? 17.906 -9.695 3.258 1 73 158 LEU B C 1
ATOM 2787 O O . LEU B 1 158 ? 17.172 -9.242 2.387 1 73 158 LEU B O 1
ATOM 2791 N N . THR B 1 159 ? 17.609 -10.352 4.344 1 76.75 159 THR B N 1
ATOM 2792 C CA . THR B 1 159 ? 16.188 -10.586 4.547 1 76.75 159 THR B CA 1
ATOM 2793 C C . THR B 1 159 ? 15.438 -9.273 4.758 1 76.75 159 THR B C 1
ATOM 2795 O O . THR B 1 159 ? 14.352 -9.07 4.203 1 76.75 159 THR B O 1
ATOM 2798 N N . ASP B 1 160 ? 16.047 -8.391 5.504 1 79.44 160 ASP B N 1
ATOM 2799 C CA . ASP B 1 160 ? 15.43 -7.094 5.77 1 79.44 160 ASP B CA 1
ATOM 2800 C C . ASP B 1 160 ? 15.328 -6.266 4.492 1 79.44 160 ASP B C 1
ATOM 2802 O O . ASP B 1 160 ? 14.336 -5.562 4.277 1 79.44 160 ASP B O 1
ATOM 2806 N N . ILE B 1 161 ? 16.281 -6.375 3.67 1 76.44 161 ILE B N 1
ATOM 2807 C CA . ILE B 1 161 ? 16.281 -5.637 2.41 1 76.44 161 ILE B CA 1
ATOM 2808 C C . ILE B 1 161 ? 15.195 -6.18 1.489 1 76.44 161 ILE B C 1
ATOM 2810 O O . ILE B 1 161 ? 14.445 -5.414 0.886 1 76.44 161 ILE B O 1
ATOM 2814 N N . ALA B 1 162 ? 15.125 -7.535 1.386 1 78 162 ALA B N 1
ATOM 2815 C CA . ALA B 1 162 ? 14.094 -8.164 0.563 1 78 162 ALA B CA 1
ATOM 2816 C C . ALA B 1 162 ? 12.695 -7.738 1.015 1 78 162 ALA B C 1
ATOM 2818 O O . ALA B 1 162 ? 11.836 -7.441 0.186 1 78 162 ALA B O 1
ATOM 2819 N N . GLN B 1 163 ? 12.5 -7.66 2.271 1 82.56 163 GLN B N 1
ATOM 2820 C CA . GLN B 1 163 ? 11.234 -7.211 2.838 1 82.56 163 GLN B CA 1
ATOM 2821 C C . GLN B 1 163 ? 10.938 -5.77 2.439 1 82.56 163 GLN B C 1
ATOM 2823 O O . GLN B 1 163 ? 9.797 -5.438 2.104 1 82.56 163 GLN B O 1
ATOM 2828 N N . LEU B 1 164 ? 11.93 -4.961 2.484 1 78.75 164 LEU B N 1
ATOM 2829 C CA . LEU B 1 164 ? 11.758 -3.553 2.148 1 78.75 164 LEU B CA 1
ATOM 2830 C C . LEU B 1 164 ? 11.43 -3.385 0.667 1 78.75 164 LEU B C 1
ATOM 2832 O O . LEU B 1 164 ? 10.625 -2.525 0.296 1 78.75 164 LEU B O 1
ATOM 2836 N N . VAL B 1 165 ? 12.023 -4.219 -0.165 1 79.44 165 VAL B N 1
ATOM 2837 C CA . VAL B 1 165 ? 11.758 -4.168 -1.599 1 79.44 165 VAL B CA 1
ATOM 2838 C C . VAL B 1 165 ? 10.297 -4.52 -1.867 1 79.44 165 VAL B C 1
ATOM 2840 O O . VAL B 1 165 ? 9.609 -3.822 -2.623 1 79.44 165 VAL B O 1
ATOM 2843 N N . VAL B 1 166 ? 9.836 -5.539 -1.214 1 84.56 166 VAL B N 1
ATOM 2844 C CA . VAL B 1 166 ? 8.445 -5.961 -1.376 1 84.56 166 VAL B CA 1
ATOM 2845 C C . VAL B 1 166 ? 7.512 -4.867 -0.866 1 84.56 166 VAL B C 1
ATOM 2847 O O . VAL B 1 166 ? 6.484 -4.582 -1.485 1 84.56 166 VAL B O 1
ATOM 2850 N N . THR B 1 167 ? 7.898 -4.262 0.225 1 86.94 167 THR B N 1
ATOM 2851 C CA . THR B 1 167 ? 7.125 -3.186 0.831 1 86.94 167 THR B CA 1
ATOM 2852 C C . THR B 1 167 ? 7.047 -1.982 -0.104 1 86.94 167 THR B C 1
ATOM 2854 O O . THR B 1 167 ? 5.969 -1.428 -0.325 1 86.94 167 THR B O 1
ATOM 2857 N N . LEU B 1 168 ? 8.141 -1.617 -0.659 1 85.06 168 LEU B N 1
ATOM 2858 C CA . LEU B 1 168 ? 8.195 -0.486 -1.578 1 85.06 168 LEU B CA 1
ATOM 2859 C C . LEU B 1 168 ? 7.355 -0.753 -2.822 1 85.06 168 LEU B C 1
ATOM 2861 O O . LEU B 1 168 ? 6.691 0.152 -3.336 1 85.06 168 LEU B O 1
ATOM 2865 N N . ASN B 1 169 ? 7.441 -1.955 -3.291 1 88.19 169 ASN B N 1
ATOM 2866 C CA . ASN B 1 169 ? 6.664 -2.314 -4.473 1 88.19 169 ASN B CA 1
ATOM 2867 C C . ASN B 1 169 ? 5.168 -2.086 -4.25 1 88.19 169 ASN B C 1
ATOM 2869 O O . ASN B 1 169 ? 4.469 -1.607 -5.145 1 88.19 169 ASN B O 1
ATOM 2873 N N . LEU B 1 170 ? 4.715 -2.441 -3.127 1 91.56 170 LEU B N 1
ATOM 2874 C CA . LEU B 1 170 ? 3.301 -2.254 -2.82 1 91.56 170 LEU B CA 1
ATOM 2875 C C . LEU B 1 170 ? 2.938 -0.772 -2.824 1 91.56 170 LEU B C 1
ATOM 2877 O O . LEU B 1 170 ? 1.919 -0.382 -3.4 1 91.56 170 LEU B O 1
ATOM 2881 N N . GLY B 1 171 ? 3.773 0.088 -2.186 1 93.88 171 GLY B N 1
ATOM 2882 C CA . GLY B 1 171 ? 3.543 1.523 -2.215 1 93.88 171 GLY B CA 1
ATOM 2883 C C . GLY B 1 171 ? 3.553 2.102 -3.617 1 93.88 171 GLY B C 1
ATOM 2884 O O . GLY B 1 171 ? 2.67 2.883 -3.979 1 93.88 171 GLY B O 1
ATOM 2885 N N . VAL B 1 172 ? 4.496 1.702 -4.391 1 93.12 172 VAL B N 1
ATOM 2886 C CA . VAL B 1 172 ? 4.629 2.148 -5.773 1 93.12 172 VAL B CA 1
ATOM 2887 C C . VAL B 1 172 ? 3.4 1.722 -6.574 1 93.12 172 VAL B C 1
ATOM 2889 O O . VAL B 1 172 ? 2.834 2.518 -7.324 1 93.12 172 VAL B O 1
ATOM 2892 N N . ALA B 1 173 ? 3.021 0.492 -6.395 1 94.5 173 ALA B N 1
ATOM 2893 C CA . ALA B 1 173 ? 1.87 -0.031 -7.125 1 94.5 173 ALA B CA 1
ATOM 2894 C C . ALA B 1 173 ? 0.61 0.7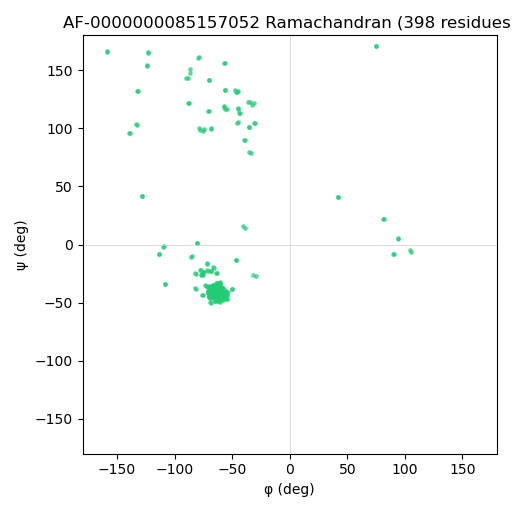71 -6.812 1 94.5 173 ALA B C 1
ATOM 2896 O O . ALA B 1 173 ? -0.134 1.15 -7.719 1 94.5 173 ALA B O 1
ATOM 2897 N N . MET B 1 174 ? 0.402 1.037 -5.594 1 95.56 174 MET B N 1
ATOM 2898 C CA . MET B 1 174 ? -0.805 1.758 -5.199 1 95.56 174 MET B CA 1
ATOM 2899 C C . MET B 1 174 ? -0.819 3.162 -5.793 1 95.56 174 MET B C 1
ATOM 2901 O O . MET B 1 174 ? -1.851 3.619 -6.289 1 95.56 174 MET B O 1
ATOM 2905 N N . GLU B 1 175 ? 0.329 3.82 -5.746 1 94.69 175 GLU B N 1
ATOM 2906 C CA . GLU B 1 175 ? 0.401 5.168 -6.305 1 94.69 175 GLU B CA 1
ATOM 2907 C C . GLU B 1 175 ? 0.202 5.148 -7.816 1 94.69 175 GLU B C 1
ATOM 2909 O O . GLU B 1 175 ? -0.542 5.965 -8.359 1 94.69 175 GLU B O 1
ATOM 2914 N N . GLU B 1 176 ? 0.819 4.219 -8.484 1 94.88 176 GLU B N 1
ATOM 2915 C CA . GLU B 1 176 ? 0.758 4.137 -9.938 1 94.88 176 GLU B CA 1
ATOM 2916 C C . GLU B 1 176 ? -0.631 3.715 -10.414 1 94.88 176 GLU B C 1
ATOM 2918 O O . GLU B 1 176 ? -1.088 4.141 -11.477 1 94.88 176 GLU B O 1
ATOM 2923 N N . VAL B 1 177 ? -1.248 2.836 -9.656 1 94.88 177 VAL B N 1
ATOM 2924 C CA . VAL B 1 177 ? -2.605 2.426 -10 1 94.88 177 VAL B CA 1
ATOM 2925 C C . VAL B 1 177 ? -3.557 3.609 -9.852 1 94.88 177 VAL B C 1
ATOM 2927 O O . VAL B 1 177 ? -4.445 3.811 -10.688 1 94.88 177 VAL B O 1
ATOM 2930 N N . LEU B 1 178 ? -3.404 4.379 -8.797 1 94.25 178 LEU B N 1
ATOM 2931 C CA . LEU B 1 178 ? -4.25 5.539 -8.539 1 94.25 178 LEU B CA 1
ATOM 2932 C C . LEU B 1 178 ? -4.059 6.602 -9.617 1 94.25 178 LEU B C 1
ATOM 2934 O O . LEU B 1 178 ? -5.035 7.125 -10.156 1 94.25 178 LEU B O 1
ATOM 2938 N N . ARG B 1 179 ? -2.801 6.902 -9.898 1 93.69 179 ARG B N 1
ATOM 2939 C CA . ARG B 1 179 ? -2.424 7.895 -10.898 1 93.69 179 ARG B CA 1
ATOM 2940 C C . ARG B 1 179 ? -1.219 7.43 -11.703 1 93.69 179 ARG B C 1
ATOM 2942 O O . ARG B 1 179 ? -0.074 7.641 -11.305 1 93.69 179 ARG B O 1
ATOM 2949 N N . PRO B 1 180 ? -1.502 6.824 -12.891 1 92.62 180 PRO B N 1
ATOM 2950 C CA . PRO B 1 180 ? -0.408 6.328 -13.727 1 92.62 180 PRO B CA 1
ATOM 2951 C C . PRO B 1 180 ? 0.603 7.414 -14.086 1 92.62 180 PRO B C 1
ATOM 2953 O O . PRO B 1 180 ? 0.215 8.539 -14.414 1 92.62 180 PRO B O 1
ATOM 2956 N N . GLY B 1 181 ? 1.895 7.102 -13.93 1 91.5 181 GLY B N 1
ATOM 2957 C CA . GLY B 1 181 ? 2.955 8.031 -14.281 1 91.5 181 GLY B CA 1
ATOM 2958 C C . GLY B 1 181 ? 3.42 8.875 -13.109 1 91.5 181 GLY B C 1
ATOM 2959 O O . GLY B 1 181 ? 4.242 9.781 -13.281 1 91.5 181 GLY B O 1
ATOM 2960 N N . THR B 1 182 ? 2.924 8.609 -11.953 1 91.19 182 THR B N 1
ATOM 2961 C CA . THR B 1 182 ? 3.238 9.398 -10.766 1 91.19 182 THR B CA 1
ATOM 2962 C C . THR B 1 182 ? 4.676 9.156 -10.32 1 91.19 182 THR B C 1
ATOM 2964 O O . THR B 1 182 ? 5.348 10.07 -9.836 1 91.19 182 THR B O 1
ATOM 2967 N N . ILE B 1 183 ? 5.152 7.922 -10.461 1 91.94 183 ILE B N 1
ATOM 2968 C CA . ILE B 1 183 ? 6.473 7.555 -9.961 1 91.94 183 ILE B CA 1
ATOM 2969 C C . ILE B 1 183 ? 7.523 7.828 -11.039 1 91.94 183 ILE B C 1
ATOM 2971 O O . ILE B 1 183 ? 7.406 7.352 -12.172 1 91.94 183 ILE B O 1
ATOM 2975 N N . ASN B 1 184 ? 8.469 8.641 -10.703 1 90.81 184 ASN B N 1
ATOM 2976 C CA . ASN B 1 184 ? 9.609 8.867 -11.578 1 90.81 184 ASN B CA 1
ATOM 2977 C C . ASN B 1 184 ? 10.516 7.641 -11.633 1 90.81 184 ASN B C 1
ATOM 2979 O O . ASN B 1 184 ? 11.148 7.281 -10.641 1 90.81 184 ASN B O 1
ATOM 2983 N N . PRO B 1 185 ? 10.586 7.02 -12.852 1 90.62 185 PRO B N 1
ATOM 2984 C CA . PRO B 1 185 ? 11.359 5.777 -12.938 1 90.62 185 PRO B CA 1
ATOM 2985 C C . PRO B 1 185 ? 12.828 5.969 -12.57 1 90.62 185 PRO B C 1
ATOM 2987 O O . PRO B 1 185 ? 13.445 5.062 -12.008 1 90.62 185 PRO B O 1
ATOM 2990 N N . ASP B 1 186 ? 13.391 7.109 -12.852 1 88.12 186 ASP B N 1
ATOM 2991 C CA . ASP B 1 186 ? 14.797 7.352 -12.539 1 88.12 186 ASP B CA 1
ATOM 2992 C C . ASP B 1 186 ? 15.016 7.453 -11.031 1 88.12 186 ASP B C 1
ATOM 2994 O O . ASP B 1 186 ? 16.016 6.965 -10.516 1 88.12 186 ASP B O 1
ATOM 2998 N N . LEU B 1 187 ? 14.125 8.047 -10.414 1 82.25 187 LEU B N 1
ATOM 2999 C CA . LEU B 1 187 ? 14.25 8.164 -8.969 1 82.25 187 LEU B CA 1
ATOM 3000 C C . LEU B 1 187 ? 14.031 6.82 -8.289 1 82.25 187 LEU B C 1
ATOM 3002 O O . LEU B 1 187 ? 14.695 6.5 -7.301 1 82.25 187 LEU B O 1
ATOM 3006 N N . LEU B 1 188 ? 13.039 6.074 -8.766 1 87.31 188 LEU B N 1
ATOM 3007 C CA . LEU B 1 188 ? 12.859 4.723 -8.25 1 87.31 188 LEU B CA 1
ATOM 3008 C C . LEU B 1 188 ? 14.133 3.9 -8.422 1 87.31 188 LEU B C 1
ATOM 3010 O O . LEU B 1 188 ? 14.539 3.182 -7.512 1 87.31 188 LEU B O 1
ATOM 3014 N N . ALA B 1 189 ? 14.75 4.043 -9.609 1 86.06 189 ALA B N 1
ATOM 3015 C CA . ALA B 1 189 ? 16.016 3.344 -9.867 1 86.06 189 ALA B CA 1
ATOM 3016 C C . ALA B 1 189 ? 17.078 3.76 -8.875 1 86.06 189 ALA B C 1
ATOM 3018 O O . ALA B 1 189 ? 17.875 2.932 -8.43 1 86.06 189 ALA B O 1
ATOM 3019 N N . GLN B 1 190 ? 17.125 4.992 -8.562 1 81.25 190 GLN B N 1
ATOM 3020 C CA . GLN B 1 190 ? 18.094 5.492 -7.594 1 81.25 190 GLN B CA 1
ATOM 3021 C C . GLN B 1 190 ? 17.859 4.891 -6.211 1 81.25 190 GLN B C 1
ATOM 3023 O O . GLN B 1 190 ? 18.812 4.555 -5.504 1 81.25 190 GLN B O 1
ATOM 3028 N N . LEU B 1 191 ? 16.656 4.762 -5.848 1 79.88 191 LEU B N 1
ATOM 3029 C CA . LEU B 1 191 ? 16.312 4.156 -4.566 1 79.88 191 LEU B CA 1
ATOM 3030 C C . LEU B 1 191 ? 16.719 2.689 -4.527 1 79.88 191 LEU B C 1
ATOM 3032 O O . LEU B 1 191 ? 17.297 2.227 -3.541 1 79.88 191 LEU B O 1
ATOM 3036 N N . ILE B 1 192 ? 16.406 2.039 -5.594 1 79.75 192 ILE B N 1
ATOM 3037 C CA . ILE B 1 192 ? 16.781 0.631 -5.699 1 79.75 192 ILE B CA 1
ATOM 3038 C C . ILE B 1 192 ? 18.297 0.489 -5.625 1 79.75 192 ILE B C 1
ATOM 3040 O O . ILE B 1 192 ? 18.812 -0.41 -4.953 1 79.75 192 ILE B O 1
ATOM 3044 N N . THR B 1 193 ? 18.984 1.375 -6.297 1 78.19 193 THR B N 1
ATOM 3045 C CA . THR B 1 193 ? 20.453 1.37 -6.262 1 78.19 193 THR B CA 1
ATOM 3046 C C . THR B 1 193 ? 20.953 1.544 -4.836 1 78.19 193 THR B C 1
ATOM 3048 O O . THR B 1 193 ? 21.844 0.815 -4.395 1 78.19 193 T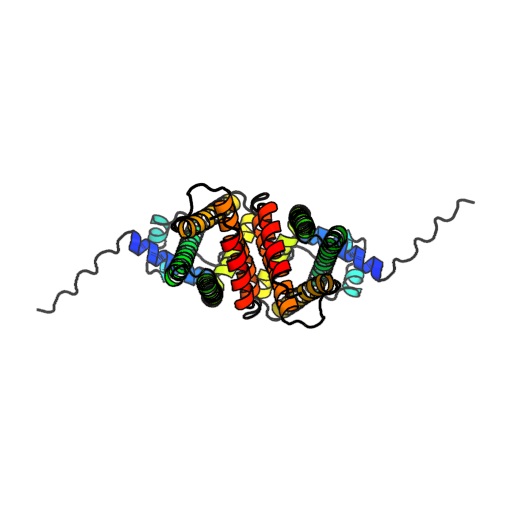HR B O 1
ATOM 3051 N N . ALA B 1 194 ? 20.391 2.434 -4.125 1 73.31 194 ALA B N 1
ATOM 3052 C CA . ALA B 1 194 ? 20.781 2.686 -2.742 1 73.31 194 ALA B CA 1
ATOM 3053 C C . ALA B 1 194 ? 20.547 1.453 -1.873 1 73.31 194 ALA B C 1
ATOM 3055 O O . ALA B 1 194 ? 21.375 1.128 -1.017 1 73.31 194 ALA B O 1
ATOM 3056 N N . LEU B 1 195 ? 19.484 0.781 -2.074 1 73.56 195 LEU B N 1
ATOM 3057 C CA . LEU B 1 195 ? 19.156 -0.427 -1.323 1 73.56 195 LEU B CA 1
ATOM 3058 C C . LEU B 1 195 ? 20.156 -1.541 -1.633 1 73.56 195 LEU B C 1
ATOM 3060 O O . LEU B 1 195 ? 20.641 -2.211 -0.722 1 73.56 195 LEU B O 1
ATOM 3064 N N . LEU B 1 196 ? 20.438 -1.646 -2.914 1 70.69 196 LEU B N 1
ATOM 3065 C CA . LEU B 1 196 ? 21.359 -2.695 -3.33 1 70.69 196 LEU B CA 1
ATOM 3066 C C . LEU B 1 196 ? 22.766 -2.426 -2.801 1 70.69 196 LEU B C 1
ATOM 3068 O O . LEU B 1 196 ? 23.484 -3.357 -2.451 1 70.69 196 LEU B O 1
ATOM 3072 N N . GLU B 1 197 ? 23.078 -1.142 -2.76 1 70.5 197 GLU B N 1
ATOM 3073 C CA . GLU B 1 197 ? 24.406 -0.773 -2.291 1 70.5 197 GLU B CA 1
ATOM 3074 C C . GLU B 1 197 ? 24.516 -0.897 -0.774 1 70.5 197 GLU B C 1
ATOM 3076 O O . GLU B 1 197 ? 25.625 -0.945 -0.226 1 70.5 197 GLU B O 1
ATOM 3081 N N . SER B 1 198 ? 23.391 -0.762 -0.111 1 64.56 198 SER B N 1
ATOM 3082 C CA . SER B 1 198 ? 23.391 -0.905 1.341 1 64.56 198 SER B CA 1
ATOM 3083 C C . SER B 1 198 ? 23.594 -2.357 1.754 1 64.56 198 SER B C 1
ATOM 3085 O O . SER B 1 198 ? 23.828 -2.648 2.93 1 64.56 198 SER B O 1
ATOM 3087 N N . ILE B 1 199 ? 23.406 -3.289 0.814 1 55.31 199 ILE B N 1
ATOM 3088 C CA . ILE B 1 199 ? 23.672 -4.703 1.057 1 55.31 199 ILE B CA 1
ATOM 3089 C C . ILE B 1 199 ? 25.172 -4.922 1.219 1 55.31 199 ILE B C 1
ATOM 3091 O O . ILE B 1 199 ? 25.969 -4.547 0.345 1 55.31 199 ILE B O 1
ATOM 3095 N N . PRO B 1 200 ? 25.516 -5.016 2.566 1 47.19 200 PRO B N 1
ATOM 3096 C CA . PRO B 1 200 ? 26.953 -5.246 2.746 1 47.19 200 PRO B CA 1
ATOM 3097 C C . PRO B 1 200 ? 27.5 -6.32 1.806 1 47.19 200 PRO B C 1
ATOM 3099 O O . PRO B 1 200 ? 26.812 -7.289 1.498 1 47.19 200 PRO B O 1
ATOM 3102 N N . VAL B 1 201 ? 28.516 -5.918 0.833 1 43.28 201 VAL B N 1
ATOM 3103 C CA . VAL B 1 201 ? 29.297 -6.891 0.078 1 43.28 201 VAL B CA 1
ATOM 3104 C C . VAL B 1 201 ? 30.031 -7.824 1.041 1 43.28 201 VAL B C 1
ATOM 3106 O O . VAL B 1 201 ? 30.438 -7.406 2.127 1 43.28 201 VAL B O 1
#

Solvent-accessible surface area (backbone atoms only — not comparable to full-atom values): 21382 Å² total; per-residue (Å²): 131,78,79,71,71,74,77,79,70,75,72,51,71,66,52,48,52,48,40,39,44,54,21,35,52,52,39,35,54,74,46,32,70,86,64,40,45,66,54,59,24,13,54,67,45,74,41,49,50,66,60,45,48,74,76,30,89,39,71,65,53,45,51,53,51,46,49,51,50,53,46,51,54,51,42,51,51,42,39,51,28,47,62,71,26,74,80,38,57,63,58,16,19,42,44,35,31,49,50,52,54,50,48,38,66,79,39,39,53,56,54,53,48,49,52,53,50,53,56,52,21,75,78,29,70,68,51,30,52,51,51,51,50,49,53,50,51,45,19,50,48,42,29,50,51,58,37,76,37,99,50,78,83,86,44,67,62,48,53,52,48,20,41,49,51,54,28,39,50,52,12,48,38,53,48,32,62,76,39,74,78,66,68,55,52,68,58,49,12,50,52,46,32,46,55,60,64,64,48,80,128,131,80,78,73,70,74,76,78,70,76,70,52,72,66,50,49,50,49,42,41,46,55,21,37,54,51,39,34,55,73,45,32,71,87,64,39,47,66,55,58,23,14,55,66,45,73,42,49,48,66,59,46,49,76,76,30,88,40,72,66,52,45,49,53,51,44,50,49,52,52,43,49,54,50,39,49,53,44,40,51,28,48,61,70,27,74,81,37,58,63,58,17,20,43,45,35,30,49,50,51,55,50,48,36,66,76,40,40,51,54,55,53,48,48,52,52,49,53,55,52,21,76,78,29,71,68,51,30,53,52,50,52,51,50,53,49,50,46,20,51,48,43,27,50,50,56,36,75,35,98,48,77,83,86,45,66,62,48,53,52,49,20,41,47,52,55,28,38,49,52,12,50,39,53,48,33,62,76,39,73,80,67,69,53,54,67,58,48,12,50,51,46,31,45,54,58,64,65,46,81,128